Protein AF-A0A3Q0F1W9-F1 (afdb_monomer_lite)

InterPro domains:
  IPR013057 Amino acid transporter, transmembrane domain [PF01490] (21-334)

Organism: Vigna radiata var. radiata (NCBI:txid3916)

Secondary structure (DSSP, 8-state):
-------------TTSSSPP-B-HHHHHHHHHHHHSSHHHHTHHHHHHHHHHHHHHHHHHHHHHHHHHHHHHHHHTTEESSTTTSEEPSSHHHHHHHHT-HHHHHHHHHHHHHHHHHHHHHHHHHHHHHHHHHHHHHHHHHH-TTS-----SHHHHHHHHHHHHHHTT---GGGTHHHHHHHHHHHHHHHHHHHHHHHHHHHTT-PPP--SS-----HHHHHHHHHHHHHHHHHHT--TTTHHHHHTTB-SSS-HHHHHHHHHHHHHHHHHHHHHHHHHHHHHHHGGG--SSGGGG--SSHHHHHHHHHHHHHHHHHHHHHHHHHHHHHHHHHHHHH-TT-HHHHS-EEEEEEETTEEEEEEES-----------------------------------------------PPPPPPP-----

pLDDT: mean 79.85, std 25.14, range [19.92, 98.19]

Sequence (423 aa):
MDNTKPLIELEPDDDGRIRRTGNVLTASTHIITVVVGAGVLALAWAMAQLGWIAGIGSIVTFSAISIFTYSLVADCYRYPDPVTGQRNYTYMQAVKAYLGGRMYVLCGLVQYTKLAGITVGYTITSSTSLVAIRKAICFHNTGKAASCKFSNNPFMIGFGILQIFLSQIPNFNELTWLSTAAAITSFGYVFIGSGLCLSVVLSGKGAATSITGTKLPVEDKLLKVFTAMGNIGLACTYATVIYDIMDTLKSHPAENKQMKRANVLGVTAMTILFLLCSGLGYAAFGDNTPGNILTGFTDPFWLVALGNGCIVMHMIGAYQVMGQPFFRIVEMGANMVWPDSDFINKEYSFMMEHKGITFKGSRGTSPLASSSPTSMTSGGWSGATPSSTTVAEGGSLSAGCSCCSPACAPLSFPSPSTSPTAS

Radius of gyration: 27.17 Å; chains: 1; bounding box: 88×86×75 Å

Foldseek 3Di:
DDPDDDPPPQPAAPVRHHFFDDFLVNLLLVLQLLLLALLLQQLLVLCQLFDDPRSLVLLVVLLVVLLVVLLVVQQLQAPPGSQPHDGDLFPLSSCCRPPNDPSSVVVVVVLLVVLVVVLVSLLQLLLVLVLLLQQLVCCVVPNPPDDSDDDSVVSSVVLVVLLVQVLQAQDCVVLPVLSVLLSVLSVLLLCLLLVVLVVCLVVVNWDDADRRHDDDPPVVSVVSNVVSSVSSNSSSDPNRCSSVSLVNHGSPPHSSVRSSSSSVSNSVVNSVSSCSSNVSQCRRQRNNRDSGSLSVDSPPSVSSSSSSVSNNSNSSSSSSVSVNVSVLVVLVVVCVVCVPDCVSADWDWDWDDDPHDTRTGIPHDNPPDPPDDPDDDDDDDDDDDDDDDDDDDDDDDDDDDDDDDDDDDDDDDDDDDDDDDDD

Structure (mmCIF, N/CA/C/O backbone):
data_AF-A0A3Q0F1W9-F1
#
_entry.id   AF-A0A3Q0F1W9-F1
#
loop_
_atom_site.group_PDB
_atom_site.id
_atom_site.type_symbol
_atom_site.label_atom_id
_atom_site.label_alt_id
_atom_site.label_comp_id
_atom_site.label_asym_id
_atom_site.label_entity_id
_atom_site.label_seq_id
_atom_site.pdbx_PDB_ins_code
_atom_site.Cartn_x
_atom_site.Cartn_y
_atom_site.Cartn_z
_atom_site.occupancy
_atom_site.B_iso_or_equiv
_atom_site.auth_seq_id
_atom_site.auth_comp_id
_atom_site.auth_asym_id
_atom_site.auth_atom_id
_atom_site.pdbx_PDB_model_num
ATOM 1 N N . MET A 1 1 ? -6.109 28.770 -45.980 1.00 37.25 1 MET A N 1
ATOM 2 C CA . MET A 1 1 ? -5.666 29.139 -44.622 1.00 37.25 1 MET A CA 1
ATOM 3 C C . MET A 1 1 ? -5.354 27.847 -43.907 1.00 37.25 1 MET A C 1
ATOM 5 O O . MET A 1 1 ? -6.232 27.012 -43.743 1.00 37.25 1 MET A O 1
ATOM 9 N N . ASP A 1 2 ? -4.062 27.659 -43.699 1.00 34.47 2 ASP A N 1
ATOM 10 C CA . ASP A 1 2 ? -3.386 26.435 -43.295 1.00 34.47 2 ASP A CA 1
ATOM 11 C C . ASP A 1 2 ? -3.636 26.160 -41.804 1.00 34.47 2 ASP A C 1
ATOM 13 O O . ASP A 1 2 ? -3.440 27.046 -40.975 1.00 34.47 2 ASP A O 1
ATOM 17 N N . ASN A 1 3 ? -4.130 24.966 -41.476 1.00 41.66 3 ASN A N 1
ATOM 18 C CA . ASN A 1 3 ? -4.527 24.569 -40.121 1.00 41.66 3 ASN A CA 1
ATOM 19 C C . ASN A 1 3 ? -3.582 23.490 -39.572 1.00 41.66 3 ASN A C 1
ATOM 21 O O . ASN A 1 3 ? -3.996 22.540 -38.906 1.00 41.66 3 ASN A O 1
ATOM 25 N N . THR A 1 4 ? -2.293 23.635 -39.867 1.00 44.75 4 THR A N 1
ATOM 26 C CA . THR A 1 4 ? -1.249 22.742 -39.372 1.00 44.75 4 THR A CA 1
ATOM 27 C C . THR A 1 4 ? -0.778 23.231 -38.001 1.00 44.75 4 THR A C 1
ATOM 29 O O . THR A 1 4 ? 0.148 24.027 -37.872 1.00 44.75 4 THR A O 1
ATOM 32 N N . LYS A 1 5 ? -1.450 22.769 -36.939 1.00 38.25 5 LYS A N 1
ATOM 33 C CA . LYS A 1 5 ? -0.881 22.780 -35.581 1.00 38.25 5 LYS A CA 1
ATOM 34 C C . LYS A 1 5 ? 0.446 22.008 -35.654 1.00 38.25 5 LYS A C 1
ATOM 36 O O . LYS A 1 5 ? 0.410 20.872 -36.127 1.00 38.25 5 LYS A O 1
ATOM 41 N N . PRO A 1 6 ? 1.590 22.555 -35.213 1.00 42.91 6 PRO A N 1
ATOM 42 C CA . PRO A 1 6 ? 2.823 21.789 -35.229 1.00 42.91 6 PRO A CA 1
ATOM 43 C C . PRO A 1 6 ? 2.645 20.609 -34.272 1.00 42.91 6 PRO A C 1
ATOM 45 O O . PRO A 1 6 ? 2.467 20.793 -33.065 1.00 42.91 6 PRO A O 1
ATOM 48 N N . LEU A 1 7 ? 2.648 19.391 -34.820 1.00 46.88 7 LEU A N 1
ATOM 49 C CA . LEU A 1 7 ? 3.055 18.211 -34.073 1.00 46.88 7 LEU A CA 1
ATOM 50 C C . LEU A 1 7 ? 4.435 18.566 -33.527 1.00 46.88 7 LEU A C 1
ATOM 52 O O . LEU 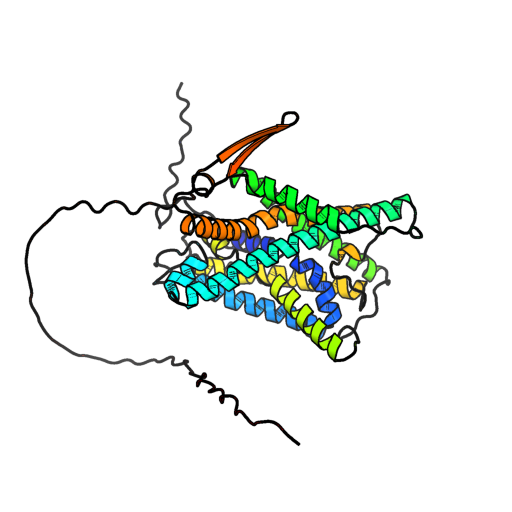A 1 7 ? 5.387 18.670 -34.292 1.00 46.88 7 LEU A O 1
ATOM 56 N N . ILE A 1 8 ? 4.516 18.867 -32.230 1.00 51.25 8 ILE A N 1
ATOM 57 C CA . ILE A 1 8 ? 5.796 18.936 -31.537 1.00 51.25 8 ILE A CA 1
ATOM 58 C C . ILE A 1 8 ? 6.418 17.567 -31.781 1.00 51.25 8 ILE A C 1
ATOM 60 O O . ILE A 1 8 ? 5.946 16.567 -31.240 1.00 51.25 8 ILE A O 1
ATOM 64 N N . GLU A 1 9 ? 7.407 17.524 -32.665 1.00 51.06 9 GLU A N 1
ATOM 65 C CA . GLU A 1 9 ? 8.300 16.395 -32.837 1.00 51.06 9 GLU A CA 1
ATOM 66 C C . GLU A 1 9 ? 9.021 16.274 -31.492 1.00 51.06 9 GLU A C 1
ATOM 68 O O . GLU A 1 9 ? 9.969 16.998 -31.192 1.00 51.06 9 GLU A O 1
ATOM 73 N N . LEU A 1 10 ? 8.425 15.503 -30.579 1.00 63.97 10 LEU A N 1
ATOM 74 C CA . LEU A 1 10 ? 8.978 15.270 -29.256 1.00 63.97 10 LEU A CA 1
ATOM 75 C C . LEU A 1 10 ? 10.314 14.583 -29.494 1.00 63.97 10 LEU A C 1
ATOM 77 O O . LEU A 1 10 ? 10.320 13.424 -29.907 1.00 63.97 10 LEU A O 1
ATOM 81 N N . GLU A 1 11 ? 11.415 15.305 -29.265 1.00 71.88 11 GLU A N 1
ATOM 82 C CA . GLU A 1 11 ? 12.753 14.719 -29.281 1.00 71.88 11 GLU A CA 1
ATOM 83 C C . GLU A 1 11 ? 12.711 13.380 -28.536 1.00 71.88 11 GLU A C 1
ATOM 85 O O . GLU A 1 11 ? 12.292 13.368 -27.369 1.00 71.88 11 GLU A O 1
ATOM 90 N N . PRO A 1 12 ? 13.100 12.273 -29.188 1.00 77.88 12 PRO A N 1
ATOM 91 C CA . PRO A 1 12 ? 13.168 10.980 -28.535 1.00 77.88 12 PRO A CA 1
ATOM 92 C C . PRO A 1 12 ? 14.078 11.047 -27.303 1.00 77.88 12 PRO A C 1
ATOM 94 O O . PRO A 1 12 ? 15.055 11.796 -27.272 1.00 77.88 12 PRO A O 1
ATOM 97 N N . ASP A 1 13 ? 13.750 10.276 -26.272 1.00 82.25 13 ASP A N 1
ATOM 98 C CA . ASP A 1 13 ? 14.623 10.102 -25.111 1.00 82.25 13 ASP A CA 1
ATOM 99 C C . ASP A 1 13 ? 15.891 9.309 -25.494 1.00 82.25 13 ASP A C 1
ATOM 101 O O . ASP A 1 13 ? 16.013 8.829 -26.622 1.00 82.25 13 ASP A O 1
ATOM 105 N N . ASP A 1 14 ? 16.833 9.112 -24.565 1.00 82.44 14 ASP A N 1
ATOM 106 C CA . ASP A 1 14 ? 18.110 8.431 -24.870 1.00 82.44 14 ASP A CA 1
ATOM 107 C C . ASP A 1 14 ? 17.981 6.966 -25.340 1.00 82.44 14 ASP A C 1
ATOM 109 O O . ASP A 1 14 ? 18.945 6.413 -25.862 1.00 82.44 14 ASP A O 1
ATOM 113 N N . ASP A 1 15 ? 16.807 6.340 -25.205 1.00 81.88 15 ASP A N 1
ATOM 114 C CA . ASP A 1 15 ? 16.490 5.006 -25.740 1.00 81.88 15 ASP A CA 1
ATOM 115 C C . ASP A 1 15 ? 15.604 5.034 -27.004 1.00 81.88 15 ASP A C 1
ATOM 117 O O . ASP A 1 15 ? 15.109 3.994 -27.441 1.00 81.88 15 ASP A O 1
ATOM 121 N N . GLY A 1 16 ? 15.372 6.216 -27.585 1.00 81.44 16 GLY A N 1
ATOM 122 C CA . GLY A 1 16 ? 14.539 6.407 -28.773 1.00 81.44 16 GLY A CA 1
ATOM 123 C C . GLY A 1 16 ? 13.027 6.386 -28.514 1.00 81.44 16 GLY A C 1
ATOM 124 O O . GLY A 1 16 ? 12.254 6.456 -29.471 1.00 81.44 16 GLY A O 1
ATOM 125 N N . ARG A 1 17 ? 12.575 6.289 -27.253 1.00 85.00 17 ARG A N 1
ATOM 126 C CA . ARG A 1 17 ? 11.147 6.347 -26.883 1.00 85.00 17 ARG A CA 1
ATOM 127 C C . ARG A 1 17 ? 10.669 7.778 -26.636 1.00 85.00 17 ARG A C 1
ATOM 129 O O . ARG A 1 17 ? 11.444 8.728 -26.664 1.00 85.00 17 ARG A O 1
ATOM 136 N N . ILE A 1 18 ? 9.368 7.936 -26.380 1.00 84.25 18 ILE A N 1
ATOM 137 C CA . ILE A 1 18 ? 8.762 9.227 -26.023 1.00 84.25 18 ILE A CA 1
ATOM 138 C C . ILE A 1 18 ? 9.479 9.820 -24.802 1.00 84.25 18 ILE A C 1
ATOM 140 O O . ILE A 1 18 ? 9.697 9.138 -23.800 1.00 84.25 18 ILE A O 1
ATOM 144 N N . ARG A 1 19 ? 9.807 11.112 -24.884 1.00 85.00 19 ARG A N 1
ATOM 145 C CA . ARG A 1 19 ? 10.523 11.846 -23.839 1.00 85.00 19 ARG A CA 1
ATOM 146 C C . ARG A 1 19 ? 9.820 11.793 -22.484 1.00 85.00 19 ARG A C 1
ATOM 148 O O . ARG A 1 19 ? 8.687 12.253 -22.336 1.00 85.00 19 ARG A O 1
ATOM 155 N N . ARG A 1 20 ? 10.547 11.327 -21.469 1.00 90.50 20 ARG A N 1
ATOM 156 C CA . ARG A 1 20 ? 10.116 11.313 -20.065 1.00 90.50 20 ARG A CA 1
ATOM 157 C C . ARG A 1 20 ? 10.365 12.667 -19.398 1.00 90.50 20 ARG A C 1
ATOM 159 O O . ARG A 1 20 ? 11.409 13.291 -19.594 1.00 90.50 20 ARG A O 1
ATOM 166 N N . THR A 1 21 ? 9.413 13.130 -18.591 1.00 91.50 21 THR A N 1
ATOM 167 C CA . THR A 1 21 ? 9.432 14.478 -17.981 1.00 91.50 21 THR A CA 1
ATOM 168 C C . THR A 1 21 ? 9.419 14.473 -16.451 1.00 91.50 21 THR A C 1
ATOM 170 O O . THR A 1 21 ? 9.570 15.529 -15.830 1.00 91.50 21 THR A O 1
ATOM 173 N N . GLY A 1 22 ? 9.278 13.304 -15.825 1.00 92.06 22 GLY A N 1
ATOM 174 C CA . GLY A 1 22 ? 9.238 13.147 -14.376 1.00 92.06 22 GLY A CA 1
ATOM 175 C C . GLY A 1 22 ? 10.553 13.519 -13.696 1.00 92.06 22 GLY A C 1
ATOM 176 O O . GLY A 1 22 ? 11.628 13.544 -14.298 1.00 92.06 22 GLY A O 1
ATOM 177 N N . ASN A 1 23 ? 10.468 13.830 -12.409 1.00 95.44 23 ASN A N 1
ATOM 178 C CA . ASN A 1 23 ? 11.585 14.254 -11.577 1.00 95.44 23 ASN A CA 1
ATOM 179 C C . ASN A 1 23 ? 11.423 13.733 -10.137 1.00 95.44 23 ASN A C 1
ATOM 181 O O . ASN A 1 23 ? 10.467 13.033 -9.813 1.00 95.44 23 ASN A O 1
ATOM 185 N N . VAL A 1 24 ? 12.354 14.097 -9.251 1.00 97.00 24 VAL A N 1
ATOM 186 C CA . VAL A 1 24 ? 12.342 13.672 -7.838 1.00 97.00 24 VAL A CA 1
ATOM 187 C C . VAL A 1 24 ? 11.012 13.975 -7.140 1.00 97.00 24 VAL A C 1
ATOM 189 O O . VAL A 1 24 ? 10.539 13.143 -6.370 1.00 97.00 24 VAL A O 1
ATOM 192 N N . LEU A 1 25 ? 10.397 15.133 -7.397 1.00 94.75 25 LEU A N 1
ATOM 193 C CA . LEU A 1 25 ? 9.134 15.514 -6.765 1.00 94.75 25 LEU A CA 1
ATOM 194 C C . LEU A 1 25 ? 7.981 14.654 -7.282 1.00 94.75 25 LEU A C 1
ATOM 196 O O . LEU A 1 25 ? 7.237 14.107 -6.475 1.00 94.75 25 LEU A O 1
ATOM 200 N N . THR A 1 26 ? 7.858 14.481 -8.602 1.00 92.69 26 THR A N 1
ATOM 201 C CA . THR A 1 26 ? 6.785 13.649 -9.170 1.00 92.69 26 THR A CA 1
ATOM 202 C C . THR A 1 26 ? 6.928 12.197 -8.724 1.00 92.69 26 THR A C 1
ATOM 204 O O . THR A 1 26 ? 5.949 11.597 -8.290 1.00 92.69 26 THR A O 1
ATOM 207 N N . ALA A 1 27 ? 8.149 11.653 -8.720 1.00 94.31 27 ALA A N 1
ATOM 208 C CA . ALA A 1 27 ? 8.418 10.313 -8.205 1.00 94.31 27 ALA A CA 1
ATOM 209 C C . ALA A 1 27 ? 8.094 10.192 -6.709 1.00 94.31 27 ALA A C 1
ATOM 211 O O . ALA A 1 27 ? 7.453 9.226 -6.307 1.00 94.31 27 ALA A O 1
ATOM 212 N N . SER A 1 28 ? 8.449 11.190 -5.891 1.00 94.19 28 SER A N 1
ATOM 213 C CA . SER A 1 28 ? 8.080 11.214 -4.466 1.00 94.19 28 SER A CA 1
ATOM 214 C C . SER A 1 28 ? 6.562 11.198 -4.285 1.00 94.19 28 SER A C 1
ATOM 216 O O . SER A 1 28 ? 6.049 10.424 -3.481 1.00 94.19 28 SER A O 1
ATOM 218 N N . THR A 1 29 ? 5.827 11.990 -5.070 1.00 90.25 29 THR A N 1
ATOM 219 C CA . THR A 1 29 ? 4.359 12.002 -5.060 1.00 90.25 29 THR A CA 1
ATOM 220 C C . THR A 1 29 ? 3.776 10.650 -5.465 1.00 90.25 29 THR A C 1
ATOM 222 O O . THR A 1 29 ? 2.840 10.184 -4.815 1.00 90.25 29 THR A O 1
ATOM 225 N N . HIS A 1 30 ? 4.333 9.982 -6.481 1.00 89.31 30 HIS A N 1
ATOM 226 C CA . HIS A 1 30 ? 3.906 8.632 -6.860 1.00 89.31 30 HIS A CA 1
ATOM 227 C C . HIS A 1 30 ? 4.155 7.615 -5.741 1.00 89.31 30 HIS A C 1
ATOM 229 O O . HIS A 1 30 ? 3.251 6.845 -5.426 1.00 89.31 30 HIS A O 1
ATOM 235 N N . ILE A 1 31 ? 5.322 7.655 -5.087 1.00 91.75 31 ILE A N 1
ATOM 236 C CA . ILE A 1 31 ? 5.630 6.794 -3.933 1.00 91.75 31 ILE A CA 1
ATOM 237 C C . ILE A 1 31 ? 4.602 7.009 -2.819 1.00 91.75 31 ILE A C 1
ATOM 239 O O . ILE A 1 31 ? 4.031 6.043 -2.320 1.00 91.75 31 ILE A O 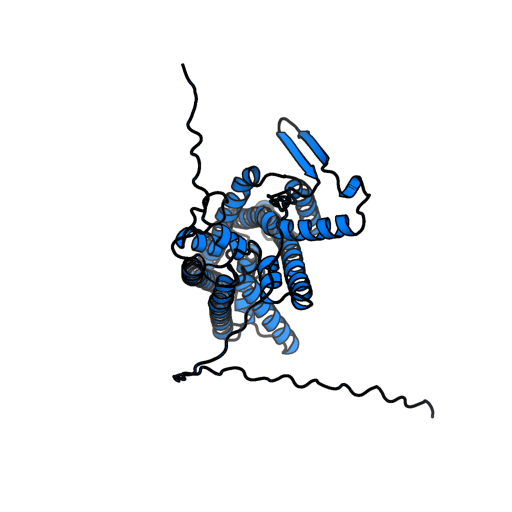1
ATOM 243 N N . ILE A 1 32 ? 4.329 8.265 -2.448 1.00 89.38 32 ILE A N 1
ATOM 244 C CA . ILE A 1 32 ? 3.349 8.574 -1.399 1.00 89.38 32 ILE A CA 1
ATOM 245 C C . ILE A 1 32 ? 1.966 8.065 -1.815 1.00 89.38 32 ILE A C 1
ATOM 247 O O . ILE A 1 32 ? 1.311 7.386 -1.037 1.00 89.38 32 ILE A O 1
ATOM 251 N N . THR A 1 33 ? 1.538 8.333 -3.047 1.00 85.44 33 THR A N 1
ATOM 252 C CA . THR A 1 33 ? 0.203 7.965 -3.543 1.00 85.44 33 THR A CA 1
ATOM 253 C C . THR A 1 33 ? -0.029 6.457 -3.539 1.00 85.44 33 THR A C 1
ATOM 255 O O . THR A 1 33 ? -1.081 5.999 -3.107 1.00 85.44 33 THR A O 1
ATOM 258 N N . VAL A 1 34 ? 0.953 5.681 -4.001 1.00 84.50 34 VAL A N 1
ATOM 259 C CA . VAL A 1 34 ? 0.860 4.214 -4.067 1.00 84.50 34 VAL A CA 1
ATOM 260 C C . VAL A 1 34 ? 0.730 3.614 -2.675 1.00 84.50 34 VAL A C 1
ATOM 262 O O . VAL A 1 34 ? 0.017 2.634 -2.464 1.00 84.50 34 VAL A O 1
ATOM 265 N N . VAL A 1 35 ? 1.464 4.183 -1.728 1.00 83.88 35 VAL A N 1
ATOM 266 C CA . VAL A 1 35 ? 1.660 3.559 -0.431 1.00 83.88 35 VAL A CA 1
ATOM 267 C C . VAL A 1 35 ? 0.678 4.065 0.623 1.00 83.88 35 VAL A C 1
ATOM 269 O O . VAL A 1 35 ? 0.282 3.314 1.520 1.00 83.88 35 VAL A O 1
ATOM 272 N N . VAL A 1 36 ? 0.194 5.300 0.485 1.00 84.50 36 VAL A N 1
ATOM 273 C CA . VAL A 1 36 ? -1.011 5.782 1.164 1.00 84.50 36 VAL A CA 1
ATOM 274 C C . VAL A 1 36 ? -2.203 5.056 0.536 1.00 84.50 36 VAL A C 1
ATOM 276 O O . VAL A 1 36 ? -2.918 5.596 -0.293 1.00 84.50 36 VAL A O 1
ATOM 279 N N . GLY A 1 37 ? -2.364 3.782 0.896 1.00 81.88 37 GLY A N 1
ATOM 280 C CA . GLY A 1 37 ? -3.305 2.828 0.316 1.00 81.88 37 GLY A CA 1
ATOM 281 C C . GLY A 1 37 ? -4.033 2.001 1.366 1.00 81.88 37 GLY A C 1
ATOM 282 O O . GLY A 1 37 ? -4.113 2.391 2.534 1.00 81.88 37 GLY A O 1
ATOM 283 N N . ALA A 1 38 ? -4.575 0.853 0.953 1.00 77.25 38 ALA A N 1
ATOM 284 C CA . ALA A 1 38 ? -5.309 -0.053 1.842 1.00 77.25 38 ALA A CA 1
ATOM 285 C C . ALA A 1 38 ? -4.495 -0.453 3.088 1.00 77.25 38 ALA A C 1
ATOM 287 O O . ALA A 1 38 ? -5.061 -0.607 4.168 1.00 77.25 38 ALA A O 1
ATOM 288 N N . GLY A 1 39 ? -3.165 -0.555 2.957 1.00 83.56 39 GLY A N 1
ATOM 289 C CA . GLY A 1 39 ? -2.263 -0.905 4.057 1.00 83.56 39 GLY A CA 1
ATOM 290 C C . GLY A 1 39 ? -2.346 0.048 5.254 1.00 83.56 39 GLY A C 1
ATOM 291 O O . GLY A 1 39 ? -2.267 -0.408 6.391 1.00 83.56 39 GLY A O 1
ATOM 292 N N . VAL A 1 40 ? -2.601 1.345 5.026 1.00 90.00 40 VAL A N 1
ATOM 293 C CA . VAL A 1 40 ? -2.686 2.359 6.098 1.00 90.00 40 VAL A CA 1
ATOM 294 C C . VAL A 1 40 ? -3.825 2.081 7.071 1.00 90.00 40 VAL A C 1
ATOM 296 O O . VAL A 1 40 ? -3.694 2.332 8.267 1.00 90.00 40 VAL A O 1
ATOM 299 N N . LEU A 1 41 ? -4.935 1.533 6.574 1.00 88.31 41 LEU A N 1
ATOM 300 C CA . LEU A 1 41 ? -6.148 1.311 7.362 1.00 88.31 41 LEU A CA 1
ATOM 301 C C . LEU A 1 41 ? -5.922 0.329 8.519 1.00 88.31 41 LEU A C 1
ATOM 303 O O . LEU A 1 41 ? -6.555 0.473 9.566 1.00 88.31 41 LEU A O 1
ATOM 307 N N . ALA A 1 42 ? -4.999 -0.621 8.335 1.00 92.44 42 ALA A N 1
ATOM 308 C CA . ALA A 1 42 ? -4.655 -1.651 9.309 1.00 92.44 42 ALA A CA 1
ATOM 309 C C . ALA A 1 42 ? -3.508 -1.254 10.254 1.00 92.44 42 ALA A C 1
ATOM 311 O O . ALA A 1 42 ? -3.228 -1.984 11.207 1.00 92.44 42 ALA A O 1
ATOM 312 N N . LEU A 1 43 ? -2.844 -0.112 10.033 1.00 95.94 43 LEU A N 1
ATOM 313 C CA . LEU A 1 43 ? -1.685 0.294 10.837 1.00 95.94 43 LEU A CA 1
ATOM 314 C C . LEU A 1 43 ? -2.055 0.645 12.277 1.00 95.94 43 LEU A C 1
ATOM 316 O O . LEU A 1 43 ? -1.298 0.328 13.191 1.00 95.94 43 LEU A O 1
ATOM 320 N N . ALA A 1 44 ? -3.224 1.247 12.500 1.00 96.81 44 ALA A N 1
ATOM 321 C CA . ALA A 1 44 ? -3.724 1.492 13.851 1.00 96.81 44 ALA A CA 1
ATOM 322 C C . ALA A 1 44 ? -3.945 0.176 14.609 1.00 96.81 44 ALA A C 1
ATOM 324 O O . ALA A 1 44 ? -3.502 0.026 15.746 1.00 96.81 44 ALA A O 1
ATOM 325 N N . TRP A 1 45 ? -4.556 -0.815 13.953 1.00 97.38 45 TRP A N 1
ATOM 326 C CA . TRP A 1 45 ? -4.720 -2.150 14.527 1.00 97.38 45 TRP A CA 1
ATOM 327 C C . TRP A 1 45 ? -3.372 -2.818 14.808 1.00 97.38 45 TRP A C 1
ATOM 329 O O . TRP A 1 45 ? -3.184 -3.378 15.886 1.00 97.38 45 TRP A O 1
ATOM 339 N N . ALA A 1 46 ? -2.417 -2.722 13.877 1.00 97.69 46 ALA A N 1
ATOM 340 C CA . ALA A 1 46 ? -1.074 -3.267 14.052 1.00 97.69 46 ALA A CA 1
ATOM 341 C C . ALA A 1 46 ? -0.358 -2.622 15.250 1.00 97.69 46 ALA A C 1
ATOM 343 O O . ALA A 1 46 ? 0.220 -3.326 16.077 1.00 97.69 46 ALA A O 1
ATOM 344 N N . MET A 1 47 ? -0.467 -1.298 15.398 1.00 97.75 47 MET A N 1
ATOM 345 C CA . MET A 1 47 ? 0.057 -0.575 16.555 1.00 97.75 47 MET A CA 1
ATOM 346 C C . MET A 1 47 ? -0.621 -1.008 17.858 1.00 97.75 47 MET A C 1
ATOM 348 O O . MET A 1 47 ? 0.072 -1.167 18.856 1.00 97.75 47 MET A O 1
ATOM 352 N N . ALA A 1 48 ? -1.924 -1.301 17.854 1.00 97.44 48 ALA A N 1
ATOM 353 C CA . ALA A 1 48 ? -2.602 -1.839 19.032 1.00 97.44 48 ALA A CA 1
ATOM 354 C C . ALA A 1 48 ? -2.084 -3.228 19.439 1.00 97.44 48 ALA A C 1
ATOM 356 O O . ALA A 1 48 ? -1.882 -3.500 20.624 1.00 97.44 48 ALA A O 1
ATOM 357 N N . GLN A 1 49 ? -1.792 -4.096 18.464 1.00 97.75 49 GLN A N 1
ATOM 358 C CA . GLN A 1 49 ? -1.254 -5.427 18.754 1.00 97.75 49 GLN A CA 1
ATOM 359 C C . GLN A 1 49 ? 0.185 -5.374 19.280 1.00 97.75 49 GLN A C 1
ATOM 361 O O . GLN A 1 49 ? 0.539 -6.177 20.143 1.00 97.75 49 GLN A O 1
ATOM 366 N N . LEU A 1 50 ? 1.006 -4.443 18.788 1.00 97.44 50 LEU A N 1
ATOM 367 C CA . LEU A 1 50 ? 2.424 -4.320 19.151 1.00 97.44 50 LEU A CA 1
ATOM 368 C C . LEU A 1 50 ? 2.666 -3.419 20.375 1.00 97.44 50 LEU A C 1
ATOM 370 O O . LEU A 1 50 ? 3.623 -3.632 21.116 1.00 97.44 50 LEU A O 1
ATOM 374 N N . GLY A 1 51 ? 1.803 -2.431 20.606 1.00 97.19 51 GLY A N 1
ATOM 375 C CA . GLY A 1 51 ? 2.013 -1.354 21.572 1.00 97.19 51 GLY A CA 1
ATOM 376 C C . GLY A 1 51 ? 2.870 -0.217 21.026 1.00 97.19 51 GLY A C 1
ATOM 377 O O . GLY A 1 51 ? 3.394 -0.281 19.913 1.00 97.19 51 GLY A O 1
ATOM 378 N N . TRP A 1 52 ? 3.033 0.837 21.828 1.00 97.38 52 TRP A N 1
ATOM 379 C CA . TRP A 1 52 ? 3.727 2.057 21.404 1.00 97.38 52 TRP A CA 1
ATOM 380 C C . TRP A 1 52 ? 5.175 1.819 20.959 1.00 97.38 52 TRP A C 1
ATOM 382 O O . TRP A 1 52 ? 5.544 2.235 19.863 1.00 97.38 52 TRP A O 1
ATOM 392 N N . ILE A 1 53 ? 5.993 1.128 21.764 1.00 96.25 53 ILE A N 1
ATOM 393 C CA . ILE A 1 53 ? 7.430 0.976 21.466 1.00 96.25 53 ILE A CA 1
ATOM 394 C C . ILE A 1 53 ? 7.636 0.070 20.253 1.00 96.25 53 ILE A C 1
ATOM 396 O O . ILE A 1 53 ? 8.250 0.483 19.270 1.00 96.25 53 ILE A O 1
ATOM 400 N N . ALA A 1 54 ? 7.108 -1.156 20.299 1.00 96.88 54 ALA A N 1
ATOM 401 C CA . ALA A 1 54 ? 7.306 -2.116 19.217 1.00 96.88 54 ALA A CA 1
ATOM 402 C C . ALA A 1 54 ? 6.569 -1.698 17.936 1.00 96.88 54 ALA A C 1
ATOM 404 O O . ALA A 1 54 ? 7.076 -1.943 16.844 1.00 96.88 54 ALA A O 1
ATOM 405 N N . GLY A 1 55 ? 5.417 -1.028 18.044 1.00 97.56 55 GLY A N 1
ATOM 406 C CA . GLY A 1 55 ? 4.673 -0.500 16.901 1.00 97.56 55 GLY A CA 1
ATOM 407 C C . GLY A 1 55 ? 5.433 0.606 16.171 1.00 97.56 55 GLY A C 1
ATOM 408 O O . GLY A 1 55 ? 5.677 0.482 14.971 1.00 97.56 55 GLY A O 1
ATOM 409 N N . ILE A 1 56 ? 5.864 1.651 16.890 1.00 98.12 56 ILE A N 1
ATOM 410 C CA . ILE A 1 56 ? 6.664 2.744 16.308 1.00 98.12 56 ILE A CA 1
ATOM 411 C C . ILE A 1 56 ? 7.985 2.195 15.762 1.00 98.12 56 ILE A C 1
ATOM 413 O O . ILE A 1 56 ? 8.335 2.477 14.616 1.00 98.12 56 ILE A O 1
ATOM 417 N N . GLY A 1 57 ? 8.685 1.373 16.551 1.00 98.06 57 GLY A N 1
ATOM 418 C CA . GLY A 1 57 ? 9.939 0.744 16.145 1.00 98.06 57 GLY A CA 1
ATOM 419 C C . GLY A 1 57 ? 9.786 -0.053 14.851 1.00 98.06 57 GLY A C 1
ATOM 420 O O . GLY A 1 57 ? 10.544 0.164 13.913 1.00 98.06 57 GLY A O 1
ATOM 421 N N . SER A 1 58 ? 8.747 -0.887 14.748 1.00 97.75 58 SER A N 1
ATOM 422 C CA . SER A 1 58 ? 8.483 -1.679 13.540 1.00 97.75 58 SER A CA 1
ATOM 423 C C . SER A 1 58 ? 8.216 -0.796 12.321 1.00 97.75 58 SER A C 1
ATOM 425 O O . SER A 1 58 ? 8.810 -1.026 11.272 1.00 97.75 58 SER A O 1
ATOM 427 N N . ILE A 1 59 ? 7.378 0.241 12.440 1.00 97.81 59 ILE A N 1
ATOM 428 C CA . ILE A 1 59 ? 7.091 1.156 11.321 1.00 97.81 59 ILE A CA 1
ATOM 429 C C . ILE A 1 59 ? 8.375 1.845 10.837 1.00 97.81 59 ILE A C 1
ATOM 431 O O . ILE A 1 59 ? 8.635 1.883 9.632 1.00 97.81 59 ILE A O 1
ATOM 435 N N . VAL A 1 60 ? 9.214 2.339 11.754 1.00 98.19 60 VAL A N 1
ATOM 436 C CA . VAL A 1 60 ? 10.492 2.985 11.408 1.00 98.19 60 VAL A CA 1
ATOM 437 C C . VAL A 1 60 ? 11.460 1.987 10.767 1.00 98.19 60 VAL A C 1
ATOM 439 O O . VAL A 1 60 ? 12.051 2.289 9.729 1.00 98.19 60 VAL A O 1
ATOM 442 N N . THR A 1 61 ? 11.589 0.780 11.321 1.00 97.94 61 THR A N 1
ATOM 443 C CA . THR A 1 61 ? 12.470 -0.265 10.785 1.00 97.94 61 THR A CA 1
ATOM 444 C C . THR A 1 61 ? 12.052 -0.699 9.381 1.00 97.94 61 THR A C 1
ATOM 446 O O . THR A 1 61 ? 12.890 -0.715 8.481 1.00 97.94 61 THR A O 1
ATOM 449 N N . PHE A 1 62 ? 10.771 -0.998 9.146 1.00 97.25 62 PHE A N 1
ATOM 450 C CA . PHE A 1 62 ? 10.288 -1.383 7.813 1.00 97.25 62 PHE A CA 1
ATOM 451 C C . PHE A 1 62 ? 10.423 -0.247 6.792 1.00 97.25 62 PHE A C 1
ATOM 453 O O . PHE A 1 62 ? 10.716 -0.500 5.620 1.00 97.25 62 PHE A O 1
ATOM 460 N N . SER A 1 63 ? 10.290 1.005 7.228 1.00 96.12 63 SER A N 1
ATOM 461 C CA . SER A 1 63 ? 10.515 2.177 6.377 1.00 96.12 63 SER A CA 1
ATOM 462 C C . SER A 1 63 ? 11.994 2.335 6.004 1.00 96.12 63 SER A C 1
ATOM 464 O O . SER A 1 63 ? 12.314 2.559 4.837 1.00 96.12 63 SER A O 1
ATOM 466 N N . ALA A 1 64 ? 12.914 2.117 6.949 1.00 97.25 64 ALA A N 1
ATOM 467 C CA . ALA A 1 64 ? 14.354 2.108 6.680 1.00 97.25 64 ALA A CA 1
ATOM 468 C C . ALA A 1 64 ? 14.758 0.968 5.726 1.00 97.25 64 ALA A C 1
ATOM 470 O O . ALA A 1 64 ? 15.481 1.202 4.755 1.00 97.25 64 ALA A O 1
ATOM 471 N N . ILE A 1 65 ? 14.229 -0.244 5.946 1.00 96.81 65 ILE A N 1
ATOM 472 C CA . ILE A 1 65 ? 14.407 -1.390 5.039 1.00 96.81 65 ILE A CA 1
ATOM 473 C C . ILE A 1 65 ? 13.898 -1.040 3.638 1.00 96.81 65 ILE A C 1
ATOM 475 O O . ILE A 1 65 ? 14.558 -1.348 2.648 1.00 96.81 65 ILE A O 1
ATOM 479 N N . SER A 1 66 ? 12.755 -0.363 3.538 1.00 95.19 66 SER A N 1
ATOM 480 C CA . SER A 1 66 ? 12.181 0.055 2.257 1.00 95.19 66 SER A CA 1
ATOM 481 C C . SER A 1 66 ? 13.089 1.046 1.529 1.00 95.19 66 SER A C 1
ATOM 483 O O . SER A 1 66 ? 13.422 0.825 0.369 1.00 95.19 66 SER A O 1
ATOM 485 N N . ILE A 1 67 ? 13.577 2.091 2.206 1.00 96.31 67 ILE A N 1
ATOM 486 C CA . ILE A 1 67 ? 14.529 3.044 1.609 1.00 96.31 67 ILE A CA 1
ATOM 487 C C . ILE A 1 67 ? 15.772 2.315 1.095 1.00 96.31 67 ILE A C 1
ATOM 489 O O . ILE A 1 67 ? 16.196 2.554 -0.037 1.00 96.31 67 ILE A O 1
ATOM 493 N N . PHE A 1 68 ? 16.338 1.414 1.897 1.00 96.56 68 PHE A N 1
ATOM 494 C CA . PHE A 1 68 ? 17.528 0.658 1.526 1.00 96.56 68 PHE A CA 1
ATOM 495 C C . PHE A 1 68 ? 17.277 -0.250 0.315 1.00 96.56 68 PHE A C 1
ATOM 497 O O . PHE A 1 68 ? 17.936 -0.116 -0.715 1.00 96.56 68 PHE A O 1
ATOM 504 N N . THR A 1 69 ? 16.283 -1.133 0.404 1.00 96.00 69 THR A N 1
ATOM 505 C CA . THR A 1 69 ? 15.988 -2.127 -0.638 1.00 96.00 69 THR A CA 1
ATOM 506 C C . THR A 1 69 ? 15.577 -1.479 -1.957 1.00 96.00 69 THR A C 1
ATOM 508 O O . THR A 1 69 ? 16.094 -1.860 -3.004 1.00 96.00 69 THR A O 1
ATOM 511 N N . TYR A 1 70 ? 14.734 -0.445 -1.939 1.00 95.94 70 TYR A N 1
ATOM 512 C CA . TYR A 1 70 ? 14.337 0.255 -3.164 1.00 95.94 70 TYR A CA 1
ATOM 513 C C . TYR A 1 70 ? 15.450 1.111 -3.759 1.00 95.94 70 TYR A C 1
ATOM 515 O O . TYR A 1 70 ? 15.457 1.346 -4.965 1.00 95.94 70 TYR A O 1
ATOM 523 N N . SER A 1 71 ? 16.422 1.541 -2.954 1.00 95.88 71 SER A N 1
ATOM 524 C CA . SER A 1 71 ? 17.624 2.197 -3.474 1.00 95.88 71 SER A CA 1
ATOM 525 C C . SER A 1 71 ? 18.526 1.222 -4.229 1.00 95.88 71 SER A C 1
ATOM 527 O O . SER A 1 71 ? 19.090 1.612 -5.246 1.00 95.88 71 SER A O 1
ATOM 529 N N . LEU A 1 72 ? 18.618 -0.035 -3.779 1.00 95.25 72 LEU A N 1
ATOM 530 C CA . LEU A 1 72 ? 19.311 -1.094 -4.519 1.00 95.25 72 LEU A CA 1
ATOM 531 C C . LEU A 1 72 ? 18.565 -1.448 -5.808 1.00 95.25 72 LEU A C 1
ATOM 533 O O . LEU A 1 72 ? 19.172 -1.526 -6.869 1.00 95.25 72 LEU A O 1
ATOM 537 N N . VAL A 1 73 ? 17.238 -1.595 -5.740 1.00 95.31 73 VAL A N 1
ATOM 538 C CA . VAL A 1 73 ? 16.415 -1.872 -6.929 1.00 95.31 73 VAL A CA 1
ATOM 539 C C . VAL A 1 73 ? 16.537 -0.754 -7.967 1.00 95.31 73 VAL A C 1
ATOM 541 O O . VAL A 1 73 ? 16.564 -1.047 -9.159 1.00 95.31 73 VAL A O 1
ATOM 544 N N . ALA A 1 74 ? 16.664 0.503 -7.534 1.00 96.00 74 ALA A N 1
ATOM 545 C CA . ALA A 1 74 ? 16.878 1.628 -8.438 1.00 96.00 74 ALA A CA 1
ATOM 546 C C . ALA A 1 74 ? 18.209 1.540 -9.204 1.00 96.00 74 ALA A C 1
ATOM 548 O O . ALA A 1 74 ? 18.274 1.962 -10.354 1.00 96.00 74 ALA A O 1
ATOM 549 N N . ASP A 1 75 ? 19.261 0.970 -8.611 1.00 95.75 75 ASP A N 1
ATOM 550 C CA . ASP A 1 75 ? 20.518 0.733 -9.331 1.00 95.75 75 ASP A CA 1
ATOM 551 C C . ASP A 1 75 ? 20.392 -0.384 -10.375 1.00 95.75 75 ASP A C 1
ATOM 553 O O . ASP A 1 75 ? 21.130 -0.380 -11.354 1.00 95.75 75 ASP A O 1
ATOM 557 N N . CYS A 1 76 ? 19.428 -1.295 -10.217 1.00 95.56 76 CYS A N 1
ATOM 558 C CA . CYS A 1 76 ? 19.142 -2.360 -11.182 1.00 95.56 76 CYS A CA 1
ATOM 559 C C . CYS A 1 76 ? 18.277 -1.909 -12.372 1.00 95.56 76 CYS A C 1
ATOM 561 O O . CYS A 1 76 ? 17.961 -2.719 -13.248 1.00 95.56 76 CYS A O 1
ATOM 563 N N . TYR A 1 77 ? 17.876 -0.634 -12.421 1.00 95.75 77 TYR A N 1
ATOM 564 C CA . TYR A 1 77 ? 17.050 -0.122 -13.514 1.00 95.75 77 TYR A CA 1
ATOM 565 C C . TYR A 1 77 ? 17.755 -0.214 -14.869 1.00 95.75 77 TYR A C 1
ATOM 567 O O . TYR A 1 77 ? 17.109 -0.518 -15.869 1.00 95.75 77 TYR A O 1
ATOM 575 N N . ARG A 1 78 ? 19.079 -0.022 -14.905 1.00 95.25 78 ARG A N 1
ATOM 576 C CA . ARG A 1 78 ? 19.903 -0.176 -16.110 1.00 95.25 78 ARG A CA 1
ATOM 577 C C . ARG A 1 78 ? 20.930 -1.292 -15.943 1.00 95.25 78 ARG A C 1
ATOM 579 O O . ARG A 1 78 ? 21.495 -1.442 -14.869 1.00 95.25 78 ARG A O 1
ATOM 586 N N . TYR A 1 79 ? 21.176 -2.054 -17.009 1.00 94.06 79 TYR A N 1
ATOM 587 C CA . TYR A 1 79 ? 22.163 -3.143 -17.065 1.00 94.06 79 TYR A CA 1
ATOM 588 C C . TYR A 1 79 ? 22.965 -3.081 -18.381 1.00 94.06 79 TYR A C 1
ATOM 590 O O . TYR A 1 79 ? 22.373 -2.781 -19.419 1.00 94.06 79 TYR A O 1
ATOM 598 N N . PRO A 1 80 ? 24.283 -3.375 -18.415 1.00 93.75 80 PRO A N 1
ATOM 599 C CA . PRO A 1 80 ? 25.138 -3.843 -17.315 1.00 93.75 80 PRO A CA 1
ATOM 600 C C . PRO A 1 80 ? 25.639 -2.737 -16.378 1.00 93.75 80 PRO A C 1
ATOM 602 O O . PRO A 1 80 ? 26.018 -3.031 -15.248 1.00 93.75 80 PRO A O 1
ATOM 605 N N . ASP A 1 81 ? 25.618 -1.480 -16.821 1.00 93.06 81 ASP A N 1
ATOM 606 C CA . ASP A 1 81 ? 26.012 -0.319 -16.021 1.00 93.06 81 ASP A CA 1
ATOM 607 C C . ASP A 1 81 ? 24.771 0.433 -15.493 1.00 93.06 81 ASP A C 1
ATOM 609 O O . ASP A 1 81 ? 23.828 0.650 -16.259 1.00 93.06 81 ASP A O 1
ATOM 613 N N . PRO A 1 82 ? 24.751 0.873 -14.220 1.00 90.19 82 PRO A N 1
ATOM 614 C CA . PRO A 1 82 ? 23.578 1.494 -13.594 1.00 90.19 82 PRO A CA 1
ATOM 615 C C . PRO A 1 82 ? 23.204 2.882 -14.147 1.00 90.19 82 PRO A C 1
ATOM 617 O O . PRO A 1 82 ? 22.165 3.423 -13.768 1.00 90.19 82 PRO A O 1
ATOM 620 N N . VAL A 1 83 ? 24.032 3.491 -15.005 1.00 90.00 83 VAL A N 1
ATOM 621 C CA . VAL A 1 83 ? 23.778 4.815 -15.602 1.00 90.00 83 VAL A CA 1
ATOM 622 C C . VAL A 1 83 ? 23.704 4.742 -17.123 1.00 90.00 83 VAL A C 1
ATOM 624 O O . VAL A 1 83 ? 22.824 5.347 -17.725 1.00 90.00 83 VAL A O 1
ATOM 627 N N . THR A 1 84 ? 24.615 4.004 -17.746 1.00 90.44 84 THR A N 1
ATOM 628 C CA . THR A 1 84 ? 24.776 3.934 -19.206 1.00 90.44 84 THR A CA 1
ATOM 629 C C . THR A 1 84 ? 24.207 2.655 -19.812 1.00 90.44 84 THR A C 1
ATOM 631 O O . THR A 1 84 ? 24.098 2.548 -21.030 1.00 90.44 84 THR A O 1
ATOM 634 N N . GLY A 1 85 ? 23.816 1.687 -18.978 1.00 92.12 85 GLY A N 1
ATOM 635 C CA . GLY A 1 85 ? 23.219 0.438 -19.427 1.00 92.12 85 GLY A CA 1
ATOM 636 C C . GLY A 1 85 ? 21.846 0.609 -20.078 1.00 92.12 85 GLY A C 1
ATOM 637 O O . GLY A 1 85 ? 21.202 1.662 -20.012 1.00 92.12 85 GLY A O 1
ATOM 638 N N . GLN A 1 86 ? 21.387 -0.486 -20.677 1.00 92.88 86 GLN A N 1
ATOM 639 C CA . GLN A 1 86 ? 20.048 -0.625 -21.233 1.00 92.88 86 GLN A CA 1
ATOM 640 C C . GLN A 1 86 ? 19.011 -0.673 -20.117 1.00 92.88 86 GLN A C 1
ATOM 642 O O . GLN A 1 86 ? 19.237 -1.286 -19.071 1.00 92.88 86 GLN A O 1
ATOM 647 N N . ARG A 1 87 ? 17.865 -0.034 -20.349 1.00 93.62 87 ARG A N 1
ATOM 648 C CA . ARG A 1 87 ? 16.788 0.063 -19.364 1.00 93.62 87 ARG A CA 1
ATOM 649 C C . ARG A 1 87 ? 16.028 -1.252 -19.248 1.00 93.62 87 ARG A C 1
ATOM 651 O O . ARG A 1 87 ? 15.683 -1.889 -20.240 1.00 93.62 87 ARG A O 1
ATOM 658 N N . ASN A 1 88 ? 15.692 -1.600 -18.017 1.00 94.00 88 ASN A N 1
ATOM 659 C CA . ASN A 1 88 ? 14.677 -2.584 -17.696 1.00 94.00 88 ASN A CA 1
ATOM 660 C C . ASN A 1 88 ? 13.393 -1.823 -17.369 1.00 94.00 88 ASN A C 1
ATOM 662 O O . ASN A 1 88 ? 13.358 -1.086 -16.394 1.00 94.00 88 ASN A O 1
ATOM 666 N N . TYR A 1 89 ? 12.333 -2.009 -18.149 1.00 89.69 89 TYR A N 1
ATOM 667 C CA . TYR A 1 89 ? 11.059 -1.300 -17.958 1.00 89.69 89 TYR A CA 1
ATOM 668 C C . TYR A 1 89 ? 10.173 -1.954 -16.897 1.00 89.69 89 TYR A C 1
ATOM 670 O O . TYR A 1 89 ? 9.198 -1.375 -16.439 1.00 89.69 89 TYR A O 1
ATOM 678 N N . THR A 1 90 ? 10.486 -3.191 -16.509 1.00 90.62 90 THR A N 1
ATOM 679 C CA . THR A 1 90 ? 9.724 -3.931 -15.500 1.00 90.62 90 THR A CA 1
ATOM 680 C C . THR A 1 90 ? 10.659 -4.644 -14.537 1.00 90.62 90 THR A C 1
ATOM 682 O O . THR A 1 90 ? 11.761 -5.058 -14.908 1.00 90.62 90 THR A O 1
ATOM 685 N N . TYR A 1 91 ? 10.172 -4.887 -13.319 1.00 91.56 91 TYR A N 1
ATOM 686 C CA . TYR A 1 91 ? 10.903 -5.659 -12.314 1.00 91.56 91 TYR A CA 1
ATOM 687 C C . TYR A 1 91 ? 11.367 -7.019 -12.854 1.00 91.56 91 TYR A C 1
ATOM 689 O O . TYR A 1 91 ? 12.523 -7.400 -12.687 1.00 91.56 91 TYR A O 1
ATOM 697 N N . MET A 1 92 ? 10.495 -7.732 -13.574 1.00 92.38 92 MET A N 1
ATOM 698 C CA . MET A 1 92 ? 10.837 -9.051 -14.106 1.00 92.38 92 MET A CA 1
ATOM 699 C C . MET A 1 92 ? 11.867 -9.002 -15.241 1.00 92.38 92 MET A C 1
ATOM 701 O O . MET A 1 92 ? 12.632 -9.954 -15.388 1.00 92.38 92 MET A O 1
ATOM 705 N N . GLN A 1 93 ? 11.946 -7.909 -16.009 1.00 93.31 93 GLN A N 1
ATOM 706 C CA . GLN A 1 93 ? 13.041 -7.711 -16.966 1.00 93.31 93 GLN A CA 1
ATOM 707 C C . GLN A 1 93 ? 14.379 -7.545 -16.245 1.00 93.31 93 GLN A C 1
ATOM 709 O O . GLN A 1 93 ? 15.333 -8.235 -16.597 1.00 93.31 93 GLN A O 1
ATOM 714 N N . ALA A 1 94 ? 14.426 -6.742 -15.178 1.00 94.19 94 ALA A N 1
ATOM 715 C CA . ALA A 1 94 ? 15.641 -6.582 -14.384 1.00 94.19 94 ALA A CA 1
ATOM 716 C C . ALA A 1 94 ? 16.082 -7.900 -13.735 1.00 94.19 94 ALA A C 1
ATOM 718 O O . ALA A 1 94 ? 17.247 -8.280 -13.830 1.00 94.19 94 ALA A O 1
ATOM 719 N N . VAL A 1 95 ? 15.151 -8.667 -13.156 1.00 94.94 95 VAL A N 1
ATOM 720 C CA . VAL A 1 95 ? 15.459 -10.003 -12.619 1.00 94.94 95 VAL A CA 1
ATOM 721 C C . VAL A 1 95 ? 16.031 -10.917 -13.707 1.00 94.94 95 VAL A C 1
ATOM 723 O O . VAL A 1 95 ? 16.997 -11.640 -13.461 1.00 94.94 95 VAL A O 1
ATOM 726 N N . LYS A 1 96 ? 15.462 -10.893 -14.919 1.00 95.19 96 LYS A N 1
ATOM 727 C CA . LYS A 1 96 ? 15.962 -11.696 -16.040 1.00 95.19 96 LYS A CA 1
ATOM 728 C C . LYS A 1 96 ? 17.375 -11.277 -16.456 1.00 95.19 96 LYS A C 1
ATOM 730 O O . LYS A 1 96 ? 18.187 -12.159 -16.707 1.00 95.19 96 LYS A O 1
ATOM 735 N N . ALA A 1 97 ? 17.649 -9.973 -16.514 1.00 95.19 97 ALA A N 1
ATOM 736 C CA . ALA A 1 97 ? 18.944 -9.424 -16.911 1.00 95.19 97 ALA A CA 1
ATOM 737 C C . ALA A 1 97 ? 20.053 -9.721 -15.886 1.00 95.19 97 ALA A C 1
ATOM 739 O O . ALA A 1 97 ? 21.156 -10.091 -16.274 1.00 95.19 97 ALA A O 1
ATOM 740 N N . TYR A 1 98 ? 19.757 -9.600 -14.588 1.00 94.75 98 TYR A N 1
ATOM 741 C CA . TYR A 1 98 ? 20.753 -9.769 -13.523 1.00 94.75 98 TYR A CA 1
ATOM 742 C C . TYR A 1 98 ? 20.910 -11.208 -13.027 1.00 94.75 98 TYR A C 1
ATOM 744 O O . TYR A 1 98 ? 22.025 -11.632 -12.735 1.00 94.75 98 TYR A O 1
ATOM 752 N N . LEU A 1 99 ? 19.807 -11.946 -12.864 1.00 95.06 99 LEU A N 1
ATOM 753 C CA . LEU A 1 99 ? 19.818 -13.266 -12.218 1.00 95.06 99 LEU A CA 1
ATOM 754 C C . LEU A 1 99 ? 19.541 -14.403 -13.203 1.00 95.06 99 LEU A C 1
ATOM 756 O O . LEU A 1 99 ? 20.149 -15.467 -13.103 1.00 95.06 99 LEU A O 1
ATOM 760 N N . GLY A 1 100 ? 18.611 -14.194 -14.138 1.00 93.12 100 GLY A N 1
ATOM 761 C CA . GLY A 1 100 ? 18.216 -15.200 -15.123 1.00 93.12 100 GLY A CA 1
ATOM 762 C C . GLY A 1 100 ? 17.781 -16.546 -14.515 1.00 93.12 100 GLY A C 1
ATOM 763 O O . GLY A 1 100 ? 17.446 -16.664 -13.331 1.00 93.12 100 GLY A O 1
ATOM 764 N N . GLY A 1 101 ? 17.755 -17.581 -15.360 1.00 94.44 101 GLY A N 1
ATOM 765 C CA . GLY A 1 101 ? 17.597 -18.983 -14.956 1.00 94.44 101 GLY A CA 1
ATOM 766 C C . GLY A 1 101 ? 16.448 -19.261 -13.976 1.00 94.44 101 GLY A C 1
ATOM 767 O O . GLY A 1 101 ? 15.312 -18.828 -14.168 1.00 94.44 101 GLY A O 1
ATOM 768 N N . ARG A 1 102 ? 16.749 -20.010 -12.907 1.00 94.44 102 ARG A N 1
ATOM 769 C CA . ARG A 1 102 ? 15.766 -20.422 -11.885 1.00 94.44 102 ARG A CA 1
ATOM 770 C C . ARG A 1 102 ? 15.256 -19.254 -11.037 1.00 94.44 102 ARG A C 1
ATOM 772 O O . ARG A 1 102 ? 14.106 -19.278 -10.605 1.00 94.44 102 ARG A O 1
ATOM 779 N N . MET A 1 103 ? 16.086 -18.234 -10.816 1.00 93.88 103 MET A N 1
ATOM 780 C CA . MET A 1 103 ? 15.720 -17.074 -9.997 1.00 93.88 103 MET A CA 1
ATOM 781 C C . MET A 1 103 ? 14.660 -16.214 -10.684 1.00 93.88 103 MET A C 1
ATOM 783 O O . MET A 1 103 ? 13.749 -15.733 -10.020 1.00 93.88 103 MET A O 1
ATOM 787 N N . TYR A 1 104 ? 14.707 -16.106 -12.016 1.00 93.88 104 TYR A N 1
ATOM 788 C CA . TYR A 1 104 ? 13.648 -15.464 -12.798 1.00 93.88 104 TYR A CA 1
ATOM 789 C C . TYR A 1 104 ? 12.269 -16.089 -12.543 1.00 93.88 104 TYR A C 1
ATOM 791 O O . TYR A 1 104 ? 11.300 -15.369 -12.307 1.00 93.88 104 TYR A O 1
ATOM 799 N N . VAL A 1 105 ? 12.183 -17.420 -12.503 1.00 93.06 105 VAL A N 1
ATOM 800 C CA . VAL A 1 105 ? 10.919 -18.126 -12.241 1.00 93.06 105 VAL A CA 1
ATOM 801 C C . VAL A 1 105 ? 10.455 -17.926 -10.796 1.00 93.06 105 VAL A C 1
ATOM 803 O O . VAL A 1 105 ? 9.290 -17.609 -10.567 1.00 93.06 105 VAL A O 1
ATOM 806 N N . LEU A 1 106 ? 11.360 -18.057 -9.818 1.00 95.12 106 LEU A N 1
ATOM 807 C CA . LEU A 1 106 ? 11.025 -17.898 -8.397 1.00 95.12 106 LEU A CA 1
ATOM 808 C C . LEU A 1 106 ? 10.561 -16.473 -8.063 1.00 95.12 106 LEU A C 1
ATOM 810 O O . LEU A 1 106 ? 9.522 -16.298 -7.429 1.00 95.12 106 LEU A O 1
ATOM 814 N N . CYS A 1 107 ? 11.286 -15.451 -8.524 1.00 93.81 107 CYS A N 1
ATOM 815 C CA . CYS A 1 107 ? 10.887 -14.055 -8.344 1.00 93.81 107 CYS A CA 1
ATOM 816 C C . CYS A 1 107 ? 9.565 -13.752 -9.055 1.00 93.81 107 CYS A C 1
ATOM 818 O O . CYS A 1 107 ? 8.736 -13.039 -8.495 1.00 93.81 107 CYS A O 1
ATOM 820 N N . GLY A 1 108 ? 9.344 -14.324 -10.245 1.00 92.69 108 GLY A N 1
ATOM 821 C CA . GLY A 1 108 ? 8.073 -14.217 -10.958 1.00 92.69 108 GLY A CA 1
ATOM 822 C C . GLY A 1 108 ? 6.917 -14.777 -10.136 1.00 92.69 108 GLY A C 1
ATOM 823 O O . GLY A 1 108 ? 5.933 -14.078 -9.908 1.00 92.69 108 GLY A O 1
ATOM 824 N N . LEU A 1 109 ? 7.062 -15.996 -9.608 1.00 93.38 109 LEU A N 1
ATOM 825 C CA . LEU A 1 109 ? 6.048 -16.622 -8.759 1.00 93.38 109 LEU A CA 1
ATOM 826 C C . LEU A 1 109 ? 5.700 -15.741 -7.550 1.00 93.38 109 LEU A C 1
ATOM 828 O O . LEU A 1 109 ? 4.522 -15.490 -7.296 1.00 93.38 109 LEU A O 1
ATOM 832 N N . VAL A 1 110 ? 6.706 -15.226 -6.838 1.00 93.25 110 VAL A N 1
ATOM 833 C CA . VAL A 1 110 ? 6.500 -14.346 -5.675 1.00 93.25 110 VAL A CA 1
ATOM 834 C C . VAL A 1 110 ? 5.814 -13.037 -6.080 1.00 93.25 110 VAL A C 1
ATOM 836 O O . VAL A 1 110 ? 4.826 -12.641 -5.461 1.00 93.25 110 VAL A O 1
ATOM 839 N N . GLN A 1 111 ? 6.299 -12.380 -7.135 1.00 92.06 111 GLN A N 1
ATOM 840 C CA . GLN A 1 111 ? 5.782 -11.099 -7.616 1.00 92.06 111 GLN A CA 1
ATOM 841 C C . GLN A 1 111 ? 4.316 -11.200 -8.056 1.00 92.06 111 GLN A C 1
ATOM 843 O O . GLN A 1 111 ? 3.487 -10.386 -7.647 1.00 92.06 111 GLN A O 1
ATOM 848 N N . TYR A 1 112 ? 3.975 -12.200 -8.867 1.00 92.31 112 TYR A N 1
ATOM 849 C CA . TYR A 1 112 ? 2.619 -12.356 -9.393 1.00 92.31 112 TYR A CA 1
ATOM 850 C C . TYR A 1 112 ? 1.639 -12.855 -8.331 1.00 92.31 112 TYR A C 1
ATOM 852 O O . TYR A 1 112 ? 0.503 -12.385 -8.292 1.00 92.31 112 TYR A O 1
ATOM 860 N N . THR A 1 113 ? 2.091 -13.700 -7.397 1.00 92.94 113 THR A N 1
ATOM 861 C CA . THR A 1 113 ? 1.288 -14.071 -6.218 1.00 92.94 113 THR A CA 1
ATOM 862 C C . THR A 1 113 ? 0.991 -12.849 -5.350 1.00 92.94 113 THR A C 1
ATOM 864 O O . THR A 1 113 ? -0.141 -12.672 -4.901 1.00 92.94 113 THR A O 1
ATOM 867 N N . LYS A 1 114 ? 1.974 -11.958 -5.153 1.00 91.81 114 LYS A N 1
ATOM 868 C CA . LYS A 1 114 ? 1.776 -10.698 -4.422 1.00 91.81 114 LYS A CA 1
ATOM 869 C C . LYS A 1 114 ? 0.734 -9.809 -5.104 1.00 91.81 114 LYS A C 1
ATOM 871 O O . LYS A 1 114 ? -0.160 -9.311 -4.425 1.00 91.81 114 LYS A O 1
ATOM 876 N N . LEU A 1 115 ? 0.829 -9.621 -6.421 1.00 92.31 115 LEU A N 1
ATOM 877 C CA . LEU A 1 115 ? -0.137 -8.824 -7.187 1.00 92.31 115 LEU A CA 1
ATOM 878 C C . LEU A 1 115 ? -1.558 -9.394 -7.062 1.00 92.31 115 LEU A C 1
ATOM 880 O O . LEU A 1 115 ? -2.479 -8.659 -6.709 1.00 92.31 115 LEU A O 1
ATOM 884 N N . ALA A 1 116 ? -1.724 -10.710 -7.230 1.00 92.94 116 ALA A N 1
ATOM 885 C CA . ALA A 1 116 ? -3.008 -11.380 -7.023 1.00 92.94 116 ALA A CA 1
ATOM 886 C C . ALA A 1 116 ? -3.535 -11.184 -5.588 1.00 92.94 116 ALA A C 1
ATOM 888 O O . ALA A 1 116 ? -4.684 -10.784 -5.394 1.00 92.94 116 ALA A O 1
ATOM 889 N N . GLY A 1 117 ? -2.690 -11.366 -4.570 1.00 92.94 117 GLY A N 1
ATOM 890 C CA . GLY A 1 117 ? -3.063 -11.148 -3.170 1.00 92.94 117 GLY A CA 1
ATOM 891 C C . GLY A 1 117 ? -3.542 -9.720 -2.881 1.00 92.94 117 GLY A C 1
ATOM 892 O O . GLY A 1 117 ? -4.538 -9.532 -2.182 1.00 92.94 117 GLY A O 1
ATOM 893 N N . ILE A 1 118 ? -2.897 -8.708 -3.472 1.00 91.81 118 ILE A N 1
ATOM 894 C CA . ILE A 1 118 ? -3.317 -7.304 -3.350 1.00 91.81 118 ILE A CA 1
ATOM 895 C C . ILE A 1 118 ? -4.725 -7.100 -3.934 1.00 91.81 118 ILE A C 1
ATOM 897 O O . ILE A 1 118 ? -5.563 -6.467 -3.290 1.00 91.81 118 ILE A O 1
ATOM 901 N N . THR A 1 119 ? -5.030 -7.685 -5.099 1.00 93.75 119 THR A N 1
ATOM 902 C CA . THR A 1 119 ? -6.369 -7.571 -5.715 1.00 93.75 119 THR A CA 1
ATOM 903 C C . THR A 1 119 ? -7.479 -8.201 -4.861 1.00 93.75 119 THR A C 1
ATOM 905 O O . THR A 1 119 ? -8.580 -7.646 -4.750 1.00 93.75 119 THR A O 1
ATOM 908 N N . VAL A 1 120 ? -7.185 -9.313 -4.176 1.00 94.81 120 VAL A N 1
ATOM 909 C CA . VAL A 1 120 ? -8.088 -9.918 -3.182 1.00 94.81 120 VAL A CA 1
ATOM 910 C C . VAL A 1 120 ? -8.286 -8.971 -1.996 1.00 94.81 120 VAL A C 1
ATOM 912 O O . VAL A 1 120 ? -9.422 -8.702 -1.600 1.00 94.81 120 VAL A O 1
ATOM 915 N N . GLY A 1 121 ? -7.198 -8.398 -1.473 1.00 93.31 121 GLY A N 1
ATOM 916 C CA . GLY A 1 121 ? -7.241 -7.420 -0.385 1.00 93.31 121 GLY A CA 1
ATOM 917 C C . GLY A 1 121 ? -8.099 -6.194 -0.712 1.00 93.31 121 GLY A C 1
ATOM 918 O O . GLY A 1 121 ? -8.913 -5.775 0.113 1.00 93.31 121 GLY A O 1
ATOM 919 N N . TYR A 1 122 ? -7.990 -5.654 -1.928 1.00 94.75 122 TYR A N 1
ATOM 920 C CA . TYR A 1 122 ? -8.823 -4.538 -2.392 1.00 94.75 122 TYR A CA 1
ATOM 921 C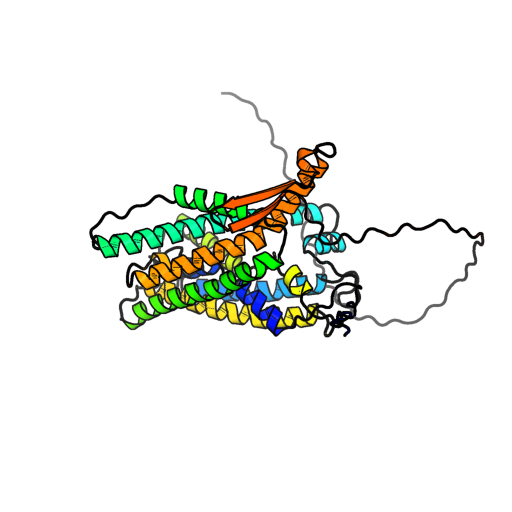 C . TYR A 1 122 ? -10.304 -4.906 -2.474 1.00 94.75 122 TYR A C 1
ATOM 923 O O . TYR A 1 122 ? -11.153 -4.122 -2.053 1.00 94.75 122 TYR A O 1
ATOM 931 N N . THR A 1 123 ? -10.622 -6.119 -2.927 1.00 96.62 123 THR A N 1
ATOM 932 C CA . THR A 1 123 ? -12.006 -6.616 -2.985 1.00 96.62 123 THR A CA 1
ATOM 933 C C . THR A 1 123 ? -12.635 -6.692 -1.589 1.00 96.62 123 THR A C 1
ATOM 935 O O . THR A 1 123 ? -13.747 -6.202 -1.372 1.00 96.62 123 THR A O 1
ATOM 938 N N . ILE A 1 124 ? -11.905 -7.245 -0.614 1.00 94.25 124 ILE A N 1
ATOM 939 C CA . ILE A 1 124 ? -12.353 -7.332 0.786 1.00 94.25 124 ILE A CA 1
ATOM 940 C C . ILE A 1 124 ? -12.497 -5.928 1.392 1.00 94.25 124 ILE A C 1
ATOM 942 O O . ILE A 1 124 ? -13.508 -5.617 2.028 1.00 94.25 124 ILE A O 1
ATOM 946 N N . THR A 1 125 ? -11.513 -5.058 1.166 1.00 94.44 125 THR A N 1
ATOM 947 C CA . THR A 1 125 ? -11.497 -3.689 1.700 1.00 94.44 125 THR A CA 1
ATOM 948 C C . THR A 1 125 ? -12.676 -2.869 1.166 1.00 94.44 125 THR A C 1
ATOM 950 O O . THR A 1 125 ? -13.425 -2.299 1.957 1.00 94.44 125 THR A O 1
ATOM 953 N N . SER A 1 126 ? -12.939 -2.888 -0.145 1.00 96.31 126 SER A N 1
ATOM 954 C CA . SER A 1 126 ? -14.110 -2.213 -0.725 1.00 96.31 126 SER A CA 1
ATOM 955 C C . SER A 1 126 ? -15.425 -2.733 -0.160 1.00 96.31 126 SER A C 1
ATOM 957 O O . SER A 1 126 ? -16.305 -1.948 0.194 1.00 96.31 126 SER A O 1
ATOM 959 N N . SER A 1 127 ? -15.567 -4.056 -0.043 1.00 96.12 127 SER A N 1
ATOM 960 C CA . SER A 1 127 ? -16.781 -4.659 0.505 1.00 96.12 127 SER A CA 1
ATOM 961 C C . SER A 1 127 ? -17.030 -4.231 1.951 1.00 96.12 127 SER A C 1
ATOM 963 O O . SER A 1 127 ? -18.144 -3.841 2.301 1.00 96.12 127 SER A O 1
ATOM 965 N N . THR A 1 128 ? -16.000 -4.294 2.796 1.00 94.56 128 THR A N 1
ATOM 966 C CA . THR A 1 128 ? -16.122 -3.913 4.210 1.00 94.56 128 THR A CA 1
ATOM 967 C C . THR A 1 128 ? -16.441 -2.428 4.371 1.00 94.56 128 THR A C 1
ATOM 969 O O . THR A 1 128 ? -17.278 -2.080 5.205 1.00 94.56 128 THR A O 1
ATOM 972 N N . SER A 1 129 ? -15.876 -1.562 3.525 1.00 95.88 129 SER A N 1
ATOM 973 C CA . SER A 1 129 ? -16.216 -0.138 3.491 1.00 95.88 129 SER A CA 1
ATOM 974 C C . SER A 1 129 ? -17.647 0.136 3.019 1.00 95.88 129 SER A C 1
ATOM 976 O O . SER A 1 129 ? -18.340 0.944 3.636 1.00 95.88 129 SER A O 1
ATOM 978 N N . LEU A 1 130 ? -18.156 -0.574 2.006 1.00 96.69 130 LEU A N 1
ATOM 979 C CA . LEU A 1 130 ? -19.564 -0.466 1.586 1.00 96.69 130 LEU A CA 1
ATOM 980 C C . LEU A 1 130 ? -20.532 -0.913 2.689 1.00 96.69 130 LEU A C 1
ATOM 982 O O . LEU A 1 130 ? -21.550 -0.260 2.939 1.00 96.69 130 LEU A O 1
ATOM 986 N N . VAL A 1 131 ? -20.198 -1.990 3.405 1.00 95.50 131 VAL A N 1
ATOM 987 C CA . VAL A 1 131 ? -20.959 -2.420 4.585 1.00 95.50 131 VAL A CA 1
ATOM 988 C C . VAL A 1 131 ? -20.899 -1.369 5.695 1.00 95.50 131 VAL A C 1
ATOM 990 O O . VAL A 1 131 ? -21.925 -1.109 6.325 1.00 95.50 131 VAL A O 1
ATOM 993 N N . ALA A 1 132 ? -19.749 -0.731 5.926 1.00 94.06 132 ALA A N 1
ATOM 994 C CA . ALA A 1 132 ? -19.614 0.340 6.913 1.00 94.06 132 ALA A CA 1
ATOM 995 C C . ALA A 1 132 ? -20.497 1.554 6.577 1.00 94.06 132 ALA A C 1
ATOM 997 O O . ALA A 1 132 ? -21.188 2.056 7.463 1.00 94.06 132 ALA A O 1
ATOM 998 N N . ILE A 1 133 ? -20.573 1.954 5.300 1.00 95.69 133 ILE A N 1
ATOM 999 C CA . ILE A 1 133 ? -21.500 3.001 4.830 1.00 95.69 133 ILE A CA 1
ATOM 1000 C C . ILE A 1 133 ? -22.946 2.619 5.159 1.00 95.69 133 ILE A C 1
ATOM 1002 O O . ILE A 1 133 ? -23.676 3.403 5.765 1.00 95.69 133 ILE A O 1
ATOM 1006 N N . ARG A 1 134 ? -23.367 1.394 4.816 1.00 94.38 134 ARG A N 1
ATOM 1007 C CA . ARG A 1 134 ? -24.737 0.934 5.101 1.00 94.38 134 ARG A CA 1
ATOM 1008 C C . ARG A 1 134 ? -25.045 0.888 6.589 1.00 94.38 134 ARG A C 1
ATOM 1010 O O . ARG A 1 134 ? -26.156 1.233 6.979 1.00 94.38 134 ARG A O 1
ATOM 1017 N N . LYS A 1 135 ? -24.081 0.484 7.418 1.00 92.69 135 LYS A N 1
ATOM 1018 C CA . LYS A 1 135 ? -24.222 0.516 8.879 1.00 92.69 135 LYS A CA 1
ATOM 1019 C C . LYS A 1 135 ? -24.391 1.941 9.391 1.00 92.69 135 LYS A C 1
ATOM 1021 O O . LYS A 1 135 ? -25.325 2.173 10.148 1.00 92.69 135 LYS A O 1
ATOM 1026 N N . ALA A 1 136 ? -23.557 2.881 8.948 1.00 91.69 136 ALA A N 1
ATOM 1027 C CA . ALA A 1 136 ? -23.652 4.283 9.353 1.00 91.69 136 ALA A CA 1
ATOM 1028 C C . ALA A 1 136 ? -25.021 4.892 8.993 1.00 91.69 136 ALA A C 1
ATOM 1030 O O . ALA A 1 136 ? -25.667 5.494 9.846 1.00 91.69 136 ALA A O 1
ATOM 1031 N N . ILE A 1 137 ? -25.513 4.654 7.770 1.00 92.25 137 ILE A N 1
ATOM 1032 C CA . ILE A 1 137 ? -26.840 5.117 7.323 1.00 92.25 137 ILE A CA 1
ATOM 1033 C C . ILE A 1 137 ? -27.968 4.448 8.122 1.00 92.25 137 ILE A C 1
ATOM 1035 O O . ILE A 1 137 ? -28.914 5.111 8.535 1.00 92.25 137 ILE A O 1
ATOM 1039 N N . CYS A 1 138 ? -27.871 3.138 8.363 1.00 92.31 138 CYS A N 1
ATOM 1040 C CA . CYS A 1 138 ? -28.857 2.396 9.147 1.00 92.31 138 CYS A CA 1
ATOM 1041 C C . CYS A 1 138 ? -28.963 2.958 10.570 1.00 92.31 138 CYS A C 1
ATOM 1043 O O . CYS A 1 138 ? -30.040 3.382 10.974 1.00 92.31 138 CYS A O 1
ATOM 1045 N N . PHE A 1 139 ? -27.844 3.072 11.292 1.00 91.62 139 PHE A N 1
ATOM 1046 C CA . PHE A 1 139 ? -27.837 3.621 12.650 1.00 91.62 139 PHE A CA 1
ATOM 1047 C C . PHE A 1 139 ? -28.319 5.072 12.721 1.00 91.62 139 PHE A C 1
ATOM 1049 O O . PHE A 1 139 ? -28.947 5.442 13.711 1.00 91.62 139 PHE A O 1
ATOM 1056 N N . HIS A 1 140 ? -28.065 5.874 11.683 1.00 90.19 140 HIS A N 1
ATOM 1057 C CA . HIS A 1 140 ? -28.600 7.228 11.592 1.00 90.19 140 HIS A CA 1
ATOM 1058 C C . HIS A 1 140 ? -30.132 7.238 11.476 1.00 90.19 140 HIS A C 1
ATOM 1060 O O . HIS A 1 140 ? -30.795 7.958 12.217 1.00 90.19 140 HIS A O 1
ATOM 1066 N N . ASN A 1 141 ? -30.696 6.404 10.597 1.00 90.62 141 ASN A N 1
ATOM 1067 C CA . ASN A 1 141 ? -32.134 6.393 10.320 1.00 90.62 141 ASN A CA 1
ATOM 1068 C C . ASN A 1 141 ? -32.960 5.693 11.408 1.00 90.62 141 ASN A C 1
ATOM 1070 O O . ASN A 1 141 ? -34.073 6.116 11.704 1.00 90.62 141 ASN A O 1
ATOM 1074 N N . THR A 1 142 ? -32.451 4.596 11.972 1.00 89.62 142 THR A N 1
ATOM 1075 C CA . THR A 1 142 ? -33.211 3.727 12.889 1.00 89.62 142 THR A CA 1
ATOM 1076 C C . THR A 1 142 ? -32.754 3.827 14.344 1.00 89.62 142 THR A C 1
ATOM 1078 O O . THR A 1 142 ? -33.319 3.167 15.213 1.00 89.62 142 THR A O 1
ATOM 1081 N N . GLY A 1 143 ? -31.723 4.628 14.626 1.00 85.38 143 GLY A N 1
ATOM 1082 C CA . GLY A 1 143 ? -31.121 4.770 15.950 1.00 85.38 143 GLY A CA 1
ATOM 1083 C C . GLY A 1 143 ? -30.101 3.675 16.296 1.00 85.38 143 GLY A C 1
ATOM 1084 O O . GLY A 1 143 ? -30.067 2.593 15.706 1.00 85.38 143 GLY A O 1
ATOM 1085 N N . LYS A 1 144 ? -29.260 3.951 17.305 1.00 78.88 144 LYS A N 1
ATOM 1086 C CA . LYS A 1 144 ? -28.120 3.097 17.715 1.00 78.88 144 LYS A CA 1
ATOM 1087 C C . LYS A 1 144 ? -28.508 1.725 18.276 1.00 78.88 144 LYS A C 1
ATOM 1089 O O . LYS A 1 144 ? -27.670 0.831 18.306 1.00 78.88 144 LYS A O 1
ATOM 1094 N N . ALA A 1 145 ? -29.756 1.554 18.712 1.00 79.44 145 ALA A N 1
ATOM 1095 C CA . ALA A 1 145 ? -30.261 0.293 19.258 1.00 79.44 145 ALA A CA 1
ATOM 1096 C C . ALA A 1 145 ? -30.680 -0.724 18.174 1.00 79.44 145 ALA A C 1
ATOM 1098 O O . ALA A 1 145 ? -30.996 -1.868 18.496 1.00 79.44 145 ALA A O 1
ATOM 1099 N N . ALA A 1 146 ? -30.698 -0.331 16.896 1.00 81.00 146 ALA A N 1
ATOM 1100 C CA . ALA A 1 146 ? -31.135 -1.198 15.807 1.00 81.00 146 ALA A CA 1
ATOM 1101 C C . ALA A 1 146 ? -30.103 -2.287 15.451 1.00 81.00 146 ALA A C 1
ATOM 1103 O O . ALA A 1 146 ? -28.891 -2.071 15.468 1.00 81.00 146 ALA A O 1
ATOM 1104 N N . SER A 1 147 ? -30.583 -3.466 15.045 1.00 85.88 147 SER A N 1
ATOM 1105 C CA . SER A 1 147 ? -29.727 -4.557 14.556 1.00 85.88 147 SER A CA 1
ATOM 1106 C C . SER A 1 147 ? -29.324 -4.328 13.090 1.00 85.88 147 SER A C 1
ATOM 1108 O O . SER A 1 147 ? -29.928 -4.867 12.165 1.00 85.88 147 SER A O 1
ATOM 1110 N N . CYS A 1 148 ? -28.288 -3.517 12.860 1.00 87.81 148 CYS A N 1
ATOM 1111 C CA . CYS A 1 148 ? -27.770 -3.207 11.520 1.00 87.81 148 CYS A CA 1
ATOM 1112 C C . CYS A 1 148 ? -26.670 -4.201 11.087 1.00 87.81 148 CYS A C 1
ATOM 1114 O O . CYS A 1 148 ? -25.473 -3.887 11.090 1.00 87.81 148 CYS A O 1
ATOM 1116 N N . LYS A 1 149 ? -27.061 -5.431 10.721 1.00 89.19 149 LYS A N 1
ATOM 1117 C CA . LYS A 1 149 ? -26.145 -6.466 10.200 1.00 89.19 149 LYS A CA 1
ATOM 1118 C C . LYS A 1 149 ? -26.305 -6.629 8.687 1.00 89.19 149 LYS A C 1
ATOM 1120 O O . LYS A 1 149 ? -27.406 -6.841 8.195 1.00 89.19 149 LYS A O 1
ATOM 1125 N N . PHE A 1 150 ? -25.190 -6.583 7.958 1.00 93.56 150 PHE A N 1
ATOM 1126 C CA . PHE A 1 150 ? -25.152 -6.762 6.504 1.00 93.56 150 PHE A CA 1
ATOM 1127 C C . PHE A 1 150 ? -24.045 -7.747 6.126 1.00 93.56 150 PHE A C 1
ATOM 1129 O O . PHE A 1 150 ? -22.983 -7.750 6.752 1.00 93.56 150 PHE A O 1
ATOM 1136 N N . SER A 1 151 ? -24.294 -8.570 5.106 1.00 94.69 151 SER A N 1
ATOM 1137 C CA . SER A 1 151 ? -23.287 -9.472 4.540 1.00 94.69 151 SER A CA 1
ATOM 1138 C C . SER A 1 151 ? -22.339 -8.718 3.606 1.00 94.69 151 SER A C 1
ATOM 1140 O O . SER A 1 151 ? -22.763 -7.822 2.877 1.00 94.69 151 SER A O 1
ATOM 1142 N N . ASN A 1 152 ? -21.066 -9.117 3.602 1.00 95.00 152 ASN A N 1
ATOM 1143 C CA . ASN A 1 152 ? -20.054 -8.621 2.667 1.00 95.00 152 ASN A CA 1
ATOM 1144 C C . ASN A 1 152 ? -20.207 -9.237 1.261 1.00 95.00 152 ASN A C 1
ATOM 1146 O O . ASN A 1 152 ? -19.897 -8.593 0.264 1.00 95.00 152 ASN A O 1
ATOM 1150 N N . ASN A 1 153 ? -20.730 -10.465 1.156 1.00 96.31 153 ASN A N 1
ATOM 1151 C CA . ASN A 1 153 ? -20.717 -11.246 -0.091 1.00 96.31 153 ASN A CA 1
ATOM 1152 C C . ASN A 1 153 ? -21.317 -10.516 -1.308 1.00 96.31 153 ASN A C 1
ATOM 1154 O O . ASN A 1 153 ? -20.663 -10.509 -2.350 1.00 96.31 153 ASN A O 1
ATOM 1158 N N . PRO A 1 154 ? -22.483 -9.843 -1.213 1.00 96.81 154 PRO A N 1
ATOM 1159 C CA . PRO A 1 154 ? -23.042 -9.121 -2.356 1.00 96.81 154 PRO A CA 1
ATOM 1160 C C . PRO A 1 154 ? -22.133 -7.993 -2.862 1.00 96.81 154 PRO A C 1
ATOM 1162 O O . PRO A 1 154 ? -22.052 -7.763 -4.066 1.00 96.81 154 PRO A O 1
ATOM 1165 N N . PHE A 1 155 ? -21.420 -7.307 -1.963 1.00 97.38 155 PHE A N 1
ATOM 1166 C CA . PHE A 1 155 ? -20.512 -6.218 -2.331 1.00 97.38 155 PHE A CA 1
ATOM 1167 C C . PHE A 1 155 ? -19.207 -6.735 -2.928 1.00 97.38 155 PHE A C 1
ATOM 1169 O O . PHE A 1 155 ? -18.710 -6.131 -3.872 1.00 97.38 155 PHE A O 1
ATOM 1176 N N . MET A 1 156 ? -18.681 -7.863 -2.436 1.00 97.56 156 MET A N 1
ATOM 1177 C CA . MET A 1 156 ? -17.532 -8.526 -3.063 1.00 97.56 156 MET A CA 1
ATOM 1178 C C . MET A 1 156 ? -17.854 -8.959 -4.500 1.00 97.56 156 MET A C 1
ATOM 1180 O O . MET A 1 156 ? -17.079 -8.673 -5.408 1.00 97.56 156 MET A O 1
ATOM 1184 N N . ILE A 1 157 ? -19.022 -9.579 -4.719 1.00 97.31 157 ILE A N 1
ATOM 1185 C CA . ILE A 1 157 ? -19.482 -9.983 -6.058 1.00 97.31 157 ILE A CA 1
ATOM 1186 C C . ILE A 1 157 ? -19.665 -8.754 -6.955 1.00 97.31 157 ILE A C 1
ATOM 1188 O O . ILE A 1 157 ? -19.157 -8.730 -8.073 1.00 97.31 157 ILE A O 1
ATOM 1192 N N . GLY A 1 158 ? -20.336 -7.709 -6.458 1.00 97.12 158 GLY A N 1
ATOM 1193 C CA . GLY A 1 158 ? -20.540 -6.467 -7.207 1.00 97.12 158 GLY A CA 1
ATOM 1194 C C . GLY A 1 158 ? -19.229 -5.773 -7.586 1.00 97.12 158 GLY A C 1
ATOM 1195 O O . GLY A 1 158 ? -19.078 -5.335 -8.725 1.00 97.12 158 GLY A O 1
ATOM 1196 N N . PHE A 1 159 ? -18.256 -5.725 -6.669 1.00 96.69 159 PHE A N 1
ATOM 1197 C CA . PHE A 1 159 ? -16.924 -5.194 -6.954 1.00 96.69 159 PHE A CA 1
ATOM 1198 C C . PHE A 1 159 ? -16.213 -6.030 -8.023 1.00 96.69 159 PHE A C 1
ATOM 1200 O O . PHE A 1 159 ? -15.688 -5.462 -8.972 1.00 96.69 159 PHE A O 1
ATOM 1207 N N . GLY A 1 160 ? -16.255 -7.363 -7.934 1.00 96.25 160 GLY A N 1
ATOM 1208 C CA . GLY A 1 160 ? -15.680 -8.249 -8.951 1.00 96.25 160 GLY A CA 1
ATOM 1209 C C . GLY A 1 160 ? -16.289 -8.044 -10.342 1.00 96.25 160 GLY A C 1
ATOM 1210 O O . GLY A 1 160 ? -15.551 -7.898 -11.312 1.00 96.25 160 GLY A O 1
ATOM 1211 N N . ILE A 1 161 ? -17.621 -7.948 -10.438 1.00 95.88 161 ILE A N 1
ATOM 1212 C CA . ILE A 1 161 ? -18.325 -7.658 -11.700 1.00 95.88 161 ILE A CA 1
ATOM 1213 C C . ILE A 1 161 ? -17.862 -6.316 -12.279 1.00 95.88 161 ILE A C 1
ATOM 1215 O O . ILE A 1 161 ? -17.529 -6.240 -13.459 1.00 95.88 161 ILE A O 1
ATOM 1219 N N . LEU A 1 162 ? -17.788 -5.270 -11.450 1.00 94.19 162 LEU A N 1
ATOM 1220 C CA . LEU A 1 162 ? -17.285 -3.963 -11.874 1.00 94.19 162 LEU A CA 1
ATOM 1221 C C . LEU A 1 162 ? -15.848 -4.058 -12.410 1.00 94.19 162 LEU A C 1
ATOM 1223 O O . LEU A 1 162 ? -15.559 -3.506 -13.470 1.00 94.19 162 LEU A O 1
ATOM 1227 N N . GLN A 1 163 ? -14.961 -4.770 -11.710 1.00 93.88 163 GLN A N 1
ATOM 1228 C CA . GLN A 1 163 ? -13.567 -4.916 -12.132 1.00 93.88 163 GLN A CA 1
ATOM 1229 C C . GLN A 1 163 ? -13.428 -5.696 -13.438 1.00 93.88 163 GLN A C 1
ATOM 1231 O O . GLN A 1 163 ? -12.604 -5.315 -14.260 1.00 93.88 163 GLN A O 1
ATOM 1236 N N . ILE A 1 164 ? -14.263 -6.715 -13.678 1.00 91.06 164 ILE A N 1
ATOM 1237 C CA . ILE A 1 164 ? -14.295 -7.420 -14.967 1.00 91.06 164 ILE A CA 1
ATOM 1238 C C . ILE A 1 164 ? -14.521 -6.419 -16.101 1.00 91.06 164 ILE A C 1
ATOM 1240 O O . ILE A 1 164 ? -13.750 -6.423 -17.054 1.00 91.06 164 ILE A O 1
ATOM 1244 N N . PHE A 1 165 ? -15.515 -5.531 -15.983 1.00 88.25 165 PHE A N 1
ATOM 1245 C CA . PHE A 1 165 ? -15.794 -4.524 -17.011 1.00 88.25 165 PHE A CA 1
ATOM 1246 C C . PHE A 1 165 ? -14.677 -3.489 -17.154 1.00 88.25 165 PHE A C 1
ATOM 1248 O O . PHE A 1 165 ? -14.254 -3.201 -18.272 1.00 88.25 165 PHE A O 1
ATOM 1255 N N . LEU A 1 166 ? -14.183 -2.944 -16.038 1.00 87.06 166 LEU A N 1
ATOM 1256 C CA . LEU A 1 166 ? -13.117 -1.938 -16.058 1.00 87.06 166 LEU A CA 1
ATOM 1257 C C . LEU A 1 166 ? -11.814 -2.490 -16.646 1.00 87.06 166 LEU A C 1
ATOM 1259 O O . LEU A 1 166 ? -11.123 -1.776 -17.367 1.00 87.06 166 LEU A O 1
ATOM 1263 N N . SER A 1 167 ? -11.506 -3.765 -16.408 1.00 88.00 167 SER A N 1
ATOM 1264 C CA . SER A 1 167 ? -10.297 -4.401 -16.932 1.00 88.00 167 SER A CA 1
ATOM 1265 C C . SER A 1 167 ? -10.338 -4.693 -18.430 1.00 88.00 167 SER A C 1
ATOM 1267 O O . SER A 1 167 ? -9.288 -4.988 -18.988 1.00 88.00 167 SER A O 1
ATOM 1269 N N . GLN A 1 168 ? -11.498 -4.580 -19.091 1.00 83.94 168 GLN A N 1
ATOM 1270 C CA . GLN A 1 168 ? -11.594 -4.677 -20.555 1.00 83.94 168 GLN A CA 1
ATOM 1271 C C . GLN A 1 168 ? -11.368 -3.335 -21.272 1.00 83.94 168 GLN A C 1
ATOM 1273 O O . GLN A 1 168 ? -11.449 -3.292 -22.499 1.00 83.94 168 GLN A O 1
ATOM 1278 N N . ILE A 1 169 ? -11.147 -2.228 -20.548 1.00 76.69 169 ILE A N 1
ATOM 1279 C CA . ILE A 1 169 ? -10.916 -0.910 -21.157 1.00 76.69 169 ILE A CA 1
ATOM 1280 C C . ILE A 1 169 ? -9.465 -0.852 -21.663 1.00 76.69 169 ILE A C 1
ATOM 1282 O O . ILE A 1 169 ? -8.541 -0.856 -20.851 1.00 76.69 169 ILE A O 1
ATOM 1286 N N . PRO A 1 170 ? -9.233 -0.764 -22.986 1.00 59.59 170 PRO A N 1
ATOM 1287 C CA . PRO A 1 170 ? -7.904 -0.969 -23.561 1.00 59.59 170 PRO A CA 1
ATOM 1288 C C . PRO A 1 170 ? -6.952 0.232 -23.431 1.00 59.59 170 PRO A C 1
ATOM 1290 O O . PRO A 1 170 ? -5.760 0.079 -23.688 1.00 59.59 170 PRO A O 1
ATOM 1293 N N . ASN A 1 171 ? -7.439 1.425 -23.057 1.00 57.69 171 ASN A N 1
ATOM 1294 C CA . ASN A 1 171 ? -6.652 2.663 -23.101 1.00 57.69 171 ASN A CA 1
ATOM 1295 C C . ASN A 1 171 ? -6.428 3.299 -21.721 1.00 57.69 171 ASN A C 1
ATOM 1297 O O . ASN A 1 171 ? -7.368 3.742 -21.065 1.00 57.69 171 ASN A O 1
ATOM 1301 N N . PHE A 1 172 ? -5.157 3.458 -21.341 1.00 50.94 172 PHE A N 1
ATOM 1302 C CA . PHE A 1 172 ? -4.742 4.137 -20.107 1.00 50.94 172 PHE A CA 1
ATOM 1303 C C . PHE A 1 172 ? -5.148 5.618 -20.061 1.00 50.94 172 PHE A C 1
ATOM 1305 O O . PHE A 1 172 ? -5.426 6.126 -18.979 1.00 50.94 172 PHE A O 1
ATOM 1312 N N . ASN A 1 173 ? -5.270 6.294 -21.212 1.00 52.22 173 ASN A N 1
ATOM 1313 C CA . ASN A 1 173 ? -5.732 7.688 -21.270 1.00 52.22 173 ASN A CA 1
ATOM 1314 C C . ASN A 1 173 ? -7.171 7.861 -20.746 1.00 52.22 173 ASN A C 1
ATOM 1316 O O . ASN A 1 173 ? -7.478 8.890 -20.150 1.00 52.22 173 ASN A O 1
ATOM 1320 N N . GLU A 1 174 ? -8.016 6.834 -20.885 1.00 54.19 174 GLU A N 1
ATOM 1321 C CA . GLU A 1 174 ? -9.378 6.798 -20.329 1.00 54.19 174 GLU A CA 1
ATOM 1322 C C . GLU A 1 174 ? -9.395 6.423 -18.836 1.00 54.19 174 GLU A C 1
ATOM 1324 O O . GLU A 1 174 ? -10.421 6.547 -18.173 1.00 54.19 174 GLU A O 1
ATOM 1329 N N . LEU A 1 175 ? -8.264 5.972 -18.281 1.00 59.50 175 LEU A N 1
ATOM 1330 C CA . LEU A 1 175 ? -8.109 5.588 -16.873 1.00 59.50 175 LEU A CA 1
ATOM 1331 C C . LEU A 1 175 ? -7.306 6.612 -16.059 1.00 59.50 175 LEU A C 1
ATOM 1333 O O . LEU A 1 175 ? -7.289 6.531 -14.830 1.00 59.50 175 LEU A O 1
ATOM 1337 N N . THR A 1 176 ? -6.684 7.607 -16.700 1.00 69.94 176 THR A N 1
ATOM 1338 C CA . THR A 1 176 ? -5.931 8.668 -16.012 1.00 69.94 176 THR A CA 1
ATOM 1339 C C . THR A 1 176 ? -6.801 9.392 -14.986 1.00 69.94 176 THR A C 1
ATOM 1341 O O . THR A 1 176 ? -6.375 9.580 -13.847 1.00 69.94 176 THR A O 1
ATOM 1344 N N . TRP A 1 177 ? -8.054 9.717 -15.334 1.00 79.19 177 TRP A N 1
ATOM 1345 C CA . TRP A 1 177 ? -8.989 10.349 -14.396 1.00 79.19 177 TRP A CA 1
ATOM 1346 C C . TRP A 1 177 ? -9.284 9.448 -13.188 1.00 79.19 177 TRP A C 1
ATOM 1348 O O . TRP A 1 177 ? -9.374 9.939 -12.061 1.00 79.19 177 TRP A O 1
ATOM 1358 N N . LEU A 1 178 ? -9.382 8.130 -13.405 1.00 79.31 178 LEU A N 1
ATOM 1359 C CA . LEU A 1 178 ? -9.644 7.151 -12.355 1.00 79.31 178 LEU A CA 1
ATOM 1360 C C . LEU A 1 178 ? -8.444 7.043 -11.409 1.00 79.31 178 LEU A C 1
ATOM 1362 O O . LEU A 1 178 ? -8.624 7.040 -10.193 1.00 79.31 178 LEU A O 1
ATOM 1366 N N . SER A 1 179 ? -7.221 7.026 -11.946 1.00 78.25 179 SER A N 1
ATOM 1367 C CA . SER A 1 179 ? -5.996 7.031 -11.140 1.00 78.25 179 SER A CA 1
ATOM 1368 C C . SER A 1 179 ? -5.835 8.332 -10.345 1.00 78.25 179 SER A C 1
ATOM 1370 O O . SER A 1 179 ? -5.417 8.293 -9.189 1.00 78.25 179 SER A O 1
ATOM 1372 N N . THR A 1 180 ? -6.182 9.487 -10.922 1.00 81.88 180 THR A N 1
ATOM 1373 C CA . THR A 1 180 ? -6.162 10.771 -10.205 1.00 81.88 180 THR A CA 1
ATOM 1374 C C . THR A 1 180 ? -7.207 10.804 -9.088 1.00 81.88 180 THR A C 1
ATOM 1376 O O . THR A 1 180 ? -6.894 11.198 -7.965 1.00 81.88 180 THR A O 1
ATOM 1379 N N . ALA A 1 181 ? -8.433 10.343 -9.352 1.00 88.00 181 ALA A N 1
ATOM 1380 C CA . ALA A 1 181 ? -9.477 10.243 -8.334 1.00 88.00 181 ALA A CA 1
ATOM 1381 C C . ALA A 1 181 ? -9.077 9.283 -7.200 1.00 88.00 181 ALA A C 1
ATOM 1383 O O . ALA A 1 181 ? -9.269 9.592 -6.022 1.00 88.00 181 ALA A O 1
ATOM 1384 N N . ALA A 1 182 ? -8.464 8.147 -7.541 1.00 87.31 182 ALA A N 1
ATOM 1385 C CA . ALA A 1 182 ? -7.937 7.185 -6.581 1.00 87.31 182 ALA A CA 1
ATOM 1386 C C . ALA A 1 182 ? -6.865 7.807 -5.668 1.00 87.31 182 ALA A C 1
ATOM 1388 O O . ALA A 1 182 ? -6.928 7.648 -4.451 1.00 87.31 182 ALA A O 1
ATOM 1389 N N . ALA A 1 183 ? -5.947 8.595 -6.234 1.00 85.44 183 ALA A N 1
ATOM 1390 C CA . ALA A 1 183 ? -4.931 9.314 -5.469 1.00 85.44 183 ALA A CA 1
ATOM 1391 C C . ALA A 1 183 ? -5.535 10.333 -4.488 1.00 85.44 183 ALA A C 1
ATOM 1393 O O . ALA A 1 183 ? -5.182 10.356 -3.315 1.00 85.44 183 ALA A O 1
ATOM 1394 N N . ILE A 1 184 ? -6.481 11.163 -4.939 1.00 89.62 184 ILE A N 1
ATOM 1395 C CA . ILE A 1 184 ? -7.115 12.184 -4.085 1.00 89.62 184 ILE A CA 1
ATOM 1396 C C . ILE A 1 184 ? -7.893 11.527 -2.940 1.00 89.62 184 ILE A C 1
ATOM 1398 O O . ILE A 1 184 ? -7.806 11.941 -1.781 1.00 89.62 184 ILE A O 1
ATOM 1402 N N . THR A 1 185 ? -8.655 10.482 -3.259 1.00 93.62 185 THR A N 1
ATOM 1403 C CA . THR A 1 185 ? -9.465 9.769 -2.267 1.00 93.62 185 THR A CA 1
ATOM 1404 C C . THR A 1 185 ? -8.613 9.018 -1.246 1.00 93.62 185 THR A C 1
ATOM 1406 O O . THR A 1 185 ? -9.057 8.864 -0.107 1.00 93.62 185 THR A O 1
ATOM 1409 N N . SER A 1 186 ? -7.376 8.640 -1.586 1.00 91.12 186 SER A N 1
ATOM 1410 C CA . SER A 1 186 ? -6.470 7.986 -0.645 1.00 91.12 186 SER A CA 1
ATOM 1411 C C . SER A 1 186 ? -6.076 8.871 0.536 1.00 91.12 186 SER A C 1
ATOM 1413 O O . SER A 1 186 ? -6.242 8.485 1.695 1.00 91.12 186 SER A O 1
ATOM 1415 N N . PHE A 1 187 ? -5.672 10.109 0.257 1.00 90.94 187 PHE A N 1
ATOM 1416 C CA . PHE A 1 187 ? -5.445 11.117 1.291 1.00 90.94 187 PHE A CA 1
ATOM 1417 C C . PHE A 1 187 ? -6.736 11.464 2.034 1.00 90.94 187 PHE A C 1
ATOM 1419 O O . PHE A 1 187 ? -6.718 11.624 3.255 1.00 90.94 187 PHE A O 1
ATOM 1426 N N . GLY A 1 188 ? -7.860 11.525 1.311 1.00 93.56 188 GLY A N 1
ATOM 1427 C CA . GLY A 1 188 ? -9.176 11.807 1.875 1.00 93.56 188 GLY A CA 1
ATOM 1428 C C . GLY A 1 188 ? -9.516 10.899 3.056 1.00 93.56 188 GLY A C 1
ATOM 1429 O O . GLY A 1 188 ? -9.756 11.393 4.158 1.00 93.56 188 GLY A O 1
ATOM 1430 N N . TYR A 1 189 ? -9.481 9.574 2.881 1.00 93.56 189 TYR A N 1
ATOM 1431 C CA . TYR A 1 189 ? -9.840 8.675 3.983 1.00 93.56 189 TYR A CA 1
ATOM 1432 C C . TYR A 1 189 ? -8.807 8.661 5.117 1.00 93.56 189 TYR A C 1
ATOM 1434 O O . TYR A 1 189 ? -9.197 8.474 6.270 1.00 93.56 189 TYR A O 1
ATOM 1442 N N . VAL A 1 190 ? -7.514 8.873 4.832 1.00 93.69 190 VAL A N 1
ATOM 1443 C CA . VAL A 1 190 ? -6.476 8.918 5.878 1.00 93.69 190 VAL A CA 1
ATOM 1444 C C . VAL A 1 190 ? -6.659 10.143 6.763 1.00 93.69 190 VAL A C 1
ATOM 1446 O O . VAL A 1 190 ? -6.625 10.014 7.989 1.00 93.69 190 VAL A O 1
ATOM 1449 N N . PHE A 1 191 ? -6.905 11.315 6.174 1.00 94.44 191 PHE A N 1
ATOM 1450 C CA . PHE A 1 191 ? -7.152 12.534 6.941 1.00 94.44 191 PHE A CA 1
ATOM 1451 C C . PHE A 1 191 ? -8.487 12.492 7.678 1.00 94.44 191 PHE A C 1
ATOM 1453 O O . PHE A 1 191 ? -8.533 12.885 8.841 1.00 94.44 191 PHE A O 1
ATOM 1460 N N . ILE A 1 192 ? -9.547 11.958 7.062 1.00 96.19 192 ILE A N 1
ATOM 1461 C CA . ILE A 1 192 ? -10.837 11.777 7.740 1.00 96.19 192 ILE A CA 1
ATOM 1462 C C . ILE A 1 192 ? -10.683 10.835 8.941 1.00 96.19 192 ILE A C 1
ATOM 1464 O O . ILE A 1 192 ? -11.098 11.183 10.045 1.00 96.19 192 ILE A O 1
ATOM 1468 N N . GLY A 1 193 ? -10.052 9.671 8.757 1.00 95.31 193 GLY A N 1
ATOM 1469 C CA . GLY A 1 193 ? -9.830 8.706 9.836 1.00 95.31 193 GLY A CA 1
ATOM 1470 C C . GLY A 1 193 ? -8.975 9.281 10.964 1.00 95.31 193 GLY A C 1
ATOM 1471 O O . GLY A 1 193 ? -9.362 9.215 12.129 1.00 95.31 193 GLY A O 1
ATOM 1472 N N . SER A 1 194 ? -7.859 9.924 10.616 1.00 95.81 194 SER A N 1
ATOM 1473 C CA . SER A 1 194 ? -6.968 10.567 11.590 1.00 95.81 194 SER A CA 1
ATOM 1474 C C . SER A 1 194 ? -7.667 11.707 12.334 1.00 95.81 194 SER A C 1
ATOM 1476 O O . SER A 1 194 ? -7.543 11.806 13.551 1.00 95.81 194 SER A O 1
ATOM 1478 N N . GLY A 1 195 ? -8.441 12.542 11.637 1.00 96.56 195 GLY A N 1
ATOM 1479 C CA . GLY A 1 195 ? -9.190 13.651 12.230 1.00 96.56 195 GLY A CA 1
ATOM 1480 C C . GLY A 1 195 ? -10.283 13.186 13.193 1.00 96.56 195 GLY A C 1
ATOM 1481 O O . GLY A 1 195 ? -10.416 13.742 14.283 1.00 96.56 195 GLY A O 1
ATOM 1482 N N . LEU A 1 196 ? -11.019 12.126 12.841 1.00 96.88 196 LEU A N 1
ATOM 1483 C CA . LEU A 1 196 ? -12.000 11.501 13.732 1.00 96.88 196 LEU A CA 1
ATOM 1484 C C . LEU A 1 196 ? -11.333 10.931 14.992 1.00 96.88 196 LEU A C 1
ATOM 1486 O O . LEU A 1 196 ? -11.801 11.179 16.103 1.00 96.88 196 LEU A O 1
ATOM 1490 N N . CYS A 1 197 ? -10.205 10.230 14.845 1.00 97.00 197 CYS A N 1
ATOM 1491 C CA . CYS A 1 197 ? -9.435 9.730 15.985 1.00 97.00 197 CYS A CA 1
ATOM 1492 C C . CYS A 1 197 ? -8.893 10.862 16.863 1.00 97.00 197 CYS A C 1
ATOM 1494 O O . CYS A 1 197 ? -9.024 10.807 18.085 1.00 97.00 197 CYS A O 1
ATOM 1496 N N . LEU A 1 198 ? -8.347 11.917 16.257 1.00 97.38 198 LEU A N 1
ATOM 1497 C CA . LEU A 1 198 ? -7.870 13.092 16.979 1.00 97.38 198 LEU A CA 1
ATOM 1498 C C . LEU A 1 198 ? -9.002 13.758 17.770 1.00 97.38 198 LEU A C 1
ATOM 1500 O O . LEU A 1 198 ? -8.806 14.116 18.927 1.00 97.38 198 LEU A O 1
ATOM 1504 N N . SER A 1 199 ? -10.199 13.870 17.190 1.00 97.00 199 SER A N 1
ATOM 1505 C CA . SER A 1 199 ? -11.373 14.416 17.879 1.00 97.00 199 SER A CA 1
ATOM 1506 C C . SER A 1 199 ? -11.745 13.610 19.130 1.00 97.00 199 SER A C 1
ATOM 1508 O O . SER A 1 199 ? -12.026 14.202 20.176 1.00 97.00 199 SER A O 1
ATOM 1510 N N . VAL A 1 200 ? -11.684 12.274 19.070 1.00 96.69 200 VAL A N 1
ATOM 1511 C CA . VAL A 1 200 ? -11.915 11.398 20.236 1.00 96.69 200 VAL A CA 1
ATOM 1512 C C . VAL A 1 200 ? -10.879 11.648 21.331 1.00 96.69 200 VAL A C 1
ATOM 1514 O O . VAL A 1 200 ? -11.248 11.817 22.496 1.00 96.69 200 VAL A O 1
ATOM 1517 N N . VAL A 1 201 ? -9.600 11.713 20.953 1.00 96.62 201 VAL A N 1
ATOM 1518 C CA . VAL A 1 201 ? -8.488 11.947 21.885 1.00 96.62 201 VAL A CA 1
ATOM 1519 C C . VAL A 1 201 ? -8.617 13.316 22.557 1.00 96.62 201 VAL A C 1
ATOM 1521 O O . VAL A 1 201 ? -8.581 13.398 23.782 1.00 96.62 201 VAL A O 1
ATOM 1524 N N . LEU A 1 202 ? -8.851 14.381 21.783 1.00 96.88 202 LEU A N 1
ATOM 1525 C CA . LEU A 1 202 ? -9.004 15.746 22.304 1.00 96.88 202 LEU A CA 1
ATOM 1526 C C . LEU A 1 202 ? -10.254 15.921 23.175 1.00 96.88 202 LEU A C 1
ATOM 1528 O O . LEU A 1 202 ? -10.264 16.757 24.072 1.00 96.88 202 LEU A O 1
ATOM 1532 N N . SER A 1 203 ? -11.292 15.113 22.954 1.00 96.44 203 SER A N 1
ATOM 1533 C CA . SER A 1 203 ? -12.501 15.112 23.787 1.00 96.44 203 SER A CA 1
ATOM 1534 C C . SER A 1 203 ? -12.322 14.381 25.125 1.00 96.44 203 SER A C 1
ATOM 1536 O O . SER A 1 203 ? -13.300 14.213 25.853 1.00 96.44 203 SER A O 1
ATOM 1538 N N . GLY A 1 204 ? -11.122 13.872 25.430 1.00 95.12 204 GLY A N 1
ATOM 1539 C CA . GLY A 1 204 ? -10.856 13.081 26.636 1.00 95.12 204 GLY A CA 1
ATOM 1540 C C . GLY A 1 204 ? -11.517 11.698 26.629 1.00 95.12 204 GLY A C 1
ATOM 1541 O O . GLY A 1 204 ? -11.643 11.075 27.678 1.00 95.12 204 GLY A O 1
ATOM 1542 N N . LYS A 1 205 ? -11.958 11.215 25.457 1.00 94.69 205 LYS A N 1
ATOM 1543 C CA . LYS A 1 205 ? -12.641 9.919 25.278 1.00 94.69 205 LYS A CA 1
ATOM 1544 C C . LYS A 1 205 ? -11.733 8.844 24.675 1.00 94.69 205 LYS A C 1
ATOM 1546 O O . LYS A 1 205 ? -12.229 7.807 24.244 1.00 94.69 205 LYS A O 1
ATOM 1551 N N . GLY A 1 206 ? -10.428 9.109 24.604 1.00 94.19 206 GLY A N 1
ATOM 1552 C CA . GLY A 1 206 ? -9.440 8.120 24.183 1.00 94.19 206 GLY A CA 1
ATOM 1553 C C . GLY A 1 206 ? -9.460 6.888 25.087 1.00 94.19 206 GLY A C 1
ATOM 1554 O O . GLY A 1 206 ? -9.816 6.961 26.265 1.00 94.19 206 GLY A O 1
ATOM 1555 N N . ALA A 1 207 ? -9.086 5.746 24.526 1.00 94.62 207 ALA A N 1
ATOM 1556 C CA . ALA A 1 207 ? -9.029 4.494 25.262 1.00 94.62 207 ALA A CA 1
ATOM 1557 C C . ALA A 1 207 ? -7.678 4.323 25.970 1.00 94.62 207 ALA A C 1
ATOM 1559 O O . ALA A 1 207 ? -6.662 4.909 25.587 1.00 94.62 207 ALA A O 1
ATOM 1560 N N . ALA A 1 208 ? -7.650 3.465 26.990 1.00 94.75 208 ALA A N 1
ATOM 1561 C CA . ALA A 1 208 ? -6.396 3.059 27.609 1.00 94.75 208 ALA A CA 1
ATOM 1562 C C . ALA A 1 208 ? -5.506 2.337 26.582 1.00 94.75 208 ALA A C 1
ATOM 1564 O O . ALA A 1 208 ? -5.958 1.442 25.865 1.00 94.75 208 ALA A O 1
ATOM 1565 N N . THR A 1 209 ? -4.233 2.723 26.535 1.00 96.25 209 THR A N 1
ATOM 1566 C CA . THR A 1 209 ? -3.218 2.114 25.668 1.00 96.25 209 THR A CA 1
ATOM 1567 C C . THR A 1 209 ? -2.116 1.470 26.502 1.00 96.25 209 THR A C 1
ATOM 1569 O O . THR A 1 209 ? -2.004 1.694 27.707 1.00 96.25 209 THR A O 1
ATOM 1572 N N . SER A 1 210 ? -1.300 0.640 25.858 1.00 95.38 210 SER A N 1
ATOM 1573 C CA . SER A 1 210 ? -0.217 -0.109 26.483 1.00 95.38 210 SER A CA 1
ATOM 1574 C C . SER A 1 210 ? 1.083 0.073 25.707 1.00 95.38 210 SER A C 1
ATOM 1576 O O . SER A 1 210 ? 1.109 0.188 24.480 1.00 95.38 210 SER A O 1
ATOM 1578 N N . ILE A 1 211 ? 2.195 0.035 26.436 1.00 95.06 211 ILE A N 1
ATOM 1579 C CA . ILE A 1 211 ? 3.539 0.036 25.854 1.00 95.06 211 ILE A CA 1
ATOM 1580 C C . ILE A 1 211 ? 3.802 -1.266 25.076 1.00 95.06 211 ILE A C 1
ATOM 1582 O O . ILE A 1 211 ? 4.498 -1.240 24.064 1.00 95.06 211 ILE A O 1
ATOM 1586 N N . THR A 1 212 ? 3.210 -2.383 25.515 1.00 92.50 212 THR A N 1
ATOM 1587 C CA . THR A 1 212 ? 3.413 -3.739 24.965 1.00 92.50 212 THR A CA 1
ATOM 1588 C C . THR A 1 212 ? 2.239 -4.241 24.113 1.00 92.50 212 THR A C 1
ATOM 1590 O O . THR A 1 212 ? 2.223 -5.390 23.657 1.00 92.50 212 THR A O 1
ATOM 1593 N N . GLY A 1 213 ? 1.237 -3.384 23.903 1.00 93.56 213 GLY A N 1
ATOM 1594 C CA . GLY A 1 213 ? 0.044 -3.678 23.116 1.00 93.56 213 GLY A CA 1
ATOM 1595 C C . GLY A 1 213 ? -0.957 -4.560 23.853 1.00 93.56 213 GLY A C 1
ATOM 1596 O O . GLY A 1 213 ? -0.883 -4.732 25.073 1.00 93.56 213 GLY A O 1
ATOM 1597 N N . THR A 1 214 ? -1.878 -5.141 23.089 1.00 93.50 214 THR A N 1
ATOM 1598 C CA . THR A 1 214 ? -2.997 -5.930 23.617 1.00 93.50 214 THR A CA 1
ATOM 1599 C C . THR A 1 214 ? -2.537 -7.141 24.422 1.00 93.50 214 THR A C 1
ATOM 1601 O O . THR A 1 214 ? -1.652 -7.890 23.991 1.00 93.50 214 THR A O 1
ATOM 1604 N N . LYS A 1 215 ? -3.145 -7.341 25.596 1.00 92.31 215 LYS A N 1
ATOM 1605 C CA . LYS A 1 215 ? -2.878 -8.484 26.480 1.00 92.31 215 LYS A CA 1
ATOM 1606 C C . LYS A 1 215 ? -3.675 -9.700 26.014 1.00 92.31 215 LYS A C 1
ATOM 1608 O O . LYS A 1 215 ? -4.900 -9.664 26.001 1.00 92.31 215 LYS A O 1
ATOM 1613 N N . LEU A 1 216 ? -2.976 -10.763 25.629 1.00 92.19 216 LEU A N 1
ATOM 1614 C CA . LEU A 1 216 ? -3.552 -12.009 25.118 1.00 92.19 216 LEU A CA 1
ATOM 1615 C C . LEU A 1 216 ? -2.745 -13.206 25.635 1.00 92.19 216 LEU A C 1
ATOM 1617 O O . LEU A 1 216 ? -1.588 -13.015 26.030 1.00 92.19 216 LEU A O 1
ATOM 1621 N N . PRO A 1 217 ? -3.313 -14.426 25.596 1.00 94.81 217 PRO A N 1
ATOM 1622 C CA . PRO A 1 217 ? -2.538 -15.656 25.720 1.00 94.81 217 PRO A CA 1
ATOM 1623 C C . PRO A 1 217 ? -1.347 -15.663 24.753 1.00 94.81 217 PRO A C 1
ATOM 1625 O O . PRO A 1 217 ? -1.403 -15.056 23.682 1.00 94.81 217 PRO A O 1
ATOM 1628 N N . VAL A 1 218 ? -0.256 -16.331 25.134 1.00 93.31 218 VAL A N 1
ATOM 1629 C CA . VAL A 1 218 ? 1.028 -16.261 24.410 1.00 93.31 218 VAL A CA 1
ATOM 1630 C C . VAL A 1 218 ? 0.884 -16.666 22.941 1.00 93.31 218 VAL A C 1
ATOM 1632 O O . VAL A 1 218 ? 1.399 -15.974 22.066 1.00 93.31 218 VAL A O 1
ATOM 1635 N N . GLU A 1 219 ? 0.150 -17.740 22.661 1.00 92.69 219 GLU A N 1
ATOM 1636 C CA . GLU A 1 219 ? -0.085 -18.249 21.305 1.00 92.69 219 GLU A CA 1
ATOM 1637 C C . GLU A 1 219 ? -0.817 -17.238 20.406 1.00 92.69 219 GLU A C 1
ATOM 1639 O O . GLU A 1 219 ? -0.329 -16.894 19.325 1.00 92.69 219 GLU A O 1
ATOM 1644 N N . ASP A 1 220 ? -1.914 -16.658 20.899 1.00 93.19 220 ASP A N 1
ATOM 1645 C CA . ASP A 1 220 ? -2.673 -15.622 20.196 1.00 93.19 220 ASP A CA 1
ATOM 1646 C C . ASP A 1 220 ? -1.849 -14.347 20.013 1.00 93.19 220 ASP A C 1
ATOM 1648 O O . ASP A 1 220 ? -1.897 -13.695 18.964 1.00 93.19 220 ASP A O 1
ATOM 1652 N N . LYS A 1 221 ? -1.070 -13.979 21.037 1.00 93.69 221 LYS A N 1
ATOM 1653 C CA . LYS A 1 221 ? -0.204 -12.803 20.998 1.00 93.69 221 LYS A CA 1
ATOM 1654 C C . LYS A 1 221 ? 0.850 -12.949 19.909 1.00 93.69 221 LYS A C 1
ATOM 1656 O O . LYS A 1 221 ? 1.027 -12.011 19.135 1.00 93.69 221 LYS A O 1
ATOM 1661 N N . LEU A 1 222 ? 1.514 -14.103 19.818 1.00 95.25 222 LEU A N 1
ATOM 1662 C CA . LEU A 1 222 ? 2.524 -14.366 18.792 1.00 95.25 222 LEU A CA 1
ATOM 1663 C C . LEU A 1 222 ? 1.928 -14.227 17.390 1.00 95.25 222 LEU A C 1
ATOM 1665 O O . LEU A 1 222 ? 2.448 -13.457 16.581 1.00 95.25 222 LEU A O 1
ATOM 1669 N N . LEU A 1 223 ? 0.798 -14.887 17.120 1.00 95.94 223 LEU A N 1
ATOM 1670 C CA . LEU A 1 223 ? 0.144 -14.812 15.812 1.00 95.94 223 LEU A CA 1
ATOM 1671 C C . LEU A 1 223 ? -0.244 -13.373 15.443 1.00 95.94 223 LEU A C 1
ATOM 1673 O O . LEU A 1 223 ? -0.008 -12.929 14.314 1.00 95.94 223 LEU A O 1
ATOM 1677 N N . LYS A 1 224 ? -0.799 -12.608 16.392 1.00 95.62 224 LYS A N 1
ATOM 1678 C CA . LYS A 1 224 ? -1.167 -11.207 16.152 1.00 95.62 224 LYS A CA 1
ATOM 1679 C C . LYS A 1 224 ? 0.041 -10.297 15.955 1.00 95.62 224 LYS A C 1
ATOM 1681 O O . LYS A 1 224 ? -0.039 -9.396 15.127 1.00 95.62 224 LYS A O 1
ATOM 1686 N N . VAL A 1 225 ? 1.153 -10.540 16.649 1.00 96.25 225 VAL A N 1
ATOM 1687 C CA . VAL A 1 225 ? 2.416 -9.812 16.440 1.00 96.25 225 VAL A CA 1
ATOM 1688 C C . VAL A 1 225 ? 2.943 -10.054 15.023 1.00 96.25 225 VAL A C 1
ATOM 1690 O O . VAL A 1 225 ? 3.230 -9.090 14.315 1.00 96.25 225 VAL A O 1
ATOM 1693 N N . PHE A 1 226 ? 2.993 -11.307 14.557 1.00 96.31 226 PHE A N 1
ATOM 1694 C CA . PHE A 1 226 ? 3.405 -11.614 13.180 1.00 96.31 226 PHE A CA 1
ATOM 1695 C C . PHE A 1 226 ? 2.456 -11.016 12.139 1.00 96.31 226 PHE A C 1
ATOM 1697 O O . PHE A 1 226 ? 2.909 -10.442 11.150 1.00 96.31 226 PHE A O 1
ATOM 1704 N N . THR A 1 227 ? 1.147 -11.070 12.392 1.00 96.62 227 THR A N 1
ATOM 1705 C CA . THR A 1 227 ? 0.141 -10.448 11.518 1.00 96.62 227 THR A CA 1
ATOM 1706 C C . THR A 1 227 ? 0.314 -8.927 11.467 1.00 96.62 227 THR A C 1
ATOM 1708 O O . THR A 1 227 ? 0.262 -8.332 10.393 1.00 96.62 227 THR A O 1
ATOM 1711 N N . ALA A 1 228 ? 0.575 -8.282 12.606 1.00 97.06 228 ALA A N 1
ATOM 1712 C CA . ALA A 1 228 ? 0.824 -6.846 12.685 1.00 97.06 228 ALA A CA 1
ATOM 1713 C C . ALA A 1 228 ? 2.097 -6.439 11.930 1.00 97.06 228 ALA A C 1
ATOM 1715 O O . ALA A 1 228 ? 2.063 -5.476 11.164 1.00 97.06 228 ALA A O 1
ATOM 1716 N N . MET A 1 229 ? 3.190 -7.195 12.072 1.00 96.38 229 MET A N 1
ATOM 1717 C CA . MET A 1 229 ? 4.410 -6.976 11.286 1.00 96.38 229 MET A CA 1
ATOM 1718 C C . MET A 1 229 ? 4.168 -7.181 9.787 1.00 96.38 229 MET A C 1
ATOM 1720 O O . MET A 1 229 ? 4.656 -6.392 8.983 1.00 96.38 229 MET A O 1
ATOM 1724 N N . GLY A 1 230 ? 3.375 -8.187 9.403 1.00 94.44 230 GLY A N 1
ATOM 1725 C CA . GLY A 1 230 ? 2.958 -8.404 8.016 1.00 94.44 230 GLY A CA 1
ATOM 1726 C C . GLY A 1 230 ? 2.159 -7.227 7.449 1.00 94.44 230 GLY A C 1
ATOM 1727 O O . GLY A 1 230 ? 2.448 -6.769 6.345 1.00 94.44 230 GLY A O 1
ATOM 1728 N N . ASN A 1 231 ? 1.220 -6.676 8.224 1.00 94.38 231 ASN A N 1
ATOM 1729 C CA . ASN A 1 231 ? 0.452 -5.489 7.838 1.00 94.38 231 ASN A CA 1
ATOM 1730 C C . ASN A 1 231 ? 1.349 -4.254 7.668 1.00 94.38 231 ASN A C 1
ATOM 1732 O O . ASN A 1 231 ? 1.189 -3.520 6.696 1.00 94.38 231 ASN A O 1
ATOM 1736 N N . ILE A 1 232 ? 2.316 -4.043 8.569 1.00 96.06 232 ILE A N 1
ATOM 1737 C CA . ILE A 1 232 ? 3.299 -2.954 8.451 1.00 96.06 232 ILE A CA 1
ATOM 1738 C C . ILE A 1 232 ? 4.181 -3.162 7.215 1.00 96.06 232 ILE A C 1
ATOM 1740 O O . ILE A 1 232 ? 4.358 -2.238 6.426 1.00 96.06 232 ILE A O 1
ATOM 1744 N N . GLY A 1 233 ? 4.682 -4.378 6.991 1.00 93.50 233 GLY A N 1
ATOM 1745 C CA . GLY A 1 233 ? 5.490 -4.702 5.816 1.00 93.50 233 GLY A CA 1
ATOM 1746 C C . GLY A 1 233 ? 4.739 -4.501 4.500 1.00 93.50 233 GLY A C 1
ATOM 1747 O O . GLY A 1 233 ? 5.295 -3.937 3.557 1.00 93.50 233 GLY A O 1
ATOM 1748 N N . LEU A 1 234 ? 3.461 -4.894 4.447 1.00 90.06 234 LEU A N 1
ATOM 1749 C CA . LEU A 1 234 ? 2.580 -4.632 3.309 1.00 90.06 234 LEU A CA 1
ATOM 1750 C C . LEU A 1 234 ? 2.352 -3.129 3.106 1.00 90.06 234 LEU A C 1
ATOM 1752 O O . LEU A 1 234 ? 2.340 -2.660 1.971 1.00 90.06 234 LEU A O 1
ATOM 1756 N N . ALA A 1 235 ? 2.188 -2.372 4.189 1.00 92.38 235 ALA A N 1
ATOM 1757 C CA . ALA A 1 235 ? 2.027 -0.930 4.110 1.00 92.38 235 ALA A CA 1
ATOM 1758 C C . ALA A 1 235 ? 3.310 -0.231 3.649 1.00 92.38 235 ALA A C 1
ATOM 1760 O O . ALA A 1 235 ? 3.213 0.769 2.970 1.00 92.38 235 ALA A O 1
ATOM 1761 N N . CYS A 1 236 ? 4.508 -0.728 3.955 1.00 91.44 236 CYS A N 1
ATOM 1762 C CA . CYS A 1 236 ? 5.756 -0.065 3.558 1.00 91.44 236 CYS A CA 1
ATOM 1763 C C . CYS A 1 236 ? 6.242 -0.424 2.134 1.00 91.44 236 CYS A C 1
ATOM 1765 O O . CYS A 1 236 ? 7.267 0.095 1.692 1.00 91.44 236 CYS A O 1
ATOM 1767 N N . THR A 1 237 ? 5.551 -1.301 1.387 1.00 89.06 237 THR A N 1
ATOM 1768 C CA . THR A 1 237 ? 6.031 -1.774 0.074 1.00 89.06 237 THR A CA 1
ATOM 1769 C C . THR A 1 237 ? 5.399 -1.077 -1.133 1.00 89.06 237 THR A C 1
ATOM 1771 O O . THR A 1 237 ? 4.184 -1.007 -1.264 1.00 89.06 237 THR A O 1
ATOM 1774 N N . TYR A 1 238 ? 6.239 -0.675 -2.094 1.00 89.38 238 TYR A N 1
ATOM 1775 C CA . TYR A 1 238 ? 5.841 -0.280 -3.457 1.00 89.38 238 TYR A CA 1
ATOM 1776 C C . TYR A 1 238 ? 6.680 -0.978 -4.539 1.00 89.38 238 TYR A C 1
ATOM 1778 O O . TYR A 1 238 ? 6.763 -0.526 -5.679 1.00 89.38 238 TYR A O 1
ATOM 1786 N N . ALA A 1 239 ? 7.274 -2.130 -4.200 1.00 86.06 239 ALA A N 1
ATOM 1787 C CA . ALA A 1 239 ? 8.111 -2.925 -5.106 1.00 86.06 239 ALA A CA 1
ATOM 1788 C C . ALA A 1 239 ? 7.442 -3.234 -6.456 1.00 86.06 239 ALA A C 1
ATOM 1790 O O . ALA A 1 239 ? 8.116 -3.398 -7.465 1.00 86.06 239 ALA A O 1
ATOM 1791 N N . THR A 1 240 ? 6.111 -3.330 -6.464 1.00 86.31 240 THR A N 1
ATOM 1792 C CA . THR A 1 240 ? 5.315 -3.697 -7.637 1.00 86.31 240 THR A CA 1
ATOM 1793 C C . THR A 1 240 ? 5.251 -2.607 -8.696 1.00 86.31 240 THR A C 1
ATOM 1795 O O . THR A 1 240 ? 4.992 -2.946 -9.840 1.00 86.31 240 THR A O 1
ATOM 1798 N N . VAL A 1 241 ? 5.508 -1.350 -8.329 1.00 88.62 241 VAL A N 1
ATOM 1799 C CA . VAL A 1 241 ? 5.346 -0.184 -9.214 1.00 88.62 241 VAL A CA 1
ATOM 1800 C C . VAL A 1 241 ? 6.606 0.674 -9.311 1.00 88.62 241 VAL A C 1
ATOM 1802 O O . VAL A 1 241 ? 6.614 1.698 -9.982 1.00 88.62 241 VAL A O 1
ATOM 1805 N N . ILE A 1 242 ? 7.693 0.291 -8.632 1.00 93.31 242 ILE A N 1
ATOM 1806 C CA . ILE A 1 242 ? 8.935 1.075 -8.630 1.00 93.31 242 ILE A CA 1
ATOM 1807 C C . ILE A 1 242 ? 9.481 1.295 -10.045 1.00 93.31 242 ILE A C 1
ATOM 1809 O O . ILE A 1 242 ? 9.888 2.405 -10.367 1.00 93.31 242 ILE A O 1
ATOM 1813 N N . TYR A 1 243 ? 9.439 0.266 -10.892 1.00 93.25 243 TYR A N 1
ATOM 1814 C CA . TYR A 1 243 ? 9.886 0.360 -12.281 1.00 93.25 243 TYR A CA 1
ATOM 1815 C C . TYR A 1 243 ? 8.986 1.278 -13.111 1.00 93.25 243 TYR A C 1
ATOM 1817 O O . TYR A 1 243 ? 9.512 2.085 -13.868 1.00 93.25 243 TYR A O 1
ATOM 1825 N N . ASP A 1 244 ? 7.670 1.247 -12.884 1.00 90.38 244 ASP A N 1
ATOM 1826 C CA . ASP A 1 244 ? 6.733 2.162 -13.546 1.00 90.38 244 ASP A CA 1
ATOM 1827 C C . ASP A 1 244 ? 7.021 3.620 -13.155 1.00 90.38 244 ASP A C 1
ATOM 1829 O O . ASP A 1 244 ? 7.006 4.506 -14.001 1.00 90.38 244 ASP A O 1
ATOM 1833 N N . ILE A 1 245 ? 7.355 3.880 -11.882 1.00 92.31 245 ILE A N 1
ATOM 1834 C CA . ILE A 1 245 ? 7.760 5.217 -11.416 1.00 92.31 245 ILE A CA 1
ATOM 1835 C C . ILE A 1 245 ? 9.073 5.640 -12.082 1.00 92.31 245 ILE A C 1
ATOM 1837 O O . ILE A 1 245 ? 9.190 6.775 -12.549 1.00 92.31 245 ILE A O 1
ATOM 1841 N N . MET A 1 246 ? 10.062 4.747 -12.143 1.00 94.38 246 MET A N 1
ATOM 1842 C CA . MET A 1 246 ? 11.354 5.038 -12.766 1.00 94.38 246 MET A CA 1
ATOM 1843 C C . MET A 1 246 ? 11.237 5.294 -14.270 1.00 94.38 246 MET A C 1
ATOM 1845 O O . MET A 1 246 ? 11.940 6.162 -14.788 1.00 94.38 246 MET A O 1
ATOM 1849 N N . ASP A 1 247 ? 10.300 4.633 -14.948 1.00 92.00 247 ASP A N 1
ATOM 1850 C CA . ASP A 1 247 ? 10.017 4.855 -16.367 1.00 92.00 247 ASP A CA 1
ATOM 1851 C C . ASP A 1 247 ? 9.301 6.191 -16.642 1.00 92.00 247 ASP A C 1
ATOM 1853 O O . ASP A 1 247 ? 9.110 6.576 -17.788 1.00 92.00 247 ASP A O 1
ATOM 1857 N N . THR A 1 248 ? 8.964 6.970 -15.607 1.00 91.69 248 THR A N 1
ATOM 1858 C CA . THR A 1 248 ? 8.529 8.369 -15.773 1.00 91.69 248 THR A CA 1
ATOM 1859 C C . THR A 1 248 ? 9.664 9.377 -15.623 1.00 91.69 248 THR A C 1
ATOM 1861 O O . THR A 1 248 ? 9.518 10.525 -16.048 1.00 91.69 248 THR A O 1
ATOM 1864 N N . LEU A 1 249 ? 10.785 8.994 -14.999 1.00 94.62 249 LEU A N 1
ATOM 1865 C CA . LEU A 1 249 ? 11.878 9.910 -14.678 1.00 94.62 249 LEU A CA 1
ATOM 1866 C C . LEU A 1 249 ? 12.623 10.329 -15.942 1.00 94.62 249 LEU A C 1
ATOM 1868 O O . LEU A 1 249 ? 12.986 9.498 -16.766 1.00 94.62 249 LEU A O 1
ATOM 1872 N N . LYS A 1 250 ? 12.918 11.624 -16.065 1.00 92.94 250 LYS A N 1
ATOM 1873 C CA . LYS A 1 250 ? 13.828 12.124 -17.100 1.00 92.94 250 LYS A CA 1
ATOM 1874 C C . LYS A 1 250 ? 15.212 11.475 -16.981 1.00 92.94 250 LYS A C 1
ATOM 1876 O O . LYS A 1 250 ? 15.666 11.177 -15.877 1.00 92.94 250 LYS A O 1
ATOM 1881 N N . SER A 1 251 ? 15.914 11.371 -18.099 1.00 88.44 251 SER A N 1
ATOM 1882 C CA . SER A 1 251 ? 17.239 10.748 -18.210 1.00 88.44 251 SER A CA 1
ATOM 1883 C C . SER A 1 251 ? 18.373 11.499 -17.499 1.00 88.44 251 SER A C 1
ATOM 1885 O O . SER A 1 251 ? 19.322 10.884 -17.013 1.00 88.44 251 SER A O 1
ATOM 1887 N N . HIS A 1 252 ? 18.262 12.827 -17.357 1.00 89.19 252 HIS A N 1
ATOM 1888 C CA . HIS A 1 252 ? 19.264 13.650 -16.671 1.00 89.19 252 HIS A CA 1
ATOM 1889 C C . HIS A 1 252 ? 18.676 14.495 -15.524 1.00 89.19 252 HIS A C 1
ATOM 1891 O O . HIS A 1 252 ? 17.794 15.332 -15.759 1.00 89.19 252 HIS A O 1
ATOM 1897 N N . PRO A 1 253 ? 19.201 14.381 -14.281 1.00 92.75 253 PRO A N 1
ATOM 1898 C CA . PRO A 1 253 ? 20.246 13.449 -13.813 1.00 92.75 253 PRO A CA 1
ATOM 1899 C C . PRO A 1 253 ? 19.819 11.970 -13.877 1.00 92.75 253 PRO A C 1
ATOM 1901 O O . PRO A 1 253 ? 18.629 11.706 -13.954 1.00 92.75 253 PRO A O 1
ATOM 1904 N N . ALA A 1 254 ? 20.760 11.023 -13.778 1.00 94.50 254 ALA A N 1
ATOM 1905 C CA . ALA A 1 254 ? 20.470 9.582 -13.870 1.00 94.50 254 ALA A CA 1
ATOM 1906 C C . ALA A 1 254 ? 19.279 9.133 -12.996 1.00 94.50 254 ALA A C 1
ATOM 1908 O O . ALA A 1 254 ? 19.124 9.594 -11.855 1.00 94.50 254 ALA A O 1
ATOM 1909 N N . GLU A 1 255 ? 18.458 8.218 -13.517 1.00 95.62 255 GLU A N 1
ATOM 1910 C CA . GLU A 1 255 ? 17.191 7.809 -12.906 1.00 95.62 255 GLU A CA 1
ATOM 1911 C C . GLU A 1 255 ? 17.403 7.220 -11.512 1.00 95.62 255 GLU A C 1
ATOM 1913 O O . GLU A 1 255 ? 16.676 7.570 -10.586 1.00 95.62 255 GLU A O 1
ATOM 1918 N N . ASN A 1 256 ? 18.448 6.412 -11.314 1.00 96.12 256 ASN A N 1
ATOM 1919 C CA . ASN A 1 256 ? 18.770 5.838 -10.008 1.00 96.12 256 ASN A CA 1
ATOM 1920 C C . ASN A 1 256 ? 19.072 6.915 -8.946 1.00 96.12 256 ASN A C 1
ATOM 1922 O O . ASN A 1 256 ? 18.617 6.813 -7.808 1.00 96.12 256 ASN A O 1
ATOM 1926 N N . LYS A 1 257 ? 19.780 7.995 -9.306 1.00 97.12 257 LYS A N 1
ATOM 1927 C CA . LYS A 1 257 ? 20.079 9.119 -8.400 1.00 97.12 257 LYS A CA 1
ATOM 1928 C C . LYS A 1 257 ? 18.811 9.882 -8.032 1.00 97.12 257 LYS A C 1
ATOM 1930 O O . LYS A 1 257 ? 18.633 10.247 -6.868 1.00 97.12 257 LYS A O 1
ATOM 1935 N N . GLN A 1 258 ? 17.941 10.131 -9.011 1.00 97.56 258 GLN A N 1
ATOM 1936 C CA . GLN A 1 258 ? 16.654 10.783 -8.769 1.00 97.56 258 GLN A CA 1
ATOM 1937 C C . GLN A 1 258 ? 15.745 9.900 -7.905 1.00 97.56 258 GLN A C 1
ATOM 1939 O O . GLN A 1 258 ? 15.197 10.377 -6.911 1.00 97.56 258 GLN A O 1
ATOM 1944 N N . MET A 1 259 ? 15.660 8.609 -8.225 1.00 96.94 259 MET A N 1
ATOM 1945 C CA . MET A 1 259 ? 14.835 7.643 -7.512 1.00 96.94 259 MET A CA 1
ATOM 1946 C C . MET A 1 259 ? 15.295 7.461 -6.065 1.00 96.94 259 MET A C 1
ATOM 1948 O O . MET A 1 259 ? 14.469 7.508 -5.169 1.00 96.94 259 MET A O 1
ATOM 1952 N N . LYS A 1 260 ? 16.600 7.372 -5.778 1.00 97.81 260 LYS A N 1
ATOM 1953 C CA . LYS A 1 260 ? 17.109 7.297 -4.392 1.00 97.81 260 LYS A CA 1
ATOM 1954 C C . LYS A 1 260 ? 16.708 8.506 -3.545 1.00 97.81 260 LYS A C 1
ATOM 1956 O O . LYS A 1 260 ? 16.325 8.352 -2.387 1.00 97.81 260 LYS A O 1
ATOM 1961 N N . ARG A 1 261 ? 16.750 9.715 -4.120 1.00 97.88 261 ARG A N 1
ATOM 1962 C CA . ARG A 1 261 ? 16.254 10.926 -3.441 1.00 97.88 261 ARG A CA 1
ATOM 1963 C C . ARG A 1 261 ? 14.744 10.859 -3.223 1.00 97.88 261 ARG A C 1
ATOM 1965 O O . ARG A 1 261 ? 14.283 11.189 -2.134 1.00 97.88 261 ARG A O 1
ATOM 1972 N N . ALA A 1 262 ? 13.998 10.399 -4.225 1.00 97.31 262 ALA A N 1
ATOM 1973 C CA . ALA A 1 262 ? 12.556 10.214 -4.115 1.00 97.31 262 ALA A CA 1
ATOM 1974 C C . ALA A 1 262 ? 12.189 9.156 -3.061 1.00 97.31 262 ALA A C 1
ATOM 1976 O O . ALA A 1 262 ? 11.265 9.376 -2.288 1.00 97.31 262 ALA A O 1
ATOM 1977 N N . ASN A 1 263 ? 12.951 8.064 -2.954 1.00 97.19 263 ASN A N 1
ATOM 1978 C CA . ASN A 1 263 ? 12.776 7.028 -1.937 1.00 97.19 263 ASN A CA 1
ATOM 1979 C C . ASN A 1 263 ? 12.891 7.626 -0.535 1.00 97.19 263 ASN A C 1
ATOM 1981 O O . ASN A 1 263 ? 12.014 7.405 0.291 1.00 97.19 263 ASN A O 1
ATOM 1985 N N . VAL A 1 264 ? 13.937 8.419 -0.274 1.00 97.38 264 VAL A N 1
ATOM 1986 C CA . VAL A 1 264 ? 14.114 9.076 1.029 1.00 97.38 264 VAL A CA 1
ATOM 1987 C C . VAL A 1 264 ? 12.956 10.030 1.316 1.00 97.38 264 VAL A C 1
ATOM 1989 O O . VAL A 1 264 ? 12.335 9.919 2.369 1.00 97.38 264 VAL A O 1
ATOM 1992 N N . LEU A 1 265 ? 12.625 10.935 0.390 1.00 97.25 265 LEU A N 1
ATOM 1993 C CA . LEU A 1 265 ? 11.573 11.934 0.604 1.00 97.25 265 LEU A CA 1
ATOM 1994 C C . LEU A 1 265 ? 10.183 11.297 0.749 1.00 97.25 265 LEU A C 1
ATOM 1996 O O . LEU A 1 265 ? 9.484 11.549 1.730 1.00 97.25 265 LEU A O 1
ATOM 2000 N N . GLY A 1 266 ? 9.799 10.449 -0.204 1.00 95.06 266 GLY A N 1
ATOM 2001 C CA . GLY A 1 266 ? 8.489 9.809 -0.258 1.00 95.06 266 GLY A CA 1
ATOM 2002 C C . GLY A 1 266 ? 8.249 8.850 0.905 1.00 95.06 266 GLY A C 1
ATOM 2003 O O . GLY A 1 266 ? 7.209 8.935 1.558 1.00 95.06 266 GLY A O 1
ATOM 2004 N N . VAL A 1 267 ? 9.218 7.980 1.223 1.00 95.38 267 VAL A N 1
ATOM 2005 C CA . VAL A 1 267 ? 9.078 7.032 2.342 1.00 95.38 267 VAL A CA 1
ATOM 2006 C C . VAL A 1 267 ? 9.107 7.757 3.686 1.00 95.38 267 VAL A C 1
ATOM 2008 O O . VAL A 1 267 ? 8.330 7.406 4.570 1.00 95.38 267 VAL A O 1
ATOM 2011 N N . THR A 1 268 ? 9.911 8.811 3.851 1.00 96.19 268 THR A N 1
ATOM 2012 C CA . THR A 1 268 ? 9.903 9.597 5.099 1.00 96.19 268 THR A CA 1
ATOM 2013 C C . THR A 1 268 ? 8.559 10.297 5.313 1.00 96.19 268 THR A C 1
ATOM 2015 O O . THR A 1 268 ? 7.972 10.170 6.388 1.00 96.19 268 THR A O 1
ATOM 2018 N N . ALA A 1 269 ? 8.026 10.981 4.293 1.00 94.50 269 ALA A N 1
ATOM 2019 C CA . ALA A 1 269 ? 6.724 11.651 4.377 1.00 94.50 269 ALA A CA 1
ATOM 2020 C C . ALA A 1 269 ? 5.588 10.668 4.716 1.00 94.50 269 ALA A C 1
ATOM 2022 O O . ALA A 1 269 ? 4.754 10.928 5.582 1.00 94.50 269 ALA A O 1
ATOM 2023 N N . MET A 1 270 ? 5.599 9.499 4.084 1.00 93.25 270 MET A N 1
ATOM 2024 C CA . MET A 1 270 ? 4.681 8.403 4.380 1.00 93.25 270 MET A CA 1
ATOM 2025 C C . MET A 1 270 ? 4.837 7.863 5.800 1.00 93.25 270 MET A C 1
ATOM 2027 O O . MET A 1 270 ? 3.834 7.646 6.468 1.00 93.25 270 MET A O 1
ATOM 2031 N N . THR A 1 271 ? 6.066 7.662 6.280 1.00 95.88 271 THR A N 1
ATOM 2032 C CA . THR A 1 271 ? 6.324 7.160 7.640 1.00 95.88 271 THR A CA 1
ATOM 2033 C C . THR A 1 271 ? 5.690 8.082 8.679 1.00 95.88 271 THR A C 1
ATOM 2035 O O . THR A 1 271 ? 5.072 7.613 9.632 1.00 95.88 271 THR A O 1
ATOM 2038 N N . ILE A 1 272 ? 5.769 9.399 8.465 1.00 95.81 272 ILE A N 1
ATOM 2039 C CA . ILE A 1 272 ? 5.116 10.395 9.324 1.00 95.81 272 ILE A CA 1
ATOM 2040 C C . ILE A 1 272 ? 3.592 10.215 9.301 1.00 95.81 272 ILE A C 1
ATOM 2042 O O . ILE A 1 272 ? 2.970 10.155 10.361 1.00 95.81 272 ILE A O 1
ATOM 2046 N N . LEU A 1 273 ? 2.988 10.073 8.116 1.00 94.00 273 LEU A N 1
ATOM 2047 C CA . LEU A 1 273 ? 1.546 9.820 7.984 1.00 94.00 273 LEU A CA 1
ATOM 2048 C C . LEU A 1 273 ? 1.123 8.501 8.643 1.00 94.00 273 LEU A C 1
ATOM 2050 O O . LEU A 1 273 ? 0.062 8.430 9.262 1.00 94.00 273 LEU A O 1
ATOM 2054 N N . PHE A 1 274 ? 1.954 7.466 8.532 1.00 95.50 274 PHE A N 1
ATOM 2055 C CA . PHE A 1 274 ? 1.713 6.152 9.115 1.00 95.50 274 PHE A CA 1
ATOM 2056 C C . PHE A 1 274 ? 1.706 6.234 10.633 1.00 95.50 274 PHE A C 1
ATOM 2058 O O . PHE A 1 274 ? 0.726 5.815 11.238 1.00 95.50 274 PHE A O 1
ATOM 2065 N N . LEU A 1 275 ? 2.742 6.837 11.225 1.00 97.31 275 LEU A N 1
ATOM 2066 C CA . LEU A 1 275 ? 2.849 7.046 12.668 1.00 97.31 275 LEU A CA 1
ATOM 2067 C C . LEU A 1 275 ? 1.702 7.907 13.210 1.00 97.31 275 LEU A C 1
ATOM 2069 O O . LEU A 1 275 ? 1.158 7.598 14.269 1.00 97.31 275 LEU A O 1
ATOM 2073 N N . LEU A 1 276 ? 1.303 8.950 12.473 1.00 95.56 276 LEU A N 1
ATOM 2074 C CA . LEU A 1 276 ? 0.166 9.797 12.827 1.00 95.56 276 LEU A CA 1
ATOM 2075 C C . LEU A 1 276 ? -1.139 8.990 12.857 1.00 95.56 276 LEU A C 1
ATOM 2077 O O . LEU A 1 276 ? -1.822 8.963 13.878 1.00 95.56 276 LEU A O 1
ATOM 2081 N N . CYS A 1 277 ? -1.476 8.309 11.759 1.00 95.31 277 CYS A N 1
ATOM 2082 C CA . CYS A 1 277 ? -2.710 7.531 11.643 1.00 95.31 277 CYS A CA 1
ATOM 2083 C C . CYS A 1 277 ? -2.745 6.374 12.652 1.00 95.31 277 CYS A C 1
ATOM 2085 O O . CYS A 1 277 ? -3.743 6.175 13.348 1.00 95.31 277 CYS A O 1
ATOM 2087 N N . SER A 1 278 ? -1.641 5.631 12.778 1.00 96.69 278 SER A N 1
ATOM 2088 C CA . SER A 1 278 ? -1.560 4.489 13.685 1.00 96.69 278 SER A CA 1
ATOM 2089 C C . SER A 1 278 ? -1.619 4.916 15.146 1.00 96.69 278 SER A C 1
ATOM 2091 O O . SER A 1 278 ? -2.339 4.302 15.931 1.00 96.69 278 SER A O 1
ATOM 2093 N N . GLY A 1 279 ? -0.896 5.984 15.499 1.00 97.44 279 GLY A N 1
ATOM 2094 C CA . GLY A 1 279 ? -0.846 6.522 16.853 1.00 97.44 279 GLY A CA 1
ATOM 2095 C C . GLY A 1 279 ? -2.185 7.102 17.283 1.00 97.44 279 GLY A C 1
ATOM 2096 O O . GLY A 1 279 ? -2.680 6.758 18.353 1.00 97.44 279 GLY A O 1
ATOM 2097 N N . LEU A 1 280 ? -2.817 7.921 16.436 1.00 97.44 280 LEU A N 1
ATOM 2098 C CA . LEU A 1 280 ? -4.143 8.472 16.722 1.00 97.44 280 LEU A CA 1
ATOM 2099 C C . LEU A 1 280 ? -5.204 7.375 16.804 1.00 97.44 280 LEU A C 1
ATOM 2101 O O . LEU A 1 280 ? -6.027 7.396 17.715 1.00 97.44 280 LEU A O 1
ATOM 2105 N N . GLY A 1 281 ? -5.173 6.400 15.894 1.00 97.19 281 GLY A N 1
ATOM 2106 C CA . GLY A 1 281 ? -6.086 5.262 15.935 1.00 97.19 281 GLY A CA 1
ATOM 2107 C C . GLY A 1 281 ? -5.940 4.441 17.211 1.00 97.19 281 GLY A C 1
ATOM 2108 O O . GLY A 1 281 ? -6.942 4.154 17.866 1.00 97.19 281 GLY A O 1
ATOM 2109 N N . TYR A 1 282 ? -4.703 4.135 17.612 1.00 97.88 282 TYR A N 1
ATOM 2110 C CA . TYR A 1 282 ? -4.460 3.405 18.850 1.00 97.88 282 TYR A CA 1
ATOM 2111 C C . TYR A 1 282 ? -4.846 4.222 20.089 1.00 97.88 282 TYR A C 1
ATOM 2113 O O . TYR A 1 282 ? -5.478 3.690 20.994 1.00 97.88 282 TYR A O 1
ATOM 2121 N N . ALA A 1 283 ? -4.555 5.523 20.119 1.00 97.62 283 ALA A N 1
ATOM 2122 C CA . ALA A 1 283 ? -4.968 6.405 21.210 1.00 97.62 283 ALA A CA 1
ATOM 2123 C C . ALA A 1 283 ? -6.499 6.546 21.318 1.00 97.62 283 ALA A C 1
ATOM 2125 O O . ALA A 1 283 ? -7.039 6.655 22.419 1.00 97.62 283 ALA A O 1
ATOM 2126 N N . ALA A 1 284 ? -7.215 6.522 20.193 1.00 97.25 284 ALA A N 1
ATOM 2127 C CA . ALA A 1 284 ? -8.671 6.612 20.182 1.00 97.25 284 ALA A CA 1
ATOM 2128 C C . ALA A 1 284 ? -9.344 5.319 20.673 1.00 97.25 284 ALA A C 1
ATOM 2130 O O . ALA A 1 284 ? -10.323 5.395 21.411 1.00 97.25 284 ALA A O 1
ATOM 2131 N N . PHE A 1 285 ? -8.830 4.144 20.289 1.00 96.94 285 PHE A N 1
ATOM 2132 C CA . PHE A 1 285 ? -9.542 2.869 20.469 1.00 96.94 285 PHE A CA 1
ATOM 2133 C C . PHE A 1 285 ? -8.845 1.833 21.362 1.00 96.94 285 PHE A C 1
ATOM 2135 O O . PHE A 1 285 ? -9.486 0.870 21.792 1.00 96.94 285 PHE A O 1
ATOM 2142 N N . GLY A 1 286 ? -7.559 2.006 21.672 1.00 96.31 286 GLY A N 1
ATOM 2143 C CA . GLY A 1 286 ? -6.807 1.108 22.543 1.00 96.31 286 GLY A CA 1
ATOM 2144 C C . GLY A 1 286 ? -6.786 -0.315 21.990 1.00 96.31 286 GLY A C 1
ATOM 2145 O O . GLY A 1 286 ? -6.637 -0.533 20.787 1.00 96.31 286 GLY A O 1
ATOM 2146 N N . ASP A 1 287 ? -6.986 -1.303 22.856 1.00 95.00 287 ASP A N 1
ATOM 2147 C CA . ASP A 1 287 ? -7.016 -2.719 22.461 1.00 95.00 287 ASP A CA 1
ATOM 2148 C C . ASP A 1 287 ? -8.189 -3.085 21.532 1.00 95.00 287 ASP A C 1
ATOM 2150 O O . ASP A 1 287 ? -8.138 -4.105 20.845 1.00 95.00 287 ASP A O 1
ATOM 2154 N N . ASN A 1 288 ? -9.211 -2.228 21.446 1.00 94.06 288 ASN A N 1
ATOM 2155 C CA . ASN A 1 288 ? -10.375 -2.408 20.574 1.00 94.06 288 ASN A CA 1
ATOM 2156 C C . ASN A 1 288 ? -10.207 -1.738 19.203 1.00 94.06 288 ASN A C 1
ATOM 2158 O O . ASN A 1 288 ? -11.187 -1.574 18.473 1.00 94.06 288 ASN A O 1
ATOM 2162 N N . THR A 1 289 ? -8.987 -1.321 18.848 1.00 96.19 289 THR A N 1
ATOM 2163 C CA . THR A 1 289 ? -8.722 -0.691 17.551 1.00 96.19 289 THR A CA 1
ATOM 2164 C C . THR A 1 289 ? -9.170 -1.610 16.413 1.00 96.19 289 THR A C 1
ATOM 2166 O O . THR A 1 289 ? -8.742 -2.763 16.366 1.00 96.19 289 THR A O 1
ATOM 2169 N N . PRO A 1 290 ? -10.026 -1.150 15.487 1.00 93.44 290 PRO A N 1
ATOM 2170 C CA . PRO A 1 290 ? -10.516 -1.981 14.395 1.00 93.44 290 PRO A CA 1
ATOM 2171 C C . PRO A 1 290 ? -9.464 -2.152 13.292 1.00 93.44 290 PRO A C 1
ATOM 2173 O O . PRO A 1 290 ? -8.633 -1.275 13.068 1.00 93.44 290 PRO A O 1
ATOM 2176 N N . GLY A 1 291 ? -9.550 -3.253 12.536 1.00 88.56 291 GLY A N 1
ATOM 2177 C CA . GLY A 1 291 ? -8.658 -3.534 11.397 1.00 88.56 291 GLY A CA 1
ATOM 2178 C C . GLY A 1 291 ? -8.749 -2.523 10.245 1.00 88.56 291 GLY A C 1
ATOM 2179 O O . GLY A 1 291 ? -7.826 -2.416 9.448 1.00 88.56 291 GLY A O 1
ATOM 2180 N N . ASN A 1 292 ? -9.844 -1.765 10.172 1.00 90.75 292 ASN A N 1
ATOM 2181 C CA . ASN A 1 292 ? -9.957 -0.542 9.386 1.00 90.75 292 ASN A CA 1
ATOM 2182 C C . ASN A 1 292 ? -10.393 0.571 10.341 1.00 90.75 292 ASN A C 1
ATOM 2184 O O . ASN A 1 292 ? -11.511 0.519 10.861 1.00 90.75 292 ASN A O 1
ATOM 2188 N N . ILE A 1 293 ? -9.539 1.574 10.544 1.00 91.31 293 ILE A N 1
ATOM 2189 C CA . ILE A 1 293 ? -9.763 2.678 11.491 1.00 91.31 293 ILE A CA 1
ATOM 2190 C C . ILE A 1 293 ? -11.143 3.346 11.342 1.00 91.31 293 ILE A C 1
ATOM 2192 O O . ILE A 1 293 ? -11.795 3.649 12.340 1.00 91.31 293 ILE A O 1
ATOM 2196 N N . LEU A 1 294 ? -11.651 3.489 10.111 1.00 92.38 294 LEU A N 1
ATOM 2197 C CA . LEU A 1 294 ? -12.944 4.127 9.843 1.00 92.38 294 LEU A CA 1
ATOM 2198 C C . LEU A 1 294 ? -14.148 3.277 10.259 1.00 92.38 294 LEU A C 1
ATOM 2200 O O . LEU A 1 294 ? -15.238 3.812 10.441 1.00 92.38 294 LEU A O 1
ATOM 2204 N N . THR A 1 295 ? -13.973 1.968 10.444 1.00 90.62 295 THR A N 1
ATOM 2205 C CA . THR A 1 295 ? -15.049 1.082 10.923 1.00 90.62 295 THR A CA 1
ATOM 2206 C C . THR A 1 295 ? -15.292 1.188 12.430 1.00 90.62 295 THR A C 1
ATOM 2208 O O . THR A 1 295 ? -16.282 0.650 12.920 1.00 90.62 295 THR A O 1
ATOM 2211 N N . GLY A 1 296 ? -14.432 1.912 13.156 1.00 89.81 296 GLY A N 1
ATOM 2212 C CA . GLY A 1 296 ? -14.615 2.227 14.576 1.00 89.81 296 GLY A CA 1
ATOM 2213 C C . GLY A 1 296 ? -15.590 3.376 14.837 1.00 89.81 296 GLY A C 1
ATOM 2214 O O . GLY A 1 296 ? -15.919 3.645 15.990 1.00 89.81 296 GLY A O 1
ATOM 2215 N N . PHE A 1 297 ? -16.067 4.049 13.787 1.00 91.62 297 PHE A N 1
ATOM 2216 C CA . PHE A 1 297 ? -16.937 5.215 13.892 1.00 91.62 297 PHE A CA 1
ATOM 2217 C C . PHE A 1 297 ? -18.325 4.946 13.309 1.00 91.62 297 PHE A C 1
ATOM 2219 O O . PHE A 1 297 ? -18.484 4.253 12.306 1.00 91.62 297 PHE A O 1
ATOM 2226 N N . THR A 1 298 ? -19.339 5.546 13.930 1.00 87.19 298 THR A N 1
ATOM 2227 C CA . THR A 1 298 ? -20.716 5.621 13.402 1.00 87.19 298 THR A CA 1
ATOM 2228 C C . THR A 1 298 ? -21.212 7.060 13.274 1.00 87.19 298 THR A C 1
ATOM 2230 O O . THR A 1 298 ? -22.077 7.322 12.443 1.00 87.19 298 THR A O 1
ATOM 2233 N N . ASP A 1 299 ? -20.611 7.997 14.015 1.00 87.38 299 ASP A N 1
ATOM 2234 C CA . ASP A 1 299 ? -20.934 9.421 14.005 1.00 87.38 299 ASP A CA 1
ATOM 2235 C C . ASP A 1 299 ? -19.684 10.288 13.756 1.00 87.38 299 ASP A C 1
ATOM 2237 O O . ASP A 1 299 ? -18.600 9.925 14.223 1.00 87.38 299 ASP A O 1
ATOM 2241 N N . PRO A 1 300 ? -19.832 11.452 13.092 1.00 92.75 300 PRO A N 1
ATOM 2242 C CA . PRO A 1 300 ? -21.006 11.843 12.313 1.00 92.75 300 PRO A CA 1
ATOM 2243 C C . PRO A 1 300 ? -21.123 10.975 11.048 1.00 92.75 300 PRO A C 1
ATOM 2245 O O . PRO A 1 300 ? -20.158 10.817 10.298 1.00 92.75 300 PRO A O 1
ATOM 2248 N N . PHE A 1 301 ? -22.311 10.409 10.807 1.00 91.88 301 PHE A N 1
ATOM 2249 C CA . PHE A 1 301 ? -22.512 9.354 9.803 1.00 91.88 301 PHE A CA 1
ATOM 2250 C C . PHE A 1 301 ? -22.060 9.756 8.390 1.00 91.88 301 PHE A C 1
ATOM 2252 O O . PHE A 1 301 ? -21.499 8.932 7.671 1.00 91.88 301 PHE A O 1
ATOM 2259 N N . TRP A 1 302 ? -22.266 11.019 7.996 1.00 94.19 302 TRP A N 1
ATOM 2260 C CA . TRP A 1 302 ? -21.909 11.518 6.666 1.00 94.19 302 TRP A CA 1
ATOM 2261 C C . TRP A 1 302 ? -20.395 11.503 6.439 1.00 94.19 302 TRP A C 1
ATOM 2263 O O . TRP A 1 302 ? -19.944 11.180 5.344 1.00 94.19 302 TRP A O 1
ATOM 2273 N N . LEU A 1 303 ? -19.605 11.793 7.477 1.00 95.44 303 LEU A N 1
ATOM 2274 C CA . LEU A 1 303 ? -18.148 11.837 7.393 1.00 95.44 303 LEU A CA 1
ATOM 2275 C C . LEU A 1 303 ? -17.565 10.421 7.370 1.00 95.44 303 LEU A C 1
ATOM 2277 O O . LEU A 1 303 ? -16.653 10.135 6.596 1.00 95.44 303 LEU A O 1
ATOM 2281 N N . VAL A 1 304 ? -18.151 9.509 8.152 1.00 94.81 304 VAL A N 1
ATOM 2282 C CA . VAL A 1 304 ? -17.836 8.072 8.099 1.00 94.81 304 VAL A CA 1
ATOM 2283 C C . VAL A 1 304 ? -18.177 7.493 6.725 1.00 94.81 304 VAL A C 1
ATOM 2285 O O . VAL A 1 304 ? -17.386 6.732 6.158 1.00 94.81 304 VAL A O 1
ATOM 2288 N N . ALA A 1 305 ? -19.334 7.863 6.169 1.00 95.94 305 ALA A N 1
ATOM 2289 C CA . ALA A 1 305 ? -19.759 7.432 4.846 1.00 95.94 305 ALA A CA 1
ATOM 2290 C C . ALA A 1 305 ? -18.842 7.989 3.749 1.00 95.94 305 ALA A C 1
ATOM 2292 O O . ALA A 1 305 ? -18.424 7.234 2.874 1.00 95.94 305 ALA A O 1
ATOM 2293 N N . LEU A 1 306 ? -18.463 9.268 3.836 1.00 96.88 306 LEU A N 1
ATOM 2294 C CA . LEU A 1 306 ? -17.517 9.904 2.922 1.00 96.88 306 LEU A CA 1
ATOM 2295 C C . LEU A 1 306 ? -16.151 9.211 2.960 1.00 96.88 306 LEU A C 1
ATOM 2297 O O . LEU A 1 306 ? -15.643 8.822 1.913 1.00 96.88 306 LEU A O 1
ATOM 2301 N N . GLY A 1 307 ? -15.587 8.983 4.150 1.00 96.19 307 GLY A N 1
ATOM 2302 C CA . GLY A 1 307 ? -14.296 8.308 4.301 1.00 96.19 307 GLY A CA 1
ATOM 2303 C C . GLY A 1 307 ? -14.300 6.889 3.723 1.00 96.19 307 GLY A C 1
ATOM 2304 O O . GLY A 1 307 ? -13.386 6.508 2.997 1.00 96.19 307 GLY A O 1
ATOM 2305 N N . ASN A 1 308 ? -15.356 6.111 3.971 1.00 96.56 308 ASN A N 1
ATOM 2306 C CA . ASN A 1 308 ? -15.487 4.782 3.371 1.00 96.56 308 ASN A CA 1
ATOM 2307 C C . ASN A 1 308 ? -15.762 4.837 1.859 1.00 96.56 308 ASN A C 1
ATOM 2309 O O . ASN A 1 308 ? -15.288 3.970 1.130 1.00 96.56 308 ASN A O 1
ATOM 2313 N N . GLY A 1 309 ? -16.465 5.859 1.366 1.00 96.88 309 GLY A N 1
ATOM 2314 C CA . GLY A 1 309 ? -16.636 6.103 -0.068 1.00 96.88 309 GLY A CA 1
ATOM 2315 C C . GLY A 1 309 ? -15.303 6.402 -0.756 1.00 96.88 309 GLY A C 1
ATOM 2316 O O . GLY A 1 309 ? -15.016 5.846 -1.814 1.00 96.88 309 GLY A O 1
ATOM 2317 N N . CYS A 1 310 ? -14.443 7.194 -0.110 1.00 96.69 310 CYS A N 1
ATOM 2318 C CA . CYS A 1 310 ? -13.072 7.429 -0.551 1.00 96.69 310 CYS A CA 1
ATOM 2319 C C . CYS A 1 310 ? -12.259 6.126 -0.622 1.00 96.69 310 CYS A C 1
ATOM 2321 O O . CYS A 1 310 ? -11.564 5.909 -1.611 1.00 96.69 310 CYS A O 1
ATOM 2323 N N . ILE A 1 311 ? -12.378 5.229 0.369 1.00 95.75 311 ILE A N 1
ATOM 2324 C CA . ILE A 1 311 ? -11.729 3.907 0.309 1.00 95.75 311 ILE A CA 1
ATOM 2325 C C . ILE A 1 311 ? -12.191 3.140 -0.933 1.00 95.75 311 ILE A C 1
ATOM 2327 O O . ILE A 1 311 ? -11.353 2.669 -1.695 1.00 95.75 311 ILE A O 1
ATOM 2331 N N . VAL A 1 312 ? -13.505 3.033 -1.158 1.00 96.44 312 VAL A N 1
ATOM 2332 C CA . VAL A 1 312 ? -14.065 2.284 -2.298 1.00 96.44 312 VAL A CA 1
ATOM 2333 C C . VAL A 1 312 ? -13.550 2.843 -3.624 1.00 96.44 312 VAL A C 1
ATOM 2335 O O . VAL A 1 312 ? -13.066 2.077 -4.455 1.00 96.44 312 VAL A O 1
ATOM 2338 N N . MET A 1 313 ? -13.590 4.166 -3.806 1.00 94.81 313 MET A N 1
ATOM 2339 C CA . MET A 1 313 ? -13.081 4.819 -5.017 1.00 94.81 313 MET A CA 1
ATOM 2340 C C . MET A 1 313 ? -11.584 4.576 -5.225 1.00 94.81 313 MET A C 1
ATOM 2342 O O . MET A 1 313 ? -11.174 4.254 -6.342 1.00 94.81 313 MET A O 1
ATOM 2346 N N . HIS A 1 314 ? -10.777 4.653 -4.162 1.00 94.69 314 HIS A N 1
ATOM 2347 C CA . HIS A 1 314 ? -9.358 4.320 -4.240 1.00 94.69 314 HIS A CA 1
ATOM 2348 C C . HIS A 1 314 ? -9.162 2.861 -4.677 1.00 94.69 314 HIS A C 1
ATOM 2350 O O . HIS A 1 314 ? -8.462 2.599 -5.654 1.00 94.69 314 HIS A O 1
ATOM 2356 N N . MET A 1 315 ? -9.813 1.904 -4.012 1.00 94.75 315 MET A N 1
ATOM 2357 C CA . MET A 1 315 ? -9.663 0.484 -4.338 1.00 94.75 315 MET A CA 1
ATOM 2358 C C . MET A 1 315 ? -10.069 0.173 -5.784 1.00 94.75 315 MET A C 1
ATOM 2360 O O . MET A 1 315 ? -9.455 -0.696 -6.396 1.00 94.75 315 MET A O 1
ATOM 2364 N N . ILE A 1 316 ? -11.064 0.876 -6.349 1.00 93.62 316 ILE A N 1
ATOM 2365 C CA . ILE A 1 316 ? -11.458 0.701 -7.754 1.00 93.62 316 ILE A CA 1
ATOM 2366 C C . ILE A 1 316 ? -10.288 1.017 -8.694 1.00 93.62 316 ILE A C 1
ATOM 2368 O O . ILE A 1 316 ? -9.961 0.191 -9.544 1.00 93.62 316 ILE A O 1
ATOM 2372 N N . GLY A 1 317 ? -9.644 2.176 -8.527 1.00 90.69 317 GLY A N 1
ATOM 2373 C CA . GLY A 1 317 ? -8.513 2.579 -9.368 1.00 90.69 317 GLY A CA 1
ATOM 2374 C C . GLY A 1 317 ? -7.243 1.771 -9.099 1.00 90.69 317 GLY A C 1
ATOM 2375 O O . GLY A 1 317 ? -6.597 1.300 -10.033 1.00 90.69 317 GLY A O 1
ATOM 2376 N N . ALA A 1 318 ? -6.912 1.538 -7.826 1.00 90.19 318 ALA A N 1
ATOM 2377 C CA . ALA A 1 318 ? -5.724 0.776 -7.441 1.00 90.19 318 ALA A CA 1
ATOM 2378 C C . ALA A 1 318 ? -5.776 -0.679 -7.940 1.00 90.19 318 ALA A C 1
ATOM 2380 O O . ALA A 1 318 ? -4.744 -1.240 -8.313 1.00 90.19 318 ALA A O 1
ATOM 2381 N N . TYR A 1 319 ? -6.970 -1.281 -8.005 1.00 92.62 319 TYR A N 1
ATOM 2382 C CA . TYR A 1 319 ? -7.154 -2.617 -8.570 1.00 92.62 319 TYR A CA 1
ATOM 2383 C C . TYR A 1 319 ? -6.696 -2.692 -10.025 1.00 92.62 319 TYR A C 1
ATOM 2385 O O . TYR A 1 319 ? -6.015 -3.646 -10.384 1.00 92.62 319 TYR A O 1
ATOM 2393 N N . GLN A 1 320 ? -7.002 -1.687 -10.849 1.00 89.81 320 GLN A N 1
ATOM 2394 C CA . GLN A 1 320 ? -6.573 -1.685 -12.249 1.00 89.81 320 GLN A CA 1
ATOM 2395 C C . GLN A 1 320 ? -5.048 -1.593 -12.373 1.00 89.81 320 GLN A C 1
ATOM 2397 O O . GLN A 1 320 ? -4.457 -2.311 -13.172 1.00 89.81 320 GLN A O 1
ATOM 2402 N N . VAL A 1 321 ? -4.387 -0.805 -11.523 1.00 85.50 321 VAL A N 1
ATOM 2403 C CA . VAL A 1 321 ? -2.916 -0.707 -11.524 1.00 85.50 321 VAL A CA 1
ATOM 2404 C C . VAL A 1 321 ? -2.260 -2.042 -11.140 1.00 85.50 321 VAL A C 1
ATOM 2406 O O . VAL A 1 321 ? -1.288 -2.456 -11.763 1.00 85.50 321 VAL A O 1
ATOM 2409 N N . MET A 1 322 ? -2.799 -2.742 -10.137 1.00 87.25 322 MET A N 1
ATOM 2410 C CA . MET A 1 322 ? -2.185 -3.970 -9.605 1.00 87.25 322 MET A CA 1
ATOM 2411 C C . MET A 1 322 ? -2.625 -5.249 -10.337 1.00 87.25 322 MET A C 1
ATOM 2413 O O . MET A 1 322 ? -1.868 -6.216 -10.400 1.00 87.25 322 MET A O 1
ATOM 2417 N N . GLY A 1 323 ? -3.839 -5.279 -10.886 1.00 89.81 323 GLY A N 1
ATOM 2418 C CA . GLY A 1 323 ? -4.408 -6.446 -11.562 1.00 89.81 323 GLY A CA 1
ATOM 2419 C C . GLY A 1 323 ? -3.882 -6.638 -12.983 1.00 89.81 323 GLY A C 1
ATOM 2420 O O . GLY A 1 323 ? -3.599 -7.765 -13.379 1.00 89.81 323 GLY A O 1
ATOM 2421 N N . GLN A 1 324 ? -3.671 -5.551 -13.731 1.00 87.81 324 GLN A N 1
ATOM 2422 C CA . GLN A 1 324 ? -3.266 -5.616 -15.142 1.00 87.81 324 GLN A CA 1
ATOM 2423 C C . GLN A 1 324 ? -1.949 -6.388 -15.376 1.00 87.81 324 GLN A C 1
ATOM 2425 O O . GLN A 1 324 ? -1.924 -7.271 -16.238 1.00 87.81 324 GLN A O 1
ATOM 2430 N N . PRO A 1 325 ? -0.867 -6.183 -14.592 1.00 87.12 325 PRO A N 1
ATOM 2431 C CA . PRO A 1 325 ? 0.354 -6.973 -14.761 1.00 87.12 325 PRO A CA 1
ATOM 2432 C C . PRO A 1 325 ? 0.158 -8.471 -14.482 1.00 87.12 325 PRO A C 1
ATOM 2434 O O . PRO A 1 325 ? 0.853 -9.300 -15.069 1.00 87.12 325 PRO A O 1
ATOM 2437 N N . PHE A 1 326 ? -0.778 -8.825 -13.594 1.00 89.81 326 PHE A N 1
ATOM 2438 C CA . PHE A 1 326 ? -1.125 -10.215 -13.309 1.00 89.81 326 PHE A CA 1
ATOM 2439 C C . PHE A 1 326 ? -1.933 -10.832 -14.459 1.00 89.81 326 PHE A C 1
ATOM 2441 O O . PHE A 1 326 ? -1.576 -11.910 -14.934 1.00 89.81 326 PHE A O 1
ATOM 2448 N N . PHE A 1 327 ? -2.956 -10.133 -14.962 1.00 90.06 327 PHE A N 1
ATOM 2449 C CA . PHE A 1 327 ? -3.766 -10.597 -16.095 1.00 90.06 327 PHE A CA 1
ATOM 2450 C C . PHE A 1 327 ? -2.914 -10.851 -17.329 1.00 90.06 327 PHE A C 1
ATOM 2452 O O . PHE A 1 327 ? -2.981 -11.940 -17.892 1.00 90.06 327 PHE A O 1
ATOM 2459 N N . ARG A 1 328 ? -2.005 -9.924 -17.650 1.00 86.19 328 ARG A N 1
ATOM 2460 C CA . ARG A 1 328 ? -1.064 -10.073 -18.764 1.00 86.19 328 ARG A CA 1
ATOM 2461 C C . ARG A 1 328 ? -0.282 -11.385 -18.704 1.00 86.19 328 ARG A C 1
ATOM 2463 O O . ARG A 1 328 ? -0.037 -12.003 -19.731 1.00 86.19 328 ARG A O 1
ATOM 2470 N N . ILE A 1 329 ? 0.141 -11.817 -17.520 1.00 87.00 329 ILE A N 1
ATOM 2471 C CA . ILE A 1 329 ? 0.941 -13.041 -17.374 1.00 87.00 329 ILE A CA 1
ATOM 2472 C C . ILE A 1 329 ? 0.089 -14.295 -17.492 1.00 87.00 329 ILE A C 1
ATOM 2474 O O . ILE A 1 329 ? 0.530 -15.272 -18.096 1.00 87.00 329 ILE A O 1
ATOM 2478 N N . VAL A 1 330 ? -1.135 -14.256 -16.968 1.00 90.31 330 VAL A N 1
ATOM 2479 C CA . VAL A 1 330 ? -2.110 -15.333 -17.163 1.00 90.31 330 VAL A CA 1
ATOM 2480 C C . VAL A 1 330 ? -2.455 -15.477 -18.648 1.00 90.31 330 VAL A C 1
ATOM 2482 O O . VAL A 1 330 ? -2.435 -16.588 -19.169 1.00 90.31 330 VAL A O 1
ATOM 2485 N N . GLU A 1 331 ? -2.691 -14.366 -19.345 1.00 88.62 331 GLU A N 1
ATOM 2486 C CA . GLU A 1 331 ? -2.965 -14.329 -20.787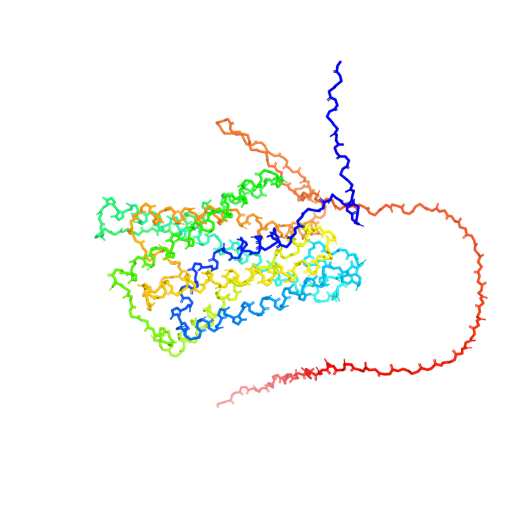 1.00 88.62 331 GLU A CA 1
ATOM 2487 C C . GLU A 1 331 ? -1.772 -14.823 -21.605 1.00 88.62 331 GLU A C 1
ATOM 2489 O O . GLU A 1 331 ? -1.933 -15.680 -22.467 1.00 88.62 331 GLU A O 1
ATOM 2494 N N . MET A 1 332 ? -0.554 -14.373 -21.291 1.00 86.12 332 MET A N 1
ATOM 2495 C CA . MET A 1 332 ? 0.658 -14.889 -21.933 1.00 86.12 332 MET A CA 1
ATOM 2496 C C . MET A 1 332 ? 0.797 -16.405 -21.752 1.00 86.12 332 MET A C 1
ATOM 2498 O O . MET A 1 332 ? 1.154 -17.100 -22.700 1.00 86.12 332 MET A O 1
ATOM 2502 N N . GLY A 1 333 ? 0.497 -16.926 -20.559 1.00 87.88 333 GLY A N 1
ATOM 2503 C CA . GLY A 1 333 ? 0.474 -18.365 -20.305 1.00 87.88 333 GLY A CA 1
ATOM 2504 C C . GLY A 1 333 ? -0.587 -19.084 -21.139 1.00 87.88 333 GLY A C 1
ATOM 2505 O O . GLY A 1 333 ? -0.293 -20.110 -21.746 1.00 87.88 333 GLY A O 1
ATOM 2506 N N . ALA A 1 334 ? -1.795 -18.524 -21.228 1.00 90.12 334 ALA A N 1
ATOM 2507 C CA . ALA A 1 334 ? -2.867 -19.074 -22.053 1.00 90.12 334 ALA A CA 1
ATOM 2508 C C . ALA A 1 334 ? -2.482 -19.113 -23.542 1.00 90.12 334 ALA A C 1
ATOM 2510 O O . ALA A 1 334 ? -2.654 -20.147 -24.183 1.00 90.12 334 ALA A O 1
ATOM 2511 N N . ASN A 1 335 ? -1.881 -18.045 -24.071 1.00 89.06 335 ASN A N 1
ATOM 2512 C CA . ASN A 1 335 ? -1.419 -17.983 -25.461 1.00 89.06 335 ASN A CA 1
ATOM 2513 C C . ASN A 1 335 ? -0.372 -19.068 -25.766 1.00 89.06 335 ASN A C 1
ATOM 2515 O O . ASN A 1 335 ? -0.372 -19.646 -26.848 1.00 89.06 335 ASN A O 1
ATOM 2519 N N . MET A 1 336 ? 0.510 -19.377 -24.808 1.00 88.50 336 MET A N 1
ATOM 2520 C CA . MET A 1 336 ? 1.515 -20.437 -24.968 1.00 88.50 336 MET A CA 1
ATOM 2521 C C . MET A 1 336 ? 0.912 -21.845 -24.929 1.00 88.50 336 MET A C 1
ATOM 2523 O O . MET A 1 336 ? 1.394 -22.730 -25.631 1.00 88.50 336 MET A O 1
ATOM 2527 N N . VAL A 1 337 ? -0.109 -22.070 -24.098 1.00 93.56 337 VAL A N 1
ATOM 2528 C CA . VAL A 1 337 ? -0.767 -23.382 -23.966 1.00 93.56 337 VAL A CA 1
ATOM 2529 C C . VAL A 1 337 ? -1.713 -23.653 -25.139 1.00 93.56 337 VAL A C 1
ATOM 2531 O O . VAL A 1 337 ? -1.840 -24.797 -25.572 1.00 93.56 337 VAL A O 1
ATOM 2534 N N . TRP A 1 338 ? -2.353 -22.611 -25.675 1.00 92.69 338 TRP A N 1
ATOM 2535 C CA . TRP A 1 338 ? -3.335 -22.708 -26.756 1.00 92.69 338 TRP A CA 1
ATOM 2536 C C . TRP A 1 338 ? -2.986 -21.781 -27.936 1.00 92.69 338 TRP A C 1
ATOM 2538 O O . TRP A 1 338 ? -3.744 -20.849 -28.222 1.00 92.69 338 TRP A O 1
ATOM 2548 N N . PRO A 1 339 ? -1.873 -22.031 -28.651 1.00 90.06 339 PRO A N 1
ATOM 2549 C CA . PRO A 1 339 ? -1.384 -21.141 -29.710 1.00 90.06 339 PRO A CA 1
ATOM 2550 C C . PRO A 1 339 ? -2.332 -21.039 -30.914 1.00 90.06 339 PRO A C 1
ATOM 2552 O O . PRO A 1 339 ? -2.418 -19.987 -31.537 1.00 90.06 339 PRO A O 1
ATOM 2555 N N . ASP A 1 340 ? -3.098 -22.095 -31.198 1.00 92.56 340 ASP A N 1
ATOM 2556 C CA . ASP A 1 340 ? -4.017 -22.147 -32.344 1.00 92.56 340 ASP A CA 1
ATOM 2557 C C . ASP A 1 340 ? -5.456 -21.720 -31.989 1.00 92.56 340 ASP A C 1
ATOM 2559 O O . ASP A 1 340 ? -6.366 -21.789 -32.815 1.00 92.56 340 ASP A O 1
ATOM 2563 N N . SER A 1 341 ? -5.707 -21.302 -30.740 1.00 89.00 341 SER A N 1
ATOM 2564 C CA . SER A 1 341 ? -7.046 -20.905 -30.298 1.00 89.00 341 SER A CA 1
ATOM 2565 C C . SER A 1 341 ? -7.363 -19.474 -30.713 1.00 89.00 341 SER A C 1
ATOM 2567 O O . SER A 1 341 ? -6.891 -18.509 -30.108 1.00 89.00 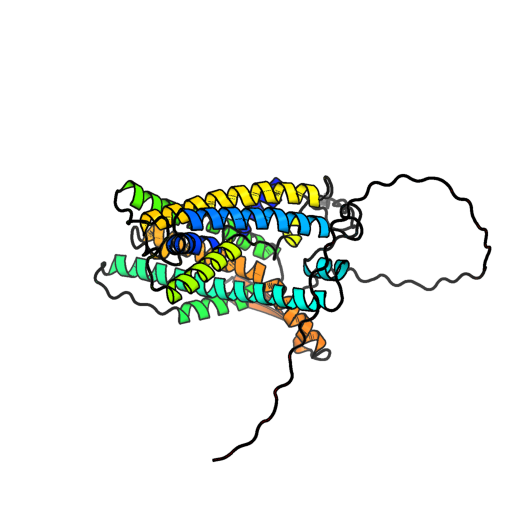341 SER A O 1
ATOM 2569 N N . ASP A 1 342 ? -8.246 -19.331 -31.696 1.00 85.69 342 ASP A N 1
ATOM 2570 C CA . ASP A 1 342 ? -8.793 -18.036 -32.106 1.00 85.69 342 ASP A CA 1
ATOM 2571 C C . ASP A 1 342 ? -9.460 -17.284 -30.944 1.00 85.69 342 ASP A C 1
ATOM 2573 O O . ASP A 1 342 ? -9.388 -16.060 -30.869 1.00 85.69 342 ASP A O 1
ATOM 2577 N N . PHE A 1 343 ? -10.094 -17.997 -30.008 1.00 85.44 343 PHE A N 1
ATOM 2578 C CA . PHE A 1 343 ? -10.745 -17.388 -28.842 1.00 85.44 343 PHE A CA 1
ATOM 2579 C C . PHE A 1 343 ? -9.754 -16.699 -27.895 1.00 85.44 343 PHE A C 1
ATOM 2581 O O . PHE A 1 343 ? -10.105 -15.712 -27.255 1.00 85.44 343 PHE A O 1
ATOM 2588 N N . ILE A 1 344 ? -8.535 -17.228 -27.797 1.00 83.50 344 ILE A N 1
ATOM 2589 C CA . ILE A 1 344 ? -7.508 -16.753 -26.864 1.00 83.50 344 ILE A CA 1
ATOM 2590 C C . ILE A 1 344 ? -6.621 -15.696 -27.528 1.00 83.50 344 ILE A C 1
ATOM 2592 O O . ILE A 1 344 ? -6.317 -14.681 -26.911 1.00 83.50 344 ILE A O 1
ATOM 2596 N N . ASN A 1 345 ? -6.249 -15.912 -28.792 1.00 80.94 345 ASN A N 1
ATOM 2597 C CA . ASN A 1 345 ? -5.220 -15.113 -29.456 1.00 80.94 345 ASN A CA 1
ATOM 2598 C C . ASN A 1 345 ? -5.762 -13.936 -30.288 1.00 80.94 345 ASN A C 1
ATOM 2600 O O . ASN A 1 345 ? -4.972 -13.098 -30.721 1.00 80.94 345 ASN A O 1
ATOM 2604 N N . LYS A 1 346 ? -7.078 -13.843 -30.538 1.00 79.94 346 LYS A N 1
ATOM 2605 C CA . LYS A 1 346 ? -7.675 -12.699 -31.255 1.00 79.94 346 LYS A CA 1
ATOM 2606 C C . LYS A 1 346 ? -8.149 -11.611 -30.298 1.00 79.94 346 LYS A C 1
ATOM 2608 O O . LYS A 1 346 ? -8.673 -11.895 -29.225 1.00 79.94 346 LYS A O 1
ATOM 2613 N N . GLU A 1 347 ? -8.032 -10.362 -30.746 1.00 73.94 347 GLU A N 1
ATOM 2614 C CA . GLU A 1 347 ? -8.663 -9.226 -30.081 1.00 73.94 347 GLU A CA 1
ATOM 2615 C C . GLU A 1 347 ? -10.153 -9.146 -30.428 1.00 73.94 347 GLU A C 1
ATOM 2617 O O . GLU A 1 347 ? -10.533 -9.082 -31.600 1.00 73.94 347 GLU A O 1
ATOM 2622 N N . TYR A 1 348 ? -11.005 -9.105 -29.405 1.00 73.19 348 TYR A N 1
ATOM 2623 C CA . TYR A 1 348 ? -12.448 -8.941 -29.569 1.00 73.19 348 TYR A CA 1
ATOM 2624 C C . TYR A 1 348 ? -12.871 -7.568 -29.076 1.00 73.19 348 TYR A C 1
ATOM 2626 O O . TYR A 1 348 ? -12.841 -7.300 -27.875 1.00 73.19 348 TYR A O 1
ATOM 2634 N N . SER A 1 349 ? -13.311 -6.713 -29.995 1.00 67.69 349 SER A N 1
ATOM 2635 C CA . SER A 1 349 ? -13.903 -5.428 -29.637 1.00 67.69 349 SER A CA 1
ATOM 2636 C C . SER A 1 349 ? -15.405 -5.576 -29.417 1.00 67.69 349 SER A C 1
ATOM 2638 O O . SER A 1 349 ? -16.106 -6.202 -30.211 1.00 67.69 349 SER A O 1
ATOM 2640 N N . PHE A 1 350 ? -15.909 -5.000 -28.330 1.00 65.06 350 PHE A N 1
ATOM 2641 C CA . PHE A 1 350 ? -17.342 -4.956 -28.058 1.00 65.06 350 PHE A CA 1
ATOM 2642 C C . PHE A 1 350 ? -17.765 -3.545 -27.656 1.00 65.06 350 PHE A C 1
ATOM 2644 O O . PHE A 1 350 ? -17.046 -2.829 -26.956 1.00 65.06 350 PHE A O 1
ATOM 2651 N N . MET A 1 351 ? -18.942 -3.154 -28.144 1.00 57.03 351 MET A N 1
ATOM 2652 C CA . MET A 1 351 ? -19.591 -1.881 -27.852 1.00 57.03 351 MET A CA 1
ATOM 2653 C C . MET A 1 351 ? -20.818 -2.177 -26.993 1.00 57.03 351 MET A C 1
ATOM 2655 O O . MET A 1 351 ? -21.735 -2.857 -27.450 1.00 57.03 351 MET A O 1
ATOM 2659 N N . MET A 1 352 ? -20.831 -1.704 -25.749 1.00 54.25 352 MET A N 1
ATOM 2660 C CA . MET A 1 352 ? -22.044 -1.709 -24.930 1.00 54.25 352 MET A CA 1
ATOM 2661 C C . MET A 1 352 ? -22.636 -0.306 -24.922 1.00 54.25 352 MET A C 1
ATOM 2663 O O . MET A 1 352 ? -21.991 0.636 -24.467 1.00 54.25 352 MET A O 1
ATOM 2667 N N . GLU A 1 353 ? -23.862 -0.172 -25.419 1.00 42.97 353 GLU A N 1
ATOM 2668 C CA . GLU A 1 353 ? -24.607 1.082 -25.405 1.00 42.97 353 GLU A CA 1
ATOM 2669 C C . GLU A 1 353 ? -25.708 0.993 -24.340 1.00 42.97 353 GLU A C 1
ATOM 2671 O O . GLU A 1 353 ? -26.632 0.184 -24.442 1.00 42.97 353 GLU A O 1
ATOM 2676 N N . HIS A 1 354 ? -25.607 1.799 -23.280 1.00 49.16 354 HIS A N 1
ATOM 2677 C CA . HIS A 1 354 ? -26.675 1.922 -22.285 1.00 49.16 354 HIS A CA 1
ATOM 2678 C C . HIS A 1 354 ? -26.966 3.395 -22.002 1.00 49.16 354 HIS A C 1
ATOM 2680 O O . HIS A 1 354 ? -26.114 4.113 -21.482 1.00 49.16 354 HIS A O 1
ATOM 2686 N N . LYS A 1 355 ? -28.185 3.843 -22.342 1.00 38.47 355 LYS A N 1
ATOM 2687 C CA . LYS A 1 355 ? -28.704 5.200 -22.073 1.00 38.47 355 LYS A CA 1
ATOM 2688 C C . LYS A 1 355 ? -27.705 6.331 -22.398 1.00 38.47 355 LYS A C 1
ATOM 2690 O O . LYS A 1 355 ? -27.486 7.217 -21.578 1.00 38.47 355 LYS A O 1
ATOM 2695 N N . GLY A 1 356 ? -27.101 6.299 -23.588 1.00 37.47 356 GLY A N 1
ATOM 2696 C CA . GLY A 1 356 ? -26.204 7.357 -24.077 1.00 37.47 356 GLY A CA 1
ATOM 2697 C C . GLY A 1 356 ? -24.740 7.252 -23.631 1.00 37.47 356 GLY A C 1
ATOM 2698 O O . GLY A 1 356 ? -23.941 8.105 -24.004 1.00 37.47 356 GLY A O 1
ATOM 2699 N N . ILE A 1 357 ? -24.362 6.214 -22.876 1.00 43.50 357 ILE A N 1
ATOM 2700 C CA . ILE A 1 357 ? -22.961 5.906 -22.561 1.00 43.50 357 ILE A CA 1
ATOM 2701 C C . ILE A 1 357 ? -22.506 4.771 -23.482 1.00 43.50 357 ILE A C 1
ATOM 2703 O O . ILE A 1 357 ? -23.059 3.671 -23.435 1.00 43.50 357 ILE A O 1
ATOM 2707 N N . THR A 1 358 ? -21.509 5.053 -24.323 1.00 43.78 358 THR A N 1
ATOM 2708 C CA . THR A 1 358 ? -20.862 4.062 -25.196 1.00 43.78 358 THR A CA 1
ATOM 2709 C C . THR A 1 358 ? -19.626 3.512 -24.495 1.00 43.78 358 THR A C 1
ATOM 2711 O O . THR A 1 358 ? -18.684 4.253 -24.226 1.00 43.78 358 THR A O 1
ATOM 2714 N N . PHE A 1 359 ? -19.615 2.213 -24.207 1.00 45.41 359 PHE A N 1
ATOM 2715 C CA . PHE A 1 359 ? -18.461 1.516 -23.644 1.00 45.41 359 PHE A CA 1
ATOM 2716 C C . PHE A 1 359 ? -17.753 0.738 -24.751 1.00 45.41 359 PHE A C 1
ATOM 2718 O O . PHE A 1 359 ? -18.352 -0.171 -25.323 1.00 45.41 359 PHE A O 1
ATOM 2725 N N . LYS A 1 360 ? -16.493 1.074 -25.045 1.00 52.97 360 LYS A N 1
ATOM 2726 C CA . LYS A 1 360 ? -15.656 0.337 -26.002 1.00 52.97 360 LYS A CA 1
ATOM 2727 C C . LYS A 1 360 ? -14.621 -0.483 -25.236 1.00 52.97 360 LYS A C 1
ATOM 2729 O O . LYS A 1 360 ? -13.691 0.080 -24.664 1.00 52.97 360 LYS A O 1
ATOM 2734 N N . GLY A 1 361 ? -14.800 -1.799 -25.213 1.00 53.34 361 GLY A N 1
ATOM 2735 C CA . GLY A 1 361 ? -13.833 -2.740 -24.650 1.00 53.34 361 GLY A CA 1
ATOM 2736 C C . GLY A 1 361 ? -13.056 -3.461 -25.747 1.00 53.34 361 GLY A C 1
ATOM 2737 O O . GLY A 1 361 ? -13.562 -3.607 -26.862 1.00 53.34 361 GLY A O 1
ATOM 2738 N N . SER A 1 362 ? -11.845 -3.918 -25.434 1.00 53.62 362 SER A N 1
ATOM 2739 C CA . SER A 1 362 ? -11.143 -4.931 -26.229 1.00 53.62 362 SER A CA 1
ATOM 2740 C C . SER A 1 362 ? -10.695 -6.052 -25.302 1.00 53.62 362 SER A C 1
ATOM 2742 O O . SER A 1 362 ? -10.148 -5.787 -24.234 1.00 53.62 362 SER A O 1
ATOM 2744 N N . ARG A 1 363 ? -10.943 -7.300 -25.697 1.00 46.47 363 ARG A N 1
ATOM 2745 C CA . ARG A 1 363 ? -10.401 -8.487 -25.035 1.00 46.47 363 ARG A CA 1
ATOM 2746 C C . ARG A 1 363 ? -9.207 -8.974 -25.840 1.00 46.47 363 ARG A C 1
ATOM 2748 O O . ARG A 1 363 ? -9.417 -9.506 -26.924 1.00 46.47 363 ARG A O 1
ATOM 2755 N N . GLY A 1 364 ? -7.999 -8.800 -25.317 1.00 45.47 364 GLY A N 1
ATOM 2756 C CA . GLY A 1 364 ? -6.758 -9.302 -25.905 1.00 45.47 364 GLY A CA 1
ATOM 2757 C C . GLY A 1 364 ? -5.541 -8.526 -25.406 1.00 45.47 364 GLY A C 1
ATOM 2758 O O . GLY A 1 364 ? -5.674 -7.479 -24.772 1.00 45.47 364 GLY A O 1
ATOM 2759 N N . THR A 1 365 ? -4.348 -9.060 -25.656 1.00 40.09 365 THR A N 1
ATOM 2760 C CA . THR A 1 365 ? -3.092 -8.454 -25.208 1.00 40.09 365 THR A CA 1
ATOM 2761 C C . THR A 1 365 ? -2.865 -7.121 -25.920 1.00 40.09 365 THR A C 1
ATOM 2763 O O . THR A 1 365 ? -2.352 -7.121 -27.035 1.00 40.09 365 THR A O 1
ATOM 2766 N N . SER A 1 366 ? -3.189 -5.991 -25.281 1.00 33.31 366 SER A N 1
ATOM 2767 C CA . SER A 1 366 ? -2.824 -4.669 -25.803 1.00 33.31 366 SER A CA 1
ATOM 2768 C C . SER A 1 366 ? -1.319 -4.635 -26.111 1.00 33.31 366 SER A C 1
ATOM 2770 O O . SER A 1 366 ? -0.504 -4.789 -25.188 1.00 33.31 366 SER A O 1
ATOM 2772 N N . PRO A 1 367 ? -0.900 -4.417 -27.370 1.00 29.75 367 PRO A N 1
ATOM 2773 C CA . PRO A 1 367 ? 0.503 -4.270 -27.696 1.00 29.75 367 PRO A CA 1
ATOM 2774 C C . PRO A 1 367 ? 0.953 -2.872 -27.265 1.00 29.75 367 PRO A C 1
ATOM 2776 O O . PRO A 1 367 ? 0.936 -1.918 -28.036 1.00 29.75 367 PRO A O 1
ATOM 2779 N N . LEU A 1 368 ? 1.410 -2.734 -26.022 1.00 30.55 368 LEU A N 1
ATOM 2780 C CA . LEU A 1 368 ? 2.344 -1.662 -25.685 1.00 30.55 368 LEU A CA 1
ATOM 2781 C C . LEU A 1 368 ? 3.709 -2.049 -26.264 1.00 30.55 368 LEU A C 1
ATOM 2783 O O . LEU A 1 368 ? 4.489 -2.759 -25.633 1.00 30.55 368 LEU A O 1
ATOM 2787 N N . ALA A 1 369 ? 3.914 -1.632 -27.517 1.00 26.75 369 ALA A N 1
ATOM 2788 C CA . ALA A 1 369 ? 5.181 -1.509 -28.234 1.00 26.75 369 ALA A CA 1
ATOM 2789 C C . ALA A 1 369 ? 6.264 -2.535 -27.844 1.00 26.75 369 ALA A C 1
ATOM 2791 O O . ALA A 1 369 ? 7.293 -2.201 -27.253 1.00 26.75 369 ALA A O 1
ATOM 2792 N N . SER A 1 370 ? 6.084 -3.792 -28.253 1.00 23.61 370 SER A N 1
ATOM 2793 C CA . SER A 1 370 ? 7.239 -4.597 -28.641 1.00 23.61 370 SER A CA 1
ATOM 2794 C C . SER A 1 370 ? 7.758 -4.026 -29.959 1.00 23.61 370 SER A C 1
ATOM 2796 O O . SER A 1 370 ? 7.197 -4.288 -31.021 1.00 23.61 370 SER A O 1
ATOM 2798 N N . SER A 1 371 ? 8.805 -3.208 -29.897 1.00 25.38 371 SER A N 1
ATOM 2799 C CA . SER A 1 371 ? 9.652 -2.945 -31.055 1.00 25.38 371 SER A CA 1
ATOM 2800 C C . SER A 1 371 ? 10.184 -4.291 -31.554 1.00 25.38 371 SER A C 1
ATOM 2802 O O . SER A 1 371 ? 10.981 -4.939 -30.870 1.00 25.38 371 SER A O 1
ATOM 2804 N N . SER A 1 372 ? 9.680 -4.740 -32.699 1.00 21.47 372 SER A N 1
ATOM 2805 C CA . SER A 1 372 ? 10.177 -5.908 -33.419 1.00 21.47 372 SER A CA 1
ATOM 2806 C C . SER A 1 372 ? 11.696 -5.811 -33.619 1.00 21.47 372 SER A C 1
ATOM 2808 O O . SER A 1 372 ? 12.198 -4.712 -33.865 1.00 21.47 372 SER A O 1
ATOM 2810 N N . PRO A 1 373 ? 12.444 -6.926 -33.564 1.00 23.67 373 PRO A N 1
ATOM 2811 C CA . PRO A 1 373 ? 13.821 -6.936 -34.021 1.00 23.67 373 PRO A CA 1
ATOM 2812 C C . PRO A 1 373 ? 13.799 -6.755 -35.539 1.00 23.67 373 PRO A C 1
ATOM 2814 O O . PRO A 1 373 ? 13.263 -7.587 -36.272 1.00 23.67 373 PRO A O 1
ATOM 2817 N N . THR A 1 374 ? 14.330 -5.635 -36.015 1.00 24.34 374 THR A N 1
ATOM 2818 C CA . THR A 1 374 ? 14.519 -5.394 -37.440 1.00 24.34 374 THR A CA 1
ATOM 2819 C C . THR A 1 374 ? 15.402 -6.499 -38.012 1.00 24.34 374 THR A C 1
ATOM 2821 O O . THR A 1 374 ? 16.480 -6.798 -37.498 1.00 24.34 374 THR A O 1
ATOM 2824 N N . SER A 1 375 ? 14.905 -7.115 -39.076 1.00 23.02 375 SER A N 1
ATOM 2825 C CA . SER A 1 375 ? 15.584 -8.071 -39.940 1.00 23.02 375 SER A CA 1
ATOM 2826 C C . SER A 1 375 ? 17.021 -7.645 -40.266 1.00 23.02 375 SER A C 1
ATOM 2828 O O . SER A 1 375 ? 17.223 -6.631 -40.937 1.00 23.02 375 SER A O 1
ATOM 2830 N N . MET A 1 376 ? 18.016 -8.443 -39.865 1.00 23.23 376 MET A N 1
ATOM 2831 C CA . MET A 1 376 ? 19.341 -8.394 -40.486 1.00 23.23 376 MET A CA 1
ATOM 2832 C C . MET A 1 376 ? 19.218 -8.968 -41.896 1.00 23.23 376 MET A C 1
ATOM 2834 O O . MET A 1 376 ? 19.115 -10.177 -42.094 1.00 23.23 376 MET A O 1
ATOM 2838 N N . THR A 1 377 ? 19.203 -8.078 -42.881 1.00 24.58 377 THR A N 1
ATOM 2839 C CA . THR A 1 377 ? 19.413 -8.417 -44.283 1.00 24.58 377 THR A CA 1
ATOM 2840 C C . THR A 1 377 ? 20.831 -8.936 -44.478 1.00 24.58 377 THR A C 1
ATOM 2842 O O . THR A 1 377 ? 21.809 -8.295 -44.093 1.00 24.58 377 THR A O 1
ATOM 2845 N N . SER A 1 378 ? 20.916 -10.097 -45.115 1.00 24.20 378 SER A N 1
ATOM 2846 C CA . SER A 1 378 ? 22.111 -10.684 -45.703 1.00 24.20 378 SER A CA 1
ATOM 2847 C C . SER A 1 378 ? 22.832 -9.696 -46.628 1.00 24.20 378 SER A C 1
ATOM 2849 O O . SER A 1 378 ? 22.289 -9.295 -47.656 1.00 24.20 378 SER A O 1
ATOM 2851 N N . GLY A 1 379 ? 24.074 -9.366 -46.290 1.00 24.25 379 GLY A N 1
ATOM 2852 C CA . GLY A 1 379 ? 25.032 -8.693 -47.162 1.00 24.25 379 GLY A CA 1
ATOM 2853 C C . GLY A 1 379 ? 26.419 -9.201 -46.797 1.00 24.25 379 GLY A C 1
ATOM 2854 O O . GLY A 1 379 ? 26.936 -8.881 -45.731 1.00 24.25 379 GLY A O 1
ATOM 2855 N N . GLY A 1 380 ? 26.958 -10.092 -47.625 1.00 20.34 380 GLY A N 1
ATOM 2856 C CA . GLY A 1 380 ? 28.240 -10.734 -47.376 1.00 20.34 380 GLY A CA 1
ATOM 2857 C C . GLY A 1 380 ? 29.420 -9.782 -47.530 1.00 20.34 380 GLY A C 1
ATOM 2858 O O . GLY A 1 380 ? 29.388 -8.880 -48.360 1.00 20.34 380 GLY A O 1
ATOM 2859 N N . TRP A 1 381 ? 30.501 -10.072 -46.808 1.00 22.11 381 TRP A N 1
ATOM 2860 C CA . TRP A 1 381 ? 31.826 -10.043 -47.412 1.00 22.11 381 TRP A CA 1
ATOM 2861 C C . TRP A 1 381 ? 32.835 -10.906 -46.656 1.00 22.11 381 TRP A C 1
ATOM 2863 O O . TRP A 1 381 ? 32.732 -11.176 -45.464 1.00 22.11 381 TRP A O 1
ATOM 2873 N N . SER A 1 382 ? 33.755 -11.397 -47.465 1.00 22.72 382 SER A N 1
ATOM 2874 C CA . SER A 1 382 ? 34.770 -12.422 -47.296 1.00 22.72 382 SER A CA 1
ATOM 2875 C C . SER A 1 382 ? 35.962 -12.020 -46.422 1.00 22.72 382 SER A C 1
ATOM 2877 O O . SER A 1 382 ? 36.481 -10.923 -46.565 1.00 22.72 382 SER A O 1
ATOM 2879 N N . GLY A 1 383 ? 36.462 -12.999 -45.659 1.00 21.89 383 GLY A N 1
ATOM 2880 C CA . GLY A 1 383 ? 37.883 -13.370 -45.591 1.00 21.89 383 GLY A CA 1
ATOM 2881 C C . GLY A 1 383 ? 38.881 -12.411 -44.935 1.00 21.89 383 GLY A C 1
ATOM 2882 O O . GLY A 1 383 ? 39.331 -11.470 -45.572 1.00 21.89 383 GLY A O 1
ATOM 2883 N N . ALA A 1 384 ? 39.349 -12.768 -43.733 1.00 22.50 384 ALA A N 1
ATOM 2884 C CA . ALA A 1 384 ? 40.778 -12.917 -43.403 1.00 22.50 384 ALA A CA 1
ATOM 2885 C C . ALA A 1 384 ? 40.955 -13.353 -41.933 1.00 22.50 384 ALA A C 1
ATOM 2887 O O . ALA A 1 384 ? 40.462 -12.712 -41.009 1.00 22.50 384 ALA A O 1
ATOM 2888 N N . THR A 1 385 ? 41.673 -14.455 -41.727 1.00 22.81 385 THR A N 1
ATOM 2889 C CA . THR A 1 385 ? 42.264 -14.904 -40.450 1.00 22.81 385 THR A CA 1
ATOM 2890 C C . THR A 1 385 ? 43.728 -14.405 -40.346 1.00 22.81 385 THR A C 1
ATOM 2892 O O . THR A 1 385 ? 44.195 -13.731 -41.260 1.00 22.81 385 THR A O 1
ATOM 2895 N N . PRO A 1 386 ? 44.513 -14.768 -39.312 1.00 31.28 386 PRO A N 1
ATOM 2896 C CA . PRO A 1 386 ? 44.679 -14.043 -38.054 1.00 31.28 386 PRO A CA 1
ATOM 2897 C C . PRO A 1 386 ? 46.130 -13.538 -37.862 1.00 31.28 386 PRO A C 1
ATOM 2899 O O . PRO A 1 386 ? 47.058 -14.014 -38.514 1.00 31.28 386 PRO A O 1
ATOM 2902 N N . SER A 1 387 ? 46.377 -12.647 -36.901 1.00 22.84 387 SER A N 1
ATOM 2903 C CA . SER A 1 387 ? 47.737 -12.449 -36.385 1.00 22.84 387 SER A CA 1
ATOM 2904 C C . SER A 1 387 ? 47.753 -12.187 -34.882 1.00 22.84 387 SER A C 1
ATOM 2906 O O . SER A 1 387 ? 47.060 -11.334 -34.335 1.00 22.84 387 SER A O 1
ATOM 2908 N N . SER A 1 388 ? 48.551 -13.020 -34.229 1.00 21.45 388 SER A N 1
ATOM 2909 C CA . SER A 1 388 ? 48.975 -12.995 -32.840 1.00 21.45 388 SER A CA 1
ATOM 2910 C C . SER A 1 388 ? 50.107 -11.992 -32.624 1.00 21.45 388 SER A C 1
ATOM 2912 O O . SER A 1 388 ? 51.085 -12.054 -33.369 1.00 21.45 388 SER A O 1
ATOM 2914 N N . THR A 1 389 ? 50.072 -11.228 -31.529 1.00 23.39 389 THR A N 1
ATOM 2915 C CA . THR A 1 389 ? 51.306 -10.841 -30.824 1.00 23.39 389 THR A CA 1
ATOM 2916 C C . THR A 1 389 ? 51.063 -10.595 -29.335 1.00 23.39 389 THR A C 1
ATOM 2918 O O . THR A 1 389 ? 50.039 -10.073 -28.906 1.00 23.39 389 THR A O 1
ATOM 2921 N N . THR A 1 390 ? 52.046 -11.046 -28.572 1.00 22.00 390 THR A N 1
ATOM 2922 C CA . THR A 1 390 ? 52.181 -11.210 -27.126 1.00 22.00 390 THR A CA 1
ATOM 2923 C C . THR A 1 390 ? 52.779 -9.993 -26.400 1.00 22.00 390 THR A C 1
ATOM 2925 O O . THR A 1 390 ? 53.689 -9.370 -26.930 1.00 22.00 390 THR A O 1
ATOM 2928 N N . VAL A 1 391 ? 52.341 -9.809 -25.140 1.00 21.83 391 VAL A N 1
ATOM 2929 C CA . VAL A 1 391 ? 53.101 -9.459 -23.906 1.00 21.83 391 VAL A CA 1
ATOM 2930 C C . VAL A 1 391 ? 53.789 -8.083 -23.777 1.00 21.83 391 VAL A C 1
ATOM 2932 O O . VAL A 1 391 ? 54.731 -7.786 -24.499 1.00 21.83 391 VAL A O 1
ATOM 2935 N N . ALA A 1 392 ? 53.428 -7.340 -22.714 1.00 22.47 392 ALA A N 1
ATOM 2936 C CA . ALA A 1 392 ? 54.365 -6.806 -21.705 1.00 22.47 392 ALA A CA 1
ATOM 2937 C C . ALA A 1 392 ? 53.629 -6.309 -20.437 1.00 22.47 392 ALA A C 1
ATOM 2939 O O . ALA A 1 392 ? 52.579 -5.677 -20.513 1.00 22.47 392 ALA A O 1
ATOM 2940 N N . GLU A 1 393 ? 54.205 -6.648 -19.284 1.00 21.27 393 GLU A N 1
ATOM 2941 C CA . GLU A 1 393 ? 53.764 -6.424 -17.903 1.00 21.27 393 GLU A CA 1
ATOM 2942 C C . GLU A 1 393 ? 53.945 -4.977 -17.401 1.00 21.27 393 GLU A C 1
ATOM 2944 O O . GLU A 1 393 ? 54.794 -4.239 -17.897 1.00 21.27 393 GLU A O 1
ATOM 2949 N N . GLY A 1 394 ? 53.243 -4.631 -16.309 1.00 20.89 394 GLY A N 1
ATOM 2950 C CA . GLY A 1 394 ? 53.714 -3.606 -15.369 1.00 20.89 394 GLY A CA 1
ATOM 2951 C C . GLY A 1 394 ? 52.658 -2.953 -14.464 1.00 20.89 394 GLY A C 1
ATOM 2952 O O . GLY A 1 394 ? 51.996 -2.013 -14.882 1.00 20.89 394 GLY A O 1
ATOM 2953 N N . GLY A 1 395 ? 52.606 -3.359 -13.185 1.00 21.42 395 GLY A N 1
ATOM 2954 C CA . GLY A 1 395 ? 52.450 -2.398 -12.075 1.00 21.42 395 GLY A CA 1
ATOM 2955 C C . GLY A 1 395 ? 51.104 -2.282 -11.340 1.00 21.42 395 GLY A C 1
ATOM 2956 O O . GLY A 1 395 ? 50.336 -1.363 -11.581 1.00 21.42 395 GLY A O 1
ATOM 2957 N N . SER A 1 396 ? 50.898 -3.178 -10.368 1.00 20.20 396 SER A N 1
ATOM 2958 C CA . SER A 1 396 ? 50.308 -2.980 -9.023 1.00 20.20 396 SER A CA 1
ATOM 2959 C C . SER A 1 396 ? 49.679 -1.617 -8.659 1.00 20.20 396 SER A C 1
ATOM 2961 O O . SER A 1 396 ? 50.378 -0.609 -8.599 1.00 20.20 396 SER A O 1
ATOM 2963 N N . LEU A 1 397 ? 48.419 -1.644 -8.195 1.00 22.67 397 LEU A N 1
ATOM 2964 C CA . LEU A 1 397 ? 48.052 -1.112 -6.871 1.00 22.67 397 LEU A CA 1
ATOM 2965 C C . LEU A 1 397 ? 46.704 -1.679 -6.401 1.00 22.67 397 LEU A C 1
ATOM 2967 O O . LEU A 1 397 ? 45.639 -1.440 -6.965 1.00 22.67 397 LEU A O 1
ATOM 2971 N N . SER A 1 398 ? 46.802 -2.470 -5.340 1.00 20.53 398 SER A N 1
ATOM 2972 C CA . SER A 1 398 ? 45.733 -3.080 -4.564 1.00 20.53 398 SER A CA 1
ATOM 2973 C C . SER A 1 398 ? 44.979 -2.061 -3.704 1.00 20.53 398 SER A C 1
ATOM 2975 O O . SER A 1 398 ? 45.600 -1.350 -2.916 1.00 20.53 398 SER A O 1
ATOM 2977 N N . ALA A 1 399 ? 43.648 -2.098 -3.732 1.00 23.70 399 ALA A N 1
ATOM 2978 C CA . ALA A 1 399 ? 42.809 -1.738 -2.589 1.00 23.70 399 ALA A CA 1
ATOM 2979 C C . ALA A 1 399 ? 41.529 -2.582 -2.652 1.00 23.70 399 ALA A C 1
ATOM 2981 O O . ALA A 1 399 ? 40.661 -2.373 -3.497 1.00 23.70 399 ALA A O 1
ATOM 2982 N N . GLY A 1 400 ? 41.476 -3.612 -1.808 1.00 19.92 400 GLY A N 1
ATOM 2983 C CA . GLY A 1 400 ? 40.367 -4.551 -1.731 1.00 19.92 400 GLY A CA 1
ATOM 2984 C C . GLY A 1 400 ? 39.189 -4.018 -0.918 1.00 19.92 400 GLY A C 1
ATOM 2985 O O . GLY A 1 400 ? 39.367 -3.349 0.094 1.00 19.92 400 GLY A O 1
ATOM 2986 N N . CYS A 1 401 ? 37.987 -4.427 -1.317 1.00 21.67 401 CYS A N 1
ATOM 2987 C CA . CYS A 1 401 ? 36.851 -4.583 -0.416 1.00 21.67 401 CYS A CA 1
ATOM 2988 C C . CYS A 1 401 ? 36.256 -5.976 -0.639 1.00 21.67 401 CYS A C 1
ATOM 2990 O O . CYS A 1 401 ? 35.336 -6.177 -1.428 1.00 21.67 401 CYS A O 1
ATOM 2992 N N . SER A 1 402 ? 36.829 -6.945 0.069 1.00 20.33 402 SER A N 1
ATOM 2993 C CA . SER A 1 402 ? 36.268 -8.274 0.273 1.00 20.33 402 SER A CA 1
ATOM 2994 C C . SER A 1 402 ? 35.236 -8.204 1.397 1.00 20.33 402 SER A C 1
ATOM 2996 O O . SER A 1 402 ? 35.609 -8.069 2.555 1.00 20.33 402 SER A O 1
ATOM 2998 N N . CYS A 1 403 ? 33.953 -8.335 1.063 1.00 20.83 403 CYS A N 1
ATOM 2999 C CA . CYS A 1 403 ? 32.898 -8.743 1.998 1.00 20.83 403 CYS A CA 1
ATOM 3000 C C . CYS A 1 403 ? 31.946 -9.708 1.276 1.00 20.83 403 CYS A C 1
ATOM 3002 O O . CYS A 1 403 ? 30.784 -9.408 1.027 1.00 20.83 403 CYS A O 1
ATOM 3004 N N . CYS A 1 404 ? 32.465 -10.880 0.911 1.00 21.58 404 CYS A N 1
ATOM 3005 C CA . CYS A 1 404 ? 31.661 -12.079 0.697 1.00 21.58 404 CYS A CA 1
ATOM 3006 C C . CYS A 1 404 ? 31.966 -13.023 1.861 1.00 21.58 404 CYS A C 1
ATOM 3008 O O . CYS A 1 404 ? 33.094 -13.492 1.986 1.00 21.58 404 CYS A O 1
ATOM 3010 N N . SER A 1 405 ? 30.978 -13.290 2.712 1.00 22.61 405 SER A N 1
ATOM 3011 C CA . SER A 1 405 ? 31.000 -14.463 3.587 1.00 22.61 405 SER A CA 1
ATOM 3012 C C . SER A 1 405 ? 30.048 -15.509 3.007 1.00 22.61 405 SER A C 1
ATOM 3014 O O . SER A 1 405 ? 28.889 -15.175 2.747 1.00 22.61 405 SER A O 1
ATOM 3016 N N . PRO A 1 406 ? 30.502 -16.755 2.790 1.00 26.62 406 PRO A N 1
ATOM 3017 C CA . PRO A 1 406 ? 29.651 -17.864 2.405 1.00 26.62 406 PRO A CA 1
ATOM 3018 C C . PRO A 1 406 ? 29.144 -18.559 3.673 1.00 26.62 406 PRO A C 1
ATOM 3020 O O . PRO A 1 406 ? 29.927 -19.050 4.481 1.00 26.62 406 PRO A O 1
ATOM 3023 N N . ALA A 1 407 ? 27.830 -18.636 3.855 1.00 22.91 407 ALA A N 1
ATOM 3024 C CA . ALA A 1 407 ? 27.240 -19.500 4.871 1.00 22.91 407 ALA A CA 1
ATOM 3025 C C . ALA A 1 407 ? 25.943 -20.102 4.335 1.00 22.91 407 ALA A C 1
ATOM 3027 O O . ALA A 1 407 ? 24.862 -19.567 4.548 1.00 22.91 407 ALA A O 1
ATOM 3028 N N . CYS A 1 408 ? 26.075 -21.208 3.605 1.00 25.16 408 CYS A N 1
ATOM 3029 C CA . CYS A 1 408 ? 25.052 -22.245 3.472 1.00 25.16 408 CYS A CA 1
ATOM 3030 C C . CYS A 1 408 ? 25.751 -23.524 2.993 1.00 25.16 408 CYS A C 1
ATOM 3032 O O . CYS A 1 408 ? 25.907 -23.756 1.797 1.00 25.16 408 CYS A O 1
ATOM 3034 N N . ALA A 1 409 ? 26.213 -24.337 3.945 1.00 24.36 409 ALA A N 1
ATOM 3035 C CA . ALA A 1 409 ? 26.465 -25.751 3.697 1.00 24.36 409 ALA A CA 1
ATOM 3036 C C . ALA A 1 409 ? 25.108 -26.482 3.587 1.00 24.36 409 ALA A C 1
ATOM 3038 O O . ALA A 1 409 ? 24.157 -26.095 4.273 1.00 24.36 409 ALA A O 1
ATOM 3039 N N . PRO A 1 410 ? 24.979 -27.510 2.734 1.00 26.59 410 PRO A N 1
ATOM 3040 C CA . PRO A 1 410 ? 23.715 -28.205 2.529 1.00 26.59 410 PRO A CA 1
ATOM 3041 C C . PRO A 1 410 ? 23.369 -29.091 3.735 1.00 26.59 410 PRO A C 1
ATOM 3043 O O . PRO A 1 410 ? 24.119 -30.000 4.088 1.00 26.59 410 PRO A O 1
ATOM 3046 N N . LEU A 1 411 ? 22.204 -28.849 4.342 1.00 24.70 411 LEU A N 1
ATOM 3047 C CA . LEU A 1 411 ? 21.579 -29.774 5.288 1.00 24.70 411 LEU A CA 1
ATOM 3048 C C . LEU A 1 411 ? 21.192 -31.058 4.545 1.00 24.70 411 LEU A C 1
ATOM 3050 O O . LEU A 1 411 ? 20.332 -31.057 3.665 1.00 24.70 411 LEU A O 1
ATOM 3054 N N . SER A 1 412 ? 21.858 -32.151 4.901 1.00 24.77 412 SER A N 1
ATOM 3055 C CA . SER A 1 412 ? 21.529 -33.514 4.496 1.00 24.77 412 SER A CA 1
ATOM 3056 C C . SER A 1 412 ? 20.427 -34.029 5.424 1.00 24.77 412 SER A C 1
ATOM 3058 O O . SER A 1 412 ? 20.627 -34.136 6.631 1.00 24.77 412 SER A O 1
ATOM 3060 N N . PHE A 1 413 ? 19.249 -34.322 4.876 1.00 27.94 413 PHE A N 1
ATOM 3061 C CA . PHE A 1 413 ? 18.180 -34.992 5.617 1.00 27.94 413 PHE A CA 1
ATOM 3062 C C . PHE A 1 413 ? 18.461 -36.503 5.672 1.00 27.94 413 PHE A C 1
ATOM 3064 O O . PHE A 1 413 ? 18.749 -37.088 4.625 1.00 27.94 413 PHE A O 1
ATOM 3071 N N . PRO A 1 414 ? 18.374 -37.161 6.842 1.00 27.70 414 PRO A N 1
ATOM 3072 C CA . PRO A 1 414 ? 18.436 -38.613 6.910 1.00 27.70 414 PRO A CA 1
ATOM 3073 C C . PRO A 1 414 ? 17.127 -39.228 6.392 1.00 27.70 414 PRO A C 1
ATOM 3075 O O . PRO A 1 414 ? 16.029 -38.791 6.740 1.00 27.70 414 PRO A O 1
ATOM 3078 N N . SER A 1 415 ? 17.264 -40.253 5.553 1.00 29.08 415 SER A N 1
ATOM 3079 C CA . SER A 1 415 ? 16.174 -41.097 5.057 1.00 29.08 415 SER A CA 1
ATOM 3080 C C . SER A 1 415 ? 15.416 -41.774 6.210 1.00 29.08 415 SER A C 1
ATOM 3082 O O . SER A 1 415 ? 16.045 -42.158 7.200 1.00 29.08 415 SER A O 1
ATOM 3084 N N . PRO A 1 416 ? 14.092 -41.983 6.100 1.00 30.73 416 PRO A N 1
ATOM 3085 C CA . PRO A 1 416 ? 13.327 -42.652 7.142 1.00 30.73 416 PRO A CA 1
ATOM 3086 C C . PRO A 1 416 ? 13.691 -44.140 7.197 1.00 30.73 416 PRO A C 1
ATOM 3088 O O . PRO A 1 416 ? 13.519 -44.879 6.227 1.00 30.73 416 PRO A O 1
ATOM 3091 N N . SER A 1 417 ? 14.188 -44.576 8.352 1.00 29.08 417 SER A N 1
ATOM 3092 C CA . SER A 1 417 ? 14.347 -45.984 8.693 1.00 29.08 417 SER A CA 1
ATOM 3093 C C . SER A 1 417 ? 12.972 -46.627 8.858 1.00 29.08 417 SER A C 1
ATOM 3095 O O . SER A 1 417 ? 12.189 -46.246 9.726 1.00 29.08 417 SER A O 1
ATOM 3097 N N . THR A 1 418 ? 12.705 -47.629 8.035 1.00 36.41 418 THR A N 1
ATOM 3098 C CA . THR A 1 418 ? 11.677 -48.643 8.250 1.00 36.41 418 THR A CA 1
ATOM 3099 C C . THR A 1 418 ? 11.966 -49.431 9.529 1.00 36.41 418 THR A C 1
ATOM 3101 O O . THR A 1 418 ? 13.047 -50.008 9.652 1.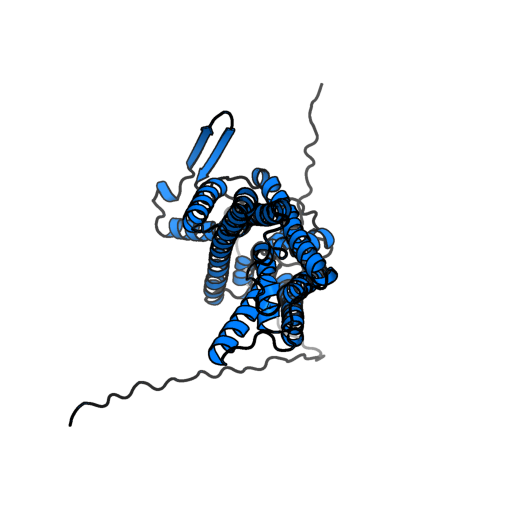00 36.41 418 THR A O 1
ATOM 3104 N N . SER A 1 419 ? 10.995 -49.543 10.431 1.00 31.33 419 SER A N 1
ATOM 3105 C CA . SER A 1 419 ? 10.920 -50.656 11.381 1.00 31.33 419 SER A CA 1
ATOM 3106 C C . SER A 1 419 ? 9.518 -51.279 11.338 1.00 31.33 419 SER A C 1
ATOM 3108 O O . SER A 1 419 ? 8.532 -50.554 11.177 1.00 31.33 419 SER A O 1
ATOM 3110 N N . PRO A 1 420 ? 9.418 -52.620 11.397 1.00 42.75 420 PRO A N 1
ATOM 3111 C CA . PRO A 1 420 ? 8.164 -53.334 11.244 1.00 42.75 420 PRO A CA 1
ATOM 3112 C C . PRO A 1 420 ? 7.428 -53.525 12.577 1.00 42.75 420 PRO A C 1
ATOM 3114 O O . PRO A 1 420 ? 7.962 -53.361 13.670 1.00 42.75 420 PRO A O 1
ATOM 3117 N N . THR A 1 421 ? 6.169 -53.894 12.401 1.00 37.94 421 THR A N 1
ATOM 3118 C CA . THR A 1 421 ? 5.123 -54.306 13.339 1.00 37.94 421 THR A CA 1
ATOM 3119 C C . THR A 1 421 ? 5.478 -55.362 14.395 1.00 37.94 421 THR A C 1
ATOM 3121 O O . THR A 1 421 ? 6.300 -56.238 14.146 1.00 37.94 421 THR A O 1
ATOM 3124 N N . ALA A 1 422 ? 4.616 -55.359 15.426 1.00 35.31 422 ALA A N 1
ATOM 3125 C CA . ALA A 1 422 ? 4.118 -56.476 16.249 1.00 35.31 422 ALA A CA 1
ATOM 3126 C C . ALA A 1 422 ? 4.872 -56.804 17.549 1.00 35.31 422 ALA A C 1
ATOM 3128 O O . ALA A 1 422 ? 5.942 -57.398 17.516 1.00 35.31 422 ALA A O 1
ATOM 3129 N N . SER A 1 423 ? 4.251 -56.485 18.693 1.00 37.72 423 SER A N 1
ATOM 3130 C CA . SER A 1 423 ? 3.451 -57.407 19.533 1.00 37.72 423 SER A CA 1
ATOM 3131 C C . SER A 1 423 ? 3.027 -56.704 20.818 1.00 37.72 423 SER A C 1
ATOM 3133 O O . SER A 1 423 ? 3.936 -56.125 21.456 1.00 37.72 423 SER A O 1
#